Protein AF-0000000084442660 (afdb_homodimer)

pLDDT: mean 91.26, std 10.3, range [29.38, 98.81]

Sequence (722 aa):
MSSRPPSFYRRFIKFLLTEPDTLIHTCKTLKKASREHKQSFGKTVREAHRLLYQYGFSPQEAYPLGLLDLLNRHEDVPFLSKAIIEARQQQINPPGWNILLKDKSLFYRHCQALNLPIPQIYAYFFSNEAGWCNTNDALLTKDDWIDFFNTRLPQRFIVKPSMGSHGEGVKRYQNLGGGFCDHKSEYIDSETLYHRLKSDPGYQSFVIQEVMTNHTRIKELSGTDALQTLRITTLLDDNKHFRILHACFKTIVGTGIVDNHHSEGCRNLLSDVCLDTGALIRTITTFEKNGLRSDIKCHPVTGHSLTNFPLPMWTEACELALQAARSFQPLRTAGWDIALSEDKPVLIEGNQNWDPPNFSRMSSRPPSFYRRFIKFLLTEPDTLIHTCKTLKKASREHKQSFGKTVREAHRLLYQYGFSPQEAYPLGLLDLLNRHEDVPFLSKAIIEARQQQINPPGWNILLKDKSLFYRHCQALNLPIPQIYAYFFSNEAGWCNTNDALLTKDDWIDFFNTRLPQRFIVKPSMGSHGEGVKRYQNLGGGFCDHKSEYIDSETLYHRLKSDPGYQSFVIQEVMTNHTRIKELSGTDALQTLRITTLLDDNKHFRILHACFKTIVGTGIVDNHHSEGCRNLLSDVCLDTGALIRTITTFEKNGLRSDIKCHPVTGHSLTNFPLPMWTEACELALQAARSFQPLRTAGWDIALSEDKPVLIEGNQNWDPPNFSR

Radius of gyration: 29.54 Å; Cα contacts (8 Å, |Δi|>4): 1456; chains: 2; bounding box: 66×90×72 Å

Nearest PDB structures (foldseek):
  3etj-assembly1_A  TM=6.967E-01  e=6.161E-06  Escherichia coli K-12
  3r5x-assembly2_C  TM=6.593E-01  e=4.114E-06  Bacillus anthracis
  3r5x-assembly1_A  TM=5.694E-01  e=2.311E-06  Bacillus anthracis
  5fbs-assembly1_A  TM=3.941E-01  e=8.840E-03  Listeria monocytogenes serotype 4b str. F2365
  1qwh-assembly1_B-2  TM=2.930E-01  e=2.121E+00  Homo sapiens

Structure (mmCIF, N/CA/C/O backbone):
data_AF-0000000084442660-model_v1
#
loop_
_entity.id
_entity.type
_entity.pdbx_description
1 polymer 'Alpha-L-glutamate ligase-related protein ATP-grasp domain-containing protein'
#
loop_
_atom_site.group_PDB
_atom_site.id
_atom_site.type_symbol
_atom_site.label_atom_id
_atom_site.label_alt_id
_atom_site.label_comp_id
_atom_site.label_asym_id
_atom_site.label_entity_id
_atom_site.label_seq_id
_atom_site.pdbx_PDB_ins_code
_atom_site.Cartn_x
_atom_site.Cartn_y
_atom_site.Cartn_z
_atom_site.occupancy
_atom_site.B_iso_or_equiv
_atom_site.auth_seq_id
_atom_site.auth_comp_id
_atom_site.auth_asym_id
_atom_site.auth_atom_id
_atom_site.pdbx_PDB_model_num
ATOM 1 N N . MET A 1 1 ? 23.328 22.969 -4.988 1 29.38 1 MET A N 1
ATOM 2 C CA . MET A 1 1 ? 22.266 22.078 -5.461 1 29.38 1 MET A CA 1
ATOM 3 C C . MET A 1 1 ? 21.266 22.844 -6.32 1 29.38 1 MET A C 1
ATOM 5 O O . MET A 1 1 ? 20.672 23.828 -5.867 1 29.38 1 MET A O 1
ATOM 9 N N . SER A 1 2 ? 21.375 22.922 -7.531 1 35.44 2 SER A N 1
ATOM 10 C CA . SER A 1 2 ? 20.672 23.719 -8.547 1 35.44 2 SER A CA 1
ATOM 11 C C . SER A 1 2 ? 19.172 23.5 -8.461 1 35.44 2 SER A C 1
ATOM 13 O O . SER A 1 2 ? 18.703 22.406 -8.156 1 35.44 2 SER A O 1
ATOM 15 N N . SER A 1 3 ? 18.359 24.547 -8.203 1 40.28 3 SER A N 1
ATOM 16 C CA . SER A 1 3 ? 16.938 24.781 -8.031 1 40.28 3 SER A CA 1
ATOM 17 C C . SER A 1 3 ? 16.125 24.188 -9.18 1 40.28 3 SER A C 1
ATOM 19 O O . SER A 1 3 ? 16.234 24.641 -10.32 1 40.28 3 SER A O 1
ATOM 21 N N . ARG A 1 4 ? 15.883 23.016 -9.344 1 47.06 4 ARG A N 1
ATOM 22 C CA . ARG A 1 4 ? 15 22.281 -10.25 1 47.06 4 ARG A CA 1
ATOM 23 C C . ARG A 1 4 ? 13.594 22.875 -10.234 1 47.06 4 ARG A C 1
ATOM 25 O O . ARG A 1 4 ? 12.633 22.203 -9.867 1 47.06 4 ARG A O 1
ATOM 32 N N . PRO A 1 5 ? 13.32 24.219 -10.07 1 55.97 5 PRO A N 1
ATOM 33 C CA . PRO A 1 5 ? 12.062 24.953 -10.242 1 55.97 5 PRO A CA 1
ATOM 34 C C . PRO A 1 5 ? 11.398 24.672 -11.586 1 55.97 5 PRO A C 1
ATOM 36 O O . PRO A 1 5 ? 10.211 24.953 -11.766 1 55.97 5 PRO A O 1
ATOM 39 N N . PRO A 1 6 ? 12.055 24.156 -12.43 1 61.25 6 PRO A N 1
ATOM 40 C CA . PRO A 1 6 ? 11.5 24.219 -13.781 1 61.25 6 PRO A CA 1
ATOM 41 C C . PRO A 1 6 ? 10.359 23.219 -14 1 61.25 6 PRO A C 1
ATOM 43 O O . PRO A 1 6 ? 9.391 23.531 -14.703 1 61.25 6 PRO A O 1
ATOM 46 N N . SER A 1 7 ? 10.438 22.109 -13.195 1 78.38 7 SER A N 1
ATOM 47 C CA . SER A 1 7 ? 9.375 21.141 -13.453 1 78.38 7 SER A CA 1
ATOM 48 C C . SER A 1 7 ? 8.031 21.641 -12.922 1 78.38 7 SER A C 1
ATOM 50 O O . SER A 1 7 ? 7.02 21.578 -13.617 1 78.38 7 SER A O 1
ATOM 52 N N . PHE A 1 8 ? 8.125 22.281 -11.719 1 85.75 8 PHE A N 1
ATOM 53 C CA . PHE A 1 8 ? 6.871 22.781 -11.164 1 85.75 8 PHE A CA 1
ATOM 54 C C . PHE A 1 8 ? 6.359 23.969 -11.969 1 85.75 8 PHE A C 1
ATOM 56 O O . PHE A 1 8 ? 5.152 24.094 -12.195 1 85.75 8 PHE A O 1
ATOM 63 N N . TYR A 1 9 ? 7.285 24.75 -12.391 1 89.06 9 TYR A N 1
ATOM 64 C CA . TYR A 1 9 ? 6.91 25.906 -13.211 1 89.06 9 TYR A CA 1
ATOM 65 C C . TYR A 1 9 ? 6.125 25.469 -14.438 1 89.06 9 TYR A C 1
ATOM 67 O O . TYR A 1 9 ? 5.027 25.969 -14.695 1 89.06 9 TYR A O 1
ATOM 75 N N . ARG A 1 10 ? 6.695 24.469 -15.133 1 87.69 10 ARG A N 1
ATOM 76 C CA . ARG A 1 10 ? 6.059 23.984 -16.359 1 87.69 10 ARG A CA 1
ATOM 77 C C . ARG A 1 10 ? 4.699 23.359 -16.047 1 87.69 10 ARG A C 1
ATOM 79 O O . ARG A 1 10 ? 3.729 23.594 -16.781 1 87.69 10 ARG A O 1
ATOM 86 N N . ARG A 1 11 ? 4.672 22.688 -15.023 1 86.19 11 ARG A N 1
ATOM 87 C CA . ARG A 1 11 ? 3.42 22.047 -14.641 1 86.19 11 ARG A CA 1
ATOM 88 C C . ARG A 1 11 ? 2.365 23.078 -14.273 1 86.19 11 ARG A C 1
ATOM 90 O O . ARG A 1 11 ? 1.196 22.938 -14.641 1 86.19 11 ARG A O 1
ATOM 97 N N . PHE A 1 12 ? 2.768 24.062 -13.469 1 88.38 12 PHE A N 1
ATOM 98 C CA . PHE A 1 12 ? 1.833 25.094 -13.031 1 88.38 12 PHE A CA 1
ATOM 99 C C . PHE A 1 12 ? 1.287 25.875 -14.227 1 88.38 12 PHE A C 1
ATOM 101 O O . PHE A 1 12 ? 0.084 26.125 -14.305 1 88.38 12 PHE A O 1
ATOM 108 N N . ILE A 1 13 ? 2.105 26.172 -15.148 1 88.19 13 ILE A N 1
ATOM 109 C CA . ILE A 1 13 ? 1.689 26.891 -16.344 1 88.19 13 ILE A CA 1
ATOM 110 C C . ILE A 1 13 ? 0.714 26.047 -17.156 1 88.19 13 ILE A C 1
ATOM 112 O O . ILE A 1 13 ? -0.288 26.547 -17.656 1 88.19 13 ILE A O 1
ATOM 116 N N . LYS A 1 14 ? 1.043 24.766 -17.219 1 87.62 14 LYS A N 1
ATOM 117 C CA . LYS A 1 14 ? 0.137 23.844 -17.906 1 87.62 14 LYS A CA 1
ATOM 118 C C . LYS A 1 14 ? -1.237 23.828 -17.25 1 87.62 14 LYS A C 1
ATOM 120 O O . LYS A 1 14 ? -2.264 23.859 -17.922 1 87.62 14 LYS A O 1
ATOM 125 N N . PHE A 1 15 ? -1.206 23.859 -15.922 1 85.88 15 PHE A N 1
ATOM 126 C CA . PHE A 1 15 ? -2.467 23.859 -15.188 1 85.88 15 PHE A CA 1
ATOM 127 C C . PHE A 1 15 ? -3.234 25.156 -15.43 1 85.88 15 PHE A C 1
ATOM 129 O O . PHE A 1 15 ? -4.461 25.141 -15.539 1 85.88 15 PHE A O 1
ATOM 136 N N . LEU A 1 16 ? -2.58 26.234 -15.445 1 87.75 16 LEU A N 1
ATOM 137 C CA . LEU A 1 16 ? -3.209 27.531 -15.695 1 87.75 16 LEU A CA 1
ATOM 138 C C . LEU A 1 16 ? -3.887 27.562 -17.062 1 87.75 16 LEU A C 1
ATOM 140 O O . LEU A 1 16 ? -4.961 28.141 -17.219 1 87.75 16 LEU A O 1
ATOM 144 N N . LEU A 1 17 ? -3.297 26.781 -17.938 1 86.81 17 LEU A N 1
ATOM 145 C CA . LEU A 1 17 ? -3.77 26.828 -19.312 1 86.81 17 LEU A CA 1
ATOM 146 C C . LEU A 1 17 ? -4.871 25.797 -19.547 1 86.81 17 LEU A C 1
ATOM 148 O O . LEU A 1 17 ? -5.699 25.953 -20.453 1 86.81 17 LEU A O 1
ATOM 152 N N . THR A 1 18 ? -4.859 24.75 -18.719 1 87.81 18 THR A N 1
ATOM 153 C CA . THR A 1 18 ? -5.754 23.641 -19.031 1 87.81 18 THR A CA 1
ATOM 154 C C . THR A 1 18 ? -6.898 23.578 -18.031 1 87.81 18 THR A C 1
ATOM 156 O O . THR A 1 18 ? -7.91 22.922 -18.281 1 87.81 18 THR A O 1
ATOM 159 N N . GLU A 1 19 ? -6.695 24.266 -16.859 1 89.06 19 GLU A N 1
ATOM 160 C CA . GLU A 1 19 ? -7.727 24.219 -15.836 1 89.06 19 GLU A CA 1
ATOM 161 C C . GLU A 1 19 ? -8.297 25.594 -15.562 1 89.06 19 GLU A C 1
ATOM 163 O O . GLU A 1 19 ? -7.688 26.391 -14.836 1 89.06 19 GLU A O 1
ATOM 168 N N . PRO A 1 20 ? -9.453 25.828 -15.961 1 88.19 20 PRO A N 1
ATOM 169 C CA . PRO A 1 20 ? -10.031 27.172 -15.812 1 88.19 20 PRO A CA 1
ATOM 170 C C . PRO A 1 20 ? -10.172 27.594 -14.352 1 88.19 20 PRO A C 1
ATOM 172 O O . PRO A 1 20 ? -9.977 28.766 -14.031 1 88.19 20 PRO A O 1
ATOM 175 N N . ASP A 1 21 ? -10.484 26.703 -13.539 1 88.56 21 ASP A N 1
ATOM 176 C CA . ASP A 1 21 ? -10.648 27.031 -12.125 1 88.56 21 ASP A CA 1
ATOM 177 C C . ASP A 1 21 ? -9.344 27.547 -11.523 1 88.56 21 ASP A C 1
ATOM 179 O O . ASP A 1 21 ? -9.352 28.469 -10.703 1 88.56 21 ASP A O 1
ATOM 183 N N . THR A 1 22 ? -8.344 26.953 -11.922 1 88.12 22 THR A N 1
ATOM 184 C CA . THR A 1 22 ? -7.031 27.375 -11.438 1 88.12 22 THR A CA 1
ATOM 185 C C . THR A 1 22 ? -6.703 28.781 -11.938 1 88.12 22 THR A C 1
ATOM 187 O O . THR A 1 22 ? -6.16 29.609 -11.195 1 88.12 22 THR A O 1
ATOM 190 N N . LEU A 1 23 ? -7.012 29.062 -13.172 1 90.44 23 LEU A N 1
ATOM 191 C CA . LEU A 1 23 ? -6.762 30.375 -13.742 1 90.44 23 LEU A CA 1
ATOM 192 C C . LEU A 1 23 ? -7.566 31.453 -13.016 1 90.44 23 LEU A C 1
ATOM 194 O O . LEU A 1 23 ? -7.031 32.5 -12.664 1 90.44 23 LEU A O 1
ATOM 198 N N . ILE A 1 24 ? -8.758 31.141 -12.812 1 91.88 24 ILE A N 1
ATOM 199 C CA . ILE A 1 24 ? -9.648 32.094 -12.164 1 91.88 24 ILE A CA 1
ATOM 200 C C . ILE A 1 24 ? -9.164 32.375 -10.742 1 91.88 24 ILE A C 1
ATOM 202 O O . ILE A 1 24 ? -9.094 33.531 -10.32 1 91.88 24 ILE A O 1
ATOM 206 N N . HIS A 1 25 ? -8.859 31.328 -10.055 1 91.31 25 HIS A N 1
ATOM 207 C CA . HIS A 1 25 ? -8.375 31.469 -8.688 1 91.31 25 HIS A CA 1
ATOM 208 C C . HIS A 1 25 ? -7.086 32.281 -8.633 1 91.31 25 HIS A C 1
ATOM 210 O O . HIS A 1 25 ? -6.902 33.094 -7.742 1 91.31 25 HIS A O 1
ATOM 216 N N . THR A 1 26 ? -6.258 32 -9.555 1 93.69 26 THR A N 1
ATOM 217 C CA . THR A 1 26 ? -4.988 32.719 -9.617 1 93.69 26 THR A CA 1
ATOM 218 C C . THR A 1 26 ? -5.211 34.188 -9.898 1 93.69 26 THR A C 1
ATOM 220 O O . THR A 1 26 ? -4.637 35.062 -9.227 1 93.69 26 THR A O 1
ATOM 223 N N . CYS A 1 27 ? -6.023 34.531 -10.805 1 93.94 27 CYS A N 1
ATOM 224 C CA . CYS A 1 27 ? -6.328 35.906 -11.141 1 93.94 27 CYS A CA 1
ATOM 225 C C . CYS A 1 27 ? -6.945 36.625 -9.953 1 93.94 27 CYS A C 1
ATOM 227 O O . CYS A 1 27 ? -6.59 37.781 -9.672 1 93.94 27 CYS A O 1
ATOM 229 N N . LYS A 1 28 ? -7.809 35.938 -9.336 1 93.25 28 LYS A N 1
ATOM 230 C CA . LYS A 1 28 ? -8.43 36.531 -8.148 1 93.25 28 LYS A CA 1
ATOM 231 C C . LYS A 1 28 ? -7.395 36.812 -7.078 1 93.25 28 LYS A C 1
ATOM 233 O O . LYS A 1 28 ? -7.449 37.875 -6.434 1 93.25 28 LYS A O 1
ATOM 238 N N . THR A 1 29 ? -6.523 35.906 -6.891 1 93.88 29 THR A N 1
ATOM 239 C CA . THR A 1 29 ? -5.469 36.062 -5.898 1 93.88 29 THR A CA 1
ATOM 240 C C . THR A 1 29 ? -4.582 37.281 -6.25 1 93.88 29 THR A C 1
ATOM 242 O O . THR A 1 29 ? -4.25 38.062 -5.387 1 93.88 29 THR A O 1
ATOM 245 N N . LEU A 1 30 ? -4.254 37.406 -7.473 1 95.38 30 LEU A N 1
ATOM 246 C CA . LEU A 1 30 ? -3.383 38.469 -7.922 1 95.38 30 LEU A CA 1
ATOM 247 C C . LEU A 1 30 ? -4.09 39.844 -7.82 1 95.38 30 LEU A C 1
ATOM 249 O O . LEU A 1 30 ? -3.477 40.844 -7.453 1 95.38 30 LEU A O 1
ATOM 253 N N . LYS A 1 31 ? -5.336 39.844 -8.133 1 95.19 31 LYS A N 1
ATOM 254 C CA . LYS A 1 31 ? -6.117 41.062 -7.984 1 95.19 31 LYS A CA 1
ATOM 255 C C . LYS A 1 31 ? -6.207 41.469 -6.523 1 95.19 31 LYS A C 1
ATOM 257 O O . LYS A 1 31 ? -6.074 42.656 -6.203 1 95.19 31 LYS A O 1
ATOM 262 N N . LYS A 1 32 ? -6.477 40.531 -5.773 1 93.69 32 LYS A N 1
ATOM 263 C CA . LYS A 1 32 ? -6.539 40.781 -4.34 1 93.69 32 LYS A CA 1
ATOM 264 C C . LYS A 1 32 ? -5.219 41.344 -3.824 1 93.69 32 LYS A C 1
ATOM 266 O O . LYS A 1 32 ? -5.207 42.312 -3.051 1 93.69 32 LYS A O 1
ATOM 271 N N . ALA A 1 33 ? -4.168 40.781 -4.207 1 94.44 33 ALA A N 1
ATOM 272 C CA . ALA A 1 33 ? -2.842 41.25 -3.797 1 94.44 33 ALA A CA 1
ATOM 273 C C . ALA A 1 33 ? -2.58 42.656 -4.27 1 94.44 33 ALA A C 1
ATOM 275 O O . ALA A 1 33 ? -2.059 43.5 -3.512 1 94.44 33 ALA A O 1
ATOM 276 N N . SER A 1 34 ? -2.918 42.906 -5.469 1 95.75 34 SER A N 1
ATOM 277 C CA . SER A 1 34 ? -2.732 44.25 -6.027 1 95.75 34 SER A CA 1
ATOM 278 C C . SER A 1 34 ? -3.504 45.281 -5.23 1 95.75 34 SER A C 1
ATOM 280 O O . SER A 1 34 ? -2.973 46.344 -4.914 1 95.75 34 SER A O 1
ATOM 282 N N . ARG A 1 35 ? -4.699 44.969 -4.91 1 94.5 35 ARG A N 1
ATOM 283 C CA . ARG A 1 35 ? -5.555 45.906 -4.16 1 94.5 35 ARG A CA 1
ATOM 284 C C . ARG A 1 35 ? -5.035 46.094 -2.736 1 94.5 35 ARG A C 1
ATOM 286 O O . ARG A 1 35 ? -4.938 47.219 -2.252 1 94.5 35 ARG A O 1
ATOM 293 N N . GLU A 1 36 ? -4.727 45 -2.115 1 91.75 36 GLU A N 1
ATOM 294 C CA . GLU A 1 36 ? -4.297 45.031 -0.72 1 91.75 36 GLU A CA 1
ATOM 295 C C . GLU A 1 36 ? -2.998 45.812 -0.552 1 91.75 36 GLU A C 1
ATOM 297 O O . GLU A 1 36 ? -2.83 46.531 0.429 1 91.75 36 GLU A O 1
ATOM 302 N N . HIS A 1 37 ? -2.102 45.656 -1.493 1 92.31 37 HIS A N 1
ATOM 303 C CA . HIS A 1 37 ? -0.791 46.281 -1.364 1 92.31 37 HIS A CA 1
ATOM 304 C C . HIS A 1 37 ? -0.729 47.594 -2.135 1 92.31 37 HIS A C 1
ATOM 306 O O . HIS A 1 37 ? 0.34 48.219 -2.256 1 92.31 37 HIS A O 1
ATOM 312 N N . LYS A 1 38 ? -1.806 48.031 -2.723 1 93.12 38 LYS A N 1
ATOM 313 C CA . LYS A 1 38 ? -1.915 49.281 -3.447 1 93.12 38 LYS A CA 1
ATOM 314 C C . LYS A 1 38 ? -0.848 49.375 -4.535 1 93.12 38 LYS A C 1
ATOM 316 O O . LYS A 1 38 ? -0.118 50.375 -4.602 1 93.12 38 LYS A O 1
ATOM 321 N N . GLN A 1 39 ? -0.813 48.344 -5.277 1 94.25 39 GLN A N 1
ATOM 322 C CA . GLN A 1 39 ? 0.145 48.281 -6.375 1 94.25 39 GLN A CA 1
ATOM 323 C C . GLN A 1 39 ? -0.532 47.875 -7.68 1 94.25 39 GLN A C 1
ATOM 325 O O . GLN A 1 39 ? -1.646 47.344 -7.664 1 94.25 39 GLN A O 1
ATOM 330 N N . SER A 1 40 ? 0.173 48.125 -8.836 1 94.88 40 SER A N 1
ATOM 331 C CA . SER A 1 40 ? -0.391 47.844 -10.141 1 94.88 40 SER A CA 1
ATOM 332 C C . SER A 1 40 ? -0.515 46.312 -10.352 1 94.88 40 SER A C 1
ATOM 334 O O . SER A 1 40 ? 0.321 45.562 -9.875 1 94.88 40 SER A O 1
ATOM 336 N N . PHE A 1 41 ? -1.539 45.969 -11.031 1 96.19 41 PHE A N 1
ATOM 337 C CA . PHE A 1 41 ? -1.782 44.594 -11.344 1 96.19 41 PHE A CA 1
ATOM 338 C C . PHE A 1 41 ? -0.618 44 -12.141 1 96.19 41 PHE A C 1
ATOM 340 O O . PHE A 1 41 ? -0.176 42.875 -11.867 1 96.19 41 PHE A O 1
ATOM 347 N N . GLY A 1 42 ? -0.122 44.75 -13.094 1 96.12 42 GLY A N 1
ATOM 348 C CA . GLY A 1 42 ? 0.99 44.281 -13.914 1 96.12 42 GLY A CA 1
ATOM 349 C C . GLY A 1 42 ? 2.246 44 -13.109 1 96.12 42 GLY A C 1
ATOM 350 O O . GLY A 1 42 ? 2.932 43 -13.344 1 96.12 42 GLY A O 1
ATOM 351 N N . LYS A 1 43 ? 2.516 44.875 -12.203 1 96 43 LYS A N 1
ATOM 352 C CA . LYS A 1 43 ? 3.684 44.656 -11.352 1 96 43 LYS A CA 1
ATOM 353 C C . LYS A 1 43 ? 3.502 43.438 -10.445 1 96 43 LYS A C 1
ATOM 355 O O . LYS A 1 43 ? 4.457 42.719 -10.18 1 96 43 LYS A O 1
ATOM 360 N N . THR A 1 44 ? 2.301 43.281 -9.977 1 96.62 44 THR A N 1
ATOM 361 C CA . THR A 1 44 ? 1.981 42.125 -9.141 1 96.62 44 THR A CA 1
ATOM 362 C C . THR A 1 44 ? 2.193 40.844 -9.914 1 96.62 44 THR A C 1
ATOM 364 O O . THR A 1 44 ? 2.764 39.875 -9.383 1 96.62 44 THR A O 1
ATOM 367 N N . VAL A 1 45 ? 1.758 40.781 -11.141 1 96.75 45 VAL A N 1
ATOM 368 C CA . VAL A 1 45 ? 1.889 39.594 -11.992 1 96.75 45 VAL A CA 1
ATOM 369 C C . VAL A 1 45 ? 3.365 39.312 -12.234 1 96.75 45 VAL A C 1
ATOM 371 O O . VAL A 1 45 ? 3.783 38.156 -12.211 1 96.75 45 VAL A O 1
ATOM 374 N N . ARG A 1 46 ? 4.098 40.312 -12.477 1 96 46 ARG A N 1
ATOM 375 C CA . ARG A 1 46 ? 5.523 40.156 -12.719 1 96 46 ARG A CA 1
ATOM 376 C C . ARG A 1 46 ? 6.223 39.562 -11.492 1 96 46 ARG A C 1
ATOM 378 O O . ARG A 1 46 ? 7.094 38.688 -11.625 1 96 46 ARG A O 1
ATOM 385 N N . GLU A 1 47 ? 5.832 40.094 -10.367 1 95.69 47 GLU A N 1
ATOM 386 C CA . GLU A 1 47 ? 6.422 39.594 -9.133 1 95.69 47 GLU A CA 1
ATOM 387 C C . GLU A 1 47 ? 6.008 38.125 -8.891 1 95.69 47 GLU A C 1
ATOM 389 O O . GLU A 1 47 ? 6.828 37.312 -8.492 1 95.69 47 GLU A O 1
ATOM 394 N N . ALA A 1 48 ? 4.777 37.844 -9.094 1 96.12 48 ALA A N 1
ATOM 395 C CA . ALA A 1 48 ? 4.289 36.469 -8.953 1 96.12 48 ALA A CA 1
ATOM 396 C C . ALA A 1 48 ? 5.039 35.5 -9.883 1 96.12 48 ALA A C 1
ATOM 398 O O . ALA A 1 48 ? 5.367 34.375 -9.5 1 96.12 48 ALA A O 1
ATOM 399 N N . HIS A 1 49 ? 5.273 35.969 -11.047 1 95.19 49 HIS A N 1
ATOM 400 C CA . HIS A 1 49 ? 6.012 35.156 -12.016 1 95.19 49 HIS A CA 1
ATOM 401 C C . HIS A 1 49 ? 7.438 34.906 -11.531 1 95.19 49 HIS A C 1
ATOM 403 O O . HIS A 1 49 ? 7.938 33.781 -11.656 1 95.19 49 HIS A O 1
ATOM 409 N N . ARG A 1 50 ? 8.047 35.938 -11.039 1 94.25 50 ARG A N 1
ATOM 410 C CA . ARG A 1 50 ? 9.391 35.781 -10.508 1 94.25 50 ARG A CA 1
ATOM 411 C C . ARG A 1 50 ? 9.422 34.719 -9.398 1 94.25 50 ARG A C 1
ATOM 413 O O . ARG A 1 50 ? 10.273 33.844 -9.406 1 94.25 50 ARG A O 1
ATOM 420 N N . LEU A 1 51 ? 8.531 34.844 -8.477 1 94.56 51 LEU A N 1
ATOM 421 C CA . LEU A 1 51 ? 8.477 33.938 -7.336 1 94.56 51 LEU A CA 1
ATOM 422 C C . LEU A 1 51 ? 8.195 32.5 -7.781 1 94.56 51 LEU A C 1
ATOM 424 O O . LEU A 1 51 ? 8.758 31.547 -7.234 1 94.56 51 LEU A O 1
ATOM 428 N N . LEU A 1 52 ? 7.363 32.375 -8.75 1 94.5 52 LEU A N 1
ATOM 429 C CA . LEU A 1 52 ? 7.035 31.062 -9.289 1 94.5 52 LEU A CA 1
ATOM 430 C C . LEU A 1 52 ? 8.234 30.453 -10.016 1 94.5 52 LEU A C 1
ATOM 432 O O . LEU A 1 52 ? 8.578 29.297 -9.789 1 94.5 52 LEU A O 1
ATOM 436 N N . TYR A 1 53 ? 8.82 31.219 -10.812 1 93.12 53 TYR A N 1
ATOM 437 C CA . TYR A 1 53 ? 9.906 30.734 -11.672 1 93.12 53 TYR A CA 1
ATOM 438 C C . TYR A 1 53 ? 11.164 30.453 -10.852 1 93.12 53 TYR A C 1
ATOM 440 O O . TYR A 1 53 ? 11.812 29.422 -11.039 1 93.12 53 TYR A O 1
ATOM 448 N N . GLN A 1 54 ? 11.469 31.391 -9.969 1 91.81 54 GLN A N 1
ATOM 449 C CA . GLN A 1 54 ? 12.758 31.312 -9.281 1 91.81 54 GLN A CA 1
ATOM 450 C C . GLN A 1 54 ? 12.656 30.469 -8.016 1 91.81 54 GLN A C 1
ATOM 452 O O . GLN A 1 54 ? 13.617 29.812 -7.621 1 91.81 54 GLN A O 1
ATOM 457 N N . TYR A 1 55 ? 11.477 30.516 -7.387 1 92.06 55 TYR A N 1
ATOM 458 C CA . TYR A 1 55 ? 11.406 29.938 -6.051 1 92.06 55 TYR A CA 1
ATOM 459 C C . TYR A 1 55 ? 10.305 28.875 -5.969 1 92.06 55 TYR A C 1
ATOM 461 O O . TYR A 1 55 ? 10.188 28.172 -4.961 1 92.06 55 TYR A O 1
ATOM 469 N N . GLY A 1 56 ? 9.445 28.797 -6.922 1 92.75 56 GLY A N 1
ATOM 470 C CA . GLY A 1 56 ? 8.43 27.75 -6.973 1 92.75 56 GLY A CA 1
ATOM 471 C C . GLY A 1 56 ? 7.188 28.094 -6.176 1 92.75 56 GLY A C 1
ATOM 472 O O . GLY A 1 56 ? 6.402 27.203 -5.832 1 92.75 56 GLY A O 1
ATOM 473 N N . PHE A 1 57 ? 6.965 29.375 -5.891 1 93.62 57 PHE A N 1
ATOM 474 C CA . PHE A 1 57 ? 5.762 29.781 -5.176 1 93.62 57 PHE A CA 1
ATOM 475 C C . PHE A 1 57 ? 4.613 30.031 -6.145 1 93.62 57 PHE A C 1
ATOM 477 O O . PHE A 1 57 ? 4.719 30.875 -7.043 1 93.62 57 PHE A O 1
ATOM 484 N N . SER A 1 58 ? 3.543 29.344 -5.922 1 92.75 58 SER A N 1
ATOM 4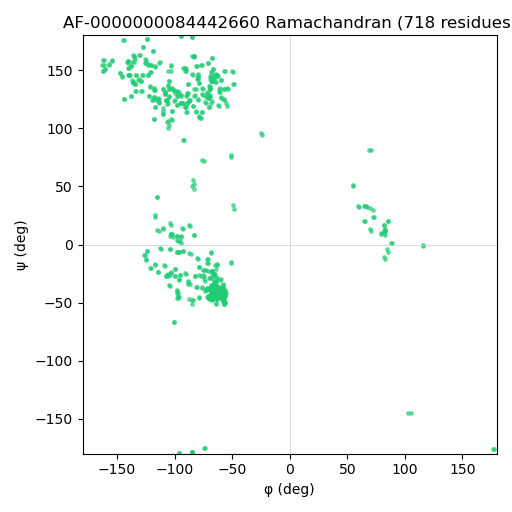85 C CA . SER A 1 58 ? 2.314 29.766 -6.582 1 92.75 58 SER A CA 1
ATOM 486 C C . SER A 1 58 ? 1.79 31.078 -5.988 1 92.75 58 SER A C 1
ATOM 488 O O . SER A 1 58 ? 2.117 31.422 -4.852 1 92.75 58 SER A O 1
ATOM 490 N N . PRO A 1 59 ? 1.007 31.766 -6.812 1 93.88 59 PRO A N 1
ATOM 491 C CA . PRO A 1 59 ? 0.438 33 -6.25 1 93.88 59 PRO A CA 1
ATOM 492 C C . PRO A 1 59 ? -0.391 32.75 -4.992 1 93.88 59 PRO A C 1
ATOM 494 O O . PRO A 1 59 ? -0.358 33.562 -4.055 1 93.88 59 PRO A O 1
ATOM 497 N N . GLN A 1 60 ? -1.067 31.625 -4.926 1 90.56 60 GLN A N 1
ATOM 498 C CA . GLN A 1 60 ? -1.906 31.281 -3.783 1 90.56 60 GLN A CA 1
ATOM 499 C C . GLN A 1 60 ? -1.063 31.031 -2.533 1 90.56 60 GLN A C 1
ATOM 501 O O . GLN A 1 60 ? -1.525 31.266 -1.414 1 90.56 60 GLN A O 1
ATOM 506 N N . GLU A 1 61 ? 0.123 30.625 -2.746 1 90.62 61 GLU A N 1
ATOM 507 C CA . GLU A 1 61 ? 1.042 30.375 -1.642 1 90.62 61 GLU A CA 1
ATOM 508 C C . GLU A 1 61 ? 1.805 31.641 -1.258 1 90.62 61 GLU A C 1
ATOM 510 O O . GLU A 1 61 ? 2.061 31.875 -0.077 1 90.62 61 GLU A O 1
ATOM 515 N N . ALA A 1 62 ? 2.107 32.469 -2.178 1 92.56 62 ALA A N 1
ATOM 516 C CA . ALA A 1 62 ? 2.934 33.656 -1.975 1 92.56 62 ALA A CA 1
ATOM 517 C C . ALA A 1 62 ? 2.148 34.781 -1.274 1 92.56 62 ALA A C 1
ATOM 519 O O . ALA A 1 62 ? 2.689 35.5 -0.431 1 92.56 62 ALA A O 1
ATOM 520 N N . TYR A 1 63 ? 0.96 34.875 -1.605 1 92.12 63 TYR A N 1
ATOM 521 C CA . TYR A 1 63 ? 0.17 36 -1.146 1 92.12 63 TYR A CA 1
ATOM 522 C C . TYR A 1 63 ? 0.013 36 0.369 1 92.12 63 TYR A C 1
ATOM 524 O O . TYR A 1 63 ? 0.375 36.938 1.05 1 92.12 63 TYR A O 1
ATOM 532 N N . PRO A 1 64 ? -0.411 34.844 0.93 1 87.69 64 PRO A N 1
ATOM 533 C CA . PRO A 1 64 ? -0.584 34.844 2.385 1 87.69 64 PRO A CA 1
ATOM 534 C C . PRO A 1 64 ? 0.728 35.031 3.137 1 87.69 64 PRO A C 1
ATOM 536 O O . PRO A 1 64 ? 0.72 35.5 4.289 1 87.69 64 PRO A O 1
ATOM 539 N N . LEU A 1 65 ? 1.816 34.812 2.488 1 88.94 65 LEU A N 1
ATOM 540 C CA . LEU A 1 65 ? 3.123 34.969 3.121 1 88.94 65 LEU A CA 1
ATOM 541 C C . LEU A 1 65 ? 3.627 36.375 3.012 1 88.94 65 LEU A C 1
ATOM 543 O O . LEU A 1 65 ? 4.688 36.719 3.547 1 88.94 65 LEU A O 1
ATOM 547 N N . GLY A 1 66 ? 2.924 37.219 2.252 1 88.5 66 GLY A N 1
ATOM 548 C CA . GLY A 1 66 ? 3.295 38.625 2.08 1 88.5 66 GLY A CA 1
ATOM 549 C C . GLY A 1 66 ? 4.367 38.812 1.029 1 88.5 66 GLY A C 1
ATOM 550 O O . GLY A 1 66 ? 4.941 39.906 0.927 1 88.5 66 GLY A O 1
ATOM 551 N N . LEU A 1 67 ? 4.547 37.812 0.236 1 92.25 67 LEU A N 1
ATOM 552 C CA . LEU A 1 67 ? 5.664 37.875 -0.699 1 92.25 67 LEU A CA 1
ATOM 553 C C . LEU A 1 67 ? 5.324 38.719 -1.916 1 92.25 67 LEU A C 1
ATOM 555 O O . LEU A 1 67 ? 6.211 39.094 -2.684 1 92.25 67 LEU A O 1
ATOM 559 N N . LEU A 1 68 ? 4.07 39.062 -2.086 1 94.12 68 LEU A N 1
ATOM 560 C CA . LEU A 1 68 ? 3.668 39.844 -3.258 1 94.12 68 LEU A CA 1
ATOM 561 C C . LEU A 1 68 ? 3.635 41.344 -2.943 1 94.12 68 LEU A C 1
ATOM 563 O O . LEU A 1 68 ? 3.227 42.125 -3.781 1 94.12 68 LEU A O 1
ATOM 567 N N . ASP A 1 69 ? 3.99 41.656 -1.743 1 93.38 69 ASP A N 1
ATOM 568 C CA . ASP A 1 69 ? 4.105 43.062 -1.359 1 93.38 69 ASP A CA 1
ATOM 569 C C . ASP A 1 69 ? 5.391 43.688 -1.908 1 93.38 69 ASP A C 1
ATOM 571 O O . ASP A 1 69 ? 6.477 43.438 -1.37 1 93.38 69 ASP A O 1
ATOM 575 N N . LEU A 1 70 ? 5.301 44.531 -2.859 1 92.25 70 LEU A N 1
ATOM 576 C CA . LEU A 1 70 ? 6.461 45.094 -3.547 1 92.25 70 LEU A CA 1
ATOM 577 C C . LEU A 1 70 ? 7.164 46.125 -2.672 1 92.25 70 LEU A C 1
ATOM 579 O O . LEU A 1 70 ? 8.352 46.375 -2.852 1 92.25 70 LEU A O 1
ATOM 583 N N . LEU A 1 71 ? 6.43 46.75 -1.795 1 90.25 71 LEU A N 1
ATOM 584 C CA . LEU A 1 71 ? 7.031 47.719 -0.878 1 90.25 71 LEU A CA 1
ATOM 585 C C . LEU A 1 71 ? 8.023 47.031 0.053 1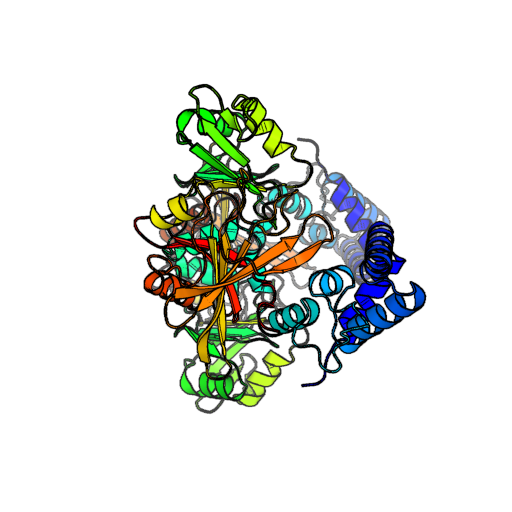 90.25 71 LEU A C 1
ATOM 587 O O . LEU A 1 71 ? 9.016 47.625 0.473 1 90.25 71 LEU A O 1
ATOM 591 N N . ASN A 1 72 ? 7.762 45.844 0.375 1 87.94 72 ASN A N 1
ATOM 592 C CA . ASN A 1 72 ? 8.633 45.031 1.218 1 87.94 72 ASN A CA 1
ATOM 593 C C . ASN A 1 72 ? 9.203 43.812 0.453 1 87.94 72 ASN A C 1
ATOM 595 O O . ASN A 1 72 ? 9.234 42.719 0.974 1 87.94 72 ASN A O 1
ATOM 599 N N . ARG A 1 73 ? 9.547 44.062 -0.688 1 88.69 73 ARG A N 1
ATOM 600 C CA . ARG A 1 73 ? 10.023 43 -1.574 1 88.69 73 ARG A CA 1
ATOM 601 C C . ARG A 1 73 ? 11.273 42.344 -1.01 1 88.69 73 ARG A C 1
ATOM 603 O O . ARG A 1 73 ? 12.188 43.031 -0.548 1 88.69 73 ARG A O 1
ATOM 610 N N . HIS A 1 74 ? 11.305 41.062 -1.022 1 82.19 74 HIS A N 1
ATOM 611 C CA . HIS A 1 74 ? 12.445 40.281 -0.569 1 82.19 74 HIS A CA 1
ATOM 612 C C . HIS A 1 74 ? 13.375 39.938 -1.729 1 82.19 74 HIS A C 1
ATOM 614 O O . HIS A 1 74 ? 12.93 39.375 -2.736 1 82.19 74 HIS A O 1
ATOM 620 N N . GLU A 1 75 ? 14.562 40.344 -1.598 1 81 75 GLU A N 1
ATOM 621 C CA . GLU A 1 75 ? 15.531 39.906 -2.594 1 81 75 GLU A CA 1
ATOM 622 C C . GLU A 1 75 ? 15.82 38.406 -2.441 1 81 75 GLU A C 1
ATOM 624 O O . GLU A 1 75 ? 15.781 37.656 -3.422 1 81 75 GLU A O 1
ATOM 629 N N . ASP A 1 76 ? 16.047 38.062 -1.149 1 84.19 76 ASP A N 1
ATOM 630 C CA . ASP A 1 76 ? 16.172 36.656 -0.798 1 84.19 76 ASP A CA 1
ATOM 631 C C . ASP A 1 76 ? 14.961 36.188 0.01 1 84.19 76 ASP A C 1
ATOM 633 O O . ASP A 1 76 ? 14.75 36.625 1.141 1 84.19 76 ASP A O 1
ATOM 637 N N . VAL A 1 77 ? 14.211 35.344 -0.611 1 87.19 77 VAL A N 1
ATOM 638 C CA . VAL A 1 77 ? 12.969 34.906 0.017 1 87.19 77 VAL A CA 1
ATOM 639 C C . VAL A 1 77 ? 13.297 34 1.204 1 87.19 77 VAL A C 1
ATOM 641 O O . VAL A 1 77 ? 14 33 1.057 1 87.19 77 VAL A O 1
ATOM 644 N N . PRO A 1 78 ? 12.805 34.281 2.354 1 85.56 78 PRO A N 1
ATOM 645 C CA . PRO A 1 78 ? 13.141 33.531 3.57 1 85.56 78 PRO A CA 1
ATOM 646 C C . PRO A 1 78 ? 12.258 32.312 3.783 1 85.56 78 PRO A C 1
ATOM 648 O O . PRO A 1 78 ? 12.156 31.797 4.902 1 85.56 78 PRO A O 1
ATOM 651 N N . PHE A 1 79 ? 11.547 31.859 2.799 1 88.75 79 PHE A N 1
ATOM 652 C CA . PHE A 1 79 ? 10.625 30.734 2.887 1 88.75 79 PHE A CA 1
ATOM 653 C C . PHE A 1 79 ? 10.953 29.672 1.837 1 88.75 79 PHE A C 1
ATOM 655 O O . PHE A 1 79 ? 11.648 29.953 0.858 1 88.75 79 PHE A O 1
ATOM 662 N N . LEU A 1 80 ? 10.531 28.516 2.17 1 89.38 80 LEU A N 1
ATOM 663 C CA . LEU A 1 80 ? 10.57 27.438 1.183 1 89.38 80 LEU A CA 1
ATOM 664 C C . LEU A 1 80 ? 9.188 27.188 0.589 1 89.38 80 LEU A C 1
ATOM 666 O O . LEU A 1 80 ? 8.18 27.203 1.31 1 89.38 80 LEU A O 1
ATOM 670 N N . SER A 1 81 ? 9.133 27.062 -0.697 1 91.88 81 SER A N 1
ATOM 671 C CA . SER A 1 81 ? 7.852 26.781 -1.335 1 91.88 81 SER A CA 1
ATOM 672 C C . SER A 1 81 ? 7.453 25.312 -1.156 1 91.88 81 SER A C 1
ATOM 674 O O . SER A 1 81 ? 8.305 24.453 -0.921 1 91.88 81 SER A O 1
ATOM 676 N N . LYS A 1 82 ? 6.18 25.078 -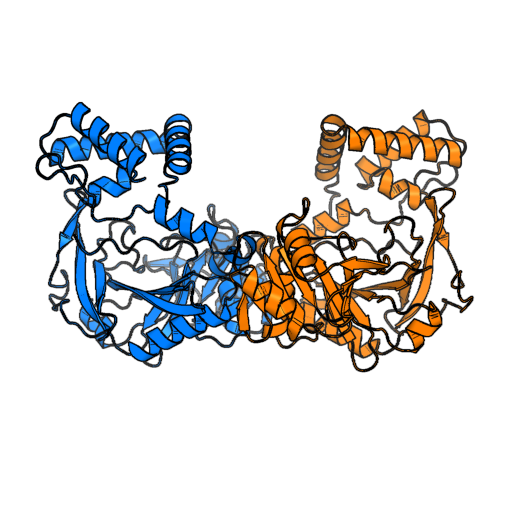1.211 1 91.38 82 LYS A N 1
ATOM 677 C CA . LYS A 1 82 ? 5.652 23.719 -1.181 1 91.38 82 LYS A CA 1
ATOM 678 C C . LYS A 1 82 ? 6.242 22.875 -2.309 1 91.38 82 LYS A C 1
ATOM 680 O O . LYS A 1 82 ? 6.555 21.703 -2.115 1 91.38 82 LYS A O 1
ATOM 685 N N . ALA A 1 83 ? 6.395 23.438 -3.418 1 90.75 83 ALA A N 1
ATOM 686 C CA . ALA A 1 83 ? 6.91 22.734 -4.594 1 90.75 83 ALA A CA 1
ATOM 687 C C . ALA A 1 83 ? 8.312 22.203 -4.34 1 90.75 83 ALA A C 1
ATOM 689 O O . ALA A 1 83 ? 8.609 21.047 -4.672 1 90.75 83 ALA A O 1
ATOM 690 N N . ILE A 1 84 ? 9.094 23.016 -3.734 1 90.06 84 ILE A N 1
ATOM 691 C CA . ILE A 1 84 ? 10.484 22.625 -3.496 1 90.06 84 ILE A CA 1
ATOM 692 C C . ILE A 1 84 ? 10.531 21.5 -2.463 1 90.06 84 ILE A C 1
ATOM 694 O O . ILE A 1 84 ? 11.258 20.516 -2.641 1 90.06 84 ILE A O 1
ATOM 698 N N . ILE A 1 85 ? 9.766 21.656 -1.479 1 91.38 85 ILE A N 1
ATOM 699 C CA . ILE A 1 85 ? 9.773 20.672 -0.402 1 91.38 85 ILE A CA 1
ATOM 700 C C . ILE A 1 85 ? 9.188 19.359 -0.902 1 91.38 85 ILE A C 1
ATOM 702 O O . ILE A 1 85 ? 9.727 18.281 -0.611 1 91.38 85 ILE A O 1
ATOM 706 N N . GLU A 1 86 ? 8.141 19.422 -1.578 1 91.31 86 GLU A N 1
ATOM 707 C CA . GLU A 1 86 ? 7.531 18.219 -2.127 1 91.31 86 GLU A CA 1
ATOM 708 C C . GLU A 1 86 ? 8.484 17.484 -3.068 1 91.31 86 GLU A C 1
ATOM 710 O O . GLU A 1 86 ? 8.562 16.25 -3.055 1 91.31 86 GLU A O 1
ATOM 715 N N . ALA A 1 87 ? 9.141 18.219 -3.885 1 90.44 87 ALA A N 1
ATOM 716 C CA . ALA A 1 87 ? 10.109 17.625 -4.801 1 90.44 87 ALA A CA 1
ATOM 717 C C . ALA A 1 87 ? 11.195 16.875 -4.039 1 90.44 87 ALA A C 1
ATOM 719 O O . ALA A 1 87 ? 11.578 15.766 -4.422 1 90.44 87 ALA A O 1
ATOM 720 N N . ARG A 1 88 ? 11.633 17.5 -3.033 1 91.25 88 ARG A N 1
ATOM 721 C CA . ARG A 1 88 ? 12.664 16.859 -2.225 1 91.25 88 ARG A CA 1
ATOM 722 C C . ARG A 1 88 ? 12.133 15.594 -1.56 1 91.25 88 ARG A C 1
ATOM 724 O O . ARG A 1 88 ? 12.812 14.57 -1.525 1 91.25 88 ARG A O 1
ATOM 731 N N . GLN A 1 89 ? 10.961 15.68 -0.993 1 93.44 89 GLN A N 1
ATOM 732 C CA . GLN A 1 89 ? 10.328 14.523 -0.356 1 93.44 89 GLN A CA 1
ATOM 733 C C . GLN A 1 89 ? 10.156 13.375 -1.347 1 93.44 89 GLN A C 1
ATOM 735 O O . GLN A 1 89 ? 10.414 12.219 -1.014 1 93.44 89 GLN A O 1
ATOM 740 N N . GLN A 1 90 ? 9.812 13.656 -2.561 1 90.69 90 GLN A N 1
ATOM 741 C CA . GLN A 1 90 ? 9.625 12.656 -3.604 1 90.69 90 GLN A CA 1
ATOM 742 C C . GLN A 1 90 ? 10.953 12.031 -4.016 1 90.69 90 GLN A C 1
ATOM 744 O O . GLN A 1 90 ? 10.992 10.867 -4.434 1 90.69 90 GLN A O 1
ATOM 749 N N . GLN A 1 91 ? 11.922 12.812 -3.855 1 90.56 91 GLN A N 1
ATOM 750 C CA . GLN A 1 91 ? 13.25 12.32 -4.215 1 90.56 91 GLN A CA 1
ATOM 751 C C . GLN A 1 91 ? 13.766 11.328 -3.186 1 90.56 91 GLN A C 1
ATOM 753 O O . GLN A 1 91 ? 14.5 10.391 -3.529 1 90.56 91 GLN A O 1
ATOM 758 N N . ILE A 1 92 ? 13.367 11.492 -2 1 93.19 92 ILE A N 1
ATOM 759 C CA . ILE A 1 92 ? 14.07 10.703 -0.993 1 93.19 92 ILE A CA 1
ATOM 760 C C . ILE A 1 92 ? 13.18 9.555 -0.524 1 93.19 92 ILE A C 1
ATOM 762 O O . ILE A 1 92 ? 13.672 8.555 -0.011 1 93.19 92 ILE A O 1
ATOM 766 N N . ASN A 1 93 ? 11.883 9.695 -0.596 1 95.31 93 ASN A N 1
ATOM 767 C CA . ASN A 1 93 ? 10.969 8.617 -0.232 1 95.31 93 ASN A CA 1
ATOM 768 C C . ASN A 1 93 ? 10.648 7.727 -1.427 1 95.31 93 ASN A C 1
ATOM 770 O O . ASN A 1 93 ? 10.258 8.219 -2.486 1 95.31 93 ASN A O 1
ATOM 774 N N . PRO A 1 94 ? 10.812 6.375 -1.27 1 93.88 94 PRO A N 1
ATOM 775 C CA . PRO A 1 94 ? 10.359 5.512 -2.365 1 93.88 94 PRO A CA 1
ATOM 776 C C . PRO A 1 94 ? 8.875 5.664 -2.662 1 93.88 94 PRO A C 1
ATOM 778 O O . PRO A 1 94 ? 8.039 5.465 -1.774 1 93.88 94 PRO A O 1
ATOM 781 N N . PRO A 1 95 ? 8.531 5.93 -3.879 1 91 95 PRO A N 1
ATOM 782 C CA . PRO A 1 95 ? 7.145 6.254 -4.207 1 91 95 PRO A CA 1
ATOM 783 C C . PRO A 1 95 ? 6.18 5.113 -3.893 1 91 95 PRO A C 1
ATOM 785 O O . PRO A 1 95 ? 5.047 5.355 -3.473 1 91 95 PRO A O 1
ATOM 788 N N . GLY A 1 96 ? 6.609 3.928 -4.105 1 91.25 96 GLY A N 1
ATOM 789 C CA . GLY A 1 96 ? 5.734 2.787 -3.873 1 91.25 96 GLY A CA 1
ATOM 790 C C . GLY A 1 96 ? 5.316 2.643 -2.424 1 91.25 96 GLY A C 1
ATOM 791 O O . GLY A 1 96 ? 4.336 1.958 -2.119 1 91.25 96 GLY A O 1
ATOM 792 N N . TRP A 1 97 ? 5.961 3.246 -1.513 1 94.69 97 TRP A N 1
ATOM 793 C CA . TRP A 1 97 ? 5.703 3.084 -0.085 1 94.69 97 TRP A CA 1
ATOM 794 C C . TRP A 1 97 ? 4.828 4.219 0.441 1 94.69 97 TRP A C 1
ATOM 796 O O . TRP A 1 97 ? 4.305 4.141 1.555 1 94.69 97 TRP A O 1
ATOM 806 N N . ASN A 1 98 ? 4.555 5.211 -0.396 1 94 98 ASN A N 1
ATOM 807 C CA . ASN A 1 98 ? 3.787 6.375 0.029 1 94 98 ASN A CA 1
ATOM 808 C C . ASN A 1 98 ? 2.342 6.008 0.346 1 94 98 ASN A C 1
ATOM 810 O O . ASN A 1 98 ? 1.684 6.684 1.138 1 94 98 ASN A O 1
ATOM 814 N N . ILE A 1 99 ? 1.929 4.941 -0.215 1 94.62 99 ILE A N 1
ATOM 815 C CA . ILE A 1 99 ? 0.533 4.543 -0.069 1 94.62 99 ILE A CA 1
ATOM 816 C C . ILE A 1 99 ? 0.243 4.203 1.391 1 94.62 99 ILE A C 1
ATOM 818 O O . ILE A 1 99 ? -0.891 4.344 1.854 1 94.62 99 ILE A O 1
ATOM 822 N N . LEU A 1 100 ? 1.257 3.791 2.18 1 95.5 100 LEU A N 1
ATOM 823 C CA . LEU A 1 100 ? 1.088 3.449 3.588 1 95.5 100 LEU A CA 1
ATOM 824 C C . LEU A 1 100 ? 0.697 4.676 4.402 1 95.5 100 LEU A C 1
ATOM 826 O O . LEU A 1 100 ? 0.051 4.555 5.445 1 95.5 100 LEU A O 1
ATOM 830 N N . LEU A 1 101 ? 1.091 5.832 3.859 1 96.38 101 LEU A N 1
ATOM 831 C CA . LEU A 1 101 ? 0.759 7.07 4.555 1 96.38 101 LEU A CA 1
ATOM 832 C C . LEU A 1 101 ? -0.462 7.734 3.928 1 96.38 101 LEU A C 1
ATOM 834 O O . LEU A 1 101 ? -1.225 8.422 4.613 1 96.38 101 LEU A O 1
ATOM 838 N N . LYS A 1 102 ? -0.7 7.512 2.701 1 95.12 102 LYS A N 1
ATOM 839 C CA . LYS A 1 102 ? -1.763 8.188 1.96 1 95.12 102 LYS A CA 1
ATOM 840 C C . LYS A 1 102 ? -3.125 7.574 2.271 1 95.12 102 LYS A C 1
ATOM 842 O O . LYS A 1 102 ? -4.113 8.289 2.432 1 95.12 102 LYS A O 1
ATOM 847 N N . ASP A 1 103 ? -3.207 6.297 2.279 1 96.62 103 ASP A N 1
ATOM 848 C CA . ASP A 1 103 ? -4.445 5.59 2.598 1 96.62 103 ASP A CA 1
ATOM 849 C C . ASP A 1 103 ? -4.551 5.309 4.094 1 96.62 103 ASP A C 1
ATOM 851 O O . ASP A 1 103 ? -3.842 4.445 4.621 1 96.62 103 ASP A O 1
ATOM 855 N N . LYS A 1 104 ? -5.516 5.922 4.742 1 97.5 104 LYS A N 1
ATOM 856 C CA . LYS A 1 104 ? -5.633 5.84 6.195 1 97.5 104 LYS A CA 1
ATOM 857 C C . LYS A 1 104 ? -5.941 4.414 6.645 1 97.5 104 LYS A C 1
ATOM 859 O O . LYS A 1 104 ? -5.508 3.986 7.715 1 97.5 104 LYS A O 1
ATOM 864 N N . SER A 1 105 ? -6.664 3.705 5.84 1 96.94 105 SER A N 1
ATOM 865 C CA . SER A 1 105 ? -6.945 2.33 6.238 1 96.94 105 SER A CA 1
ATOM 866 C C . SER A 1 105 ? -5.68 1.481 6.242 1 96.94 105 SER A C 1
ATOM 868 O O . SER A 1 105 ? -5.457 0.691 7.16 1 96.94 105 SER A O 1
ATOM 870 N N . LEU A 1 106 ? -4.801 1.636 5.234 1 96.5 106 LEU A N 1
ATOM 871 C CA . LEU A 1 106 ? -3.527 0.927 5.199 1 96.5 106 LEU A CA 1
ATOM 872 C C . LEU A 1 106 ? -2.605 1.407 6.312 1 96.5 106 LEU A C 1
ATOM 874 O O . LEU A 1 106 ? -1.917 0.603 6.945 1 96.5 106 LEU A O 1
ATOM 878 N N . PHE A 1 107 ? -2.631 2.684 6.523 1 98.19 107 PHE A N 1
ATOM 879 C CA . PHE A 1 107 ? -1.839 3.275 7.594 1 98.19 107 PHE A CA 1
ATOM 880 C C . PHE A 1 107 ? -2.188 2.643 8.938 1 98.19 107 PHE A C 1
ATOM 882 O O . PHE A 1 107 ? -1.304 2.17 9.656 1 98.19 107 PHE A O 1
ATOM 889 N N . TYR A 1 108 ? -3.445 2.59 9.281 1 97.75 108 TYR A N 1
ATOM 890 C CA . TYR A 1 108 ? -3.889 2.082 10.57 1 97.75 108 TYR A CA 1
ATOM 891 C C . TYR A 1 108 ? -3.625 0.586 10.695 1 97.75 108 TYR A C 1
ATOM 893 O O . TYR A 1 108 ? -3.227 0.102 11.75 1 97.75 108 TYR A O 1
ATOM 901 N N . ARG A 1 109 ? -3.873 -0.089 9.625 1 95.06 109 ARG A N 1
ATOM 902 C CA . ARG A 1 109 ? -3.611 -1.523 9.664 1 95.06 109 ARG A CA 1
ATOM 903 C C . ARG A 1 109 ? -2.137 -1.803 9.93 1 95.06 109 ARG A C 1
ATOM 905 O O . ARG A 1 109 ? -1.801 -2.684 10.727 1 95.06 109 ARG A O 1
ATOM 912 N N . HIS A 1 110 ? -1.295 -1.085 9.258 1 95.12 110 HIS A N 1
ATOM 913 C CA . HIS A 1 110 ? 0.143 -1.229 9.453 1 95.12 110 HIS A CA 1
ATOM 914 C C . HIS A 1 110 ? 0.545 -0.859 10.875 1 95.12 110 HIS A C 1
ATOM 916 O O . HIS A 1 110 ? 1.324 -1.573 11.516 1 95.12 110 HIS A O 1
ATOM 922 N N . CYS A 1 111 ? 0.001 0.214 11.359 1 97.44 111 CYS A N 1
ATOM 923 C CA . CYS A 1 111 ? 0.28 0.643 12.727 1 97.44 111 CYS A CA 1
ATOM 924 C C . CYS A 1 111 ? -0.18 -0.406 13.727 1 97.44 111 CYS A C 1
ATOM 926 O O . CYS A 1 111 ? 0.515 -0.678 14.711 1 97.44 111 CYS A O 1
ATOM 928 N N . GLN A 1 112 ? -1.316 -0.953 13.492 1 94.44 112 GLN A N 1
ATOM 929 C CA . GLN A 1 112 ? -1.824 -2.002 14.367 1 94.44 112 GLN A CA 1
ATOM 930 C C . GLN A 1 112 ? -0.864 -3.188 14.422 1 94.44 112 GLN A C 1
ATOM 932 O O . GLN A 1 112 ? -0.551 -3.689 15.508 1 94.44 112 GLN A O 1
ATOM 937 N N . ALA A 1 113 ? -0.416 -3.566 13.273 1 91.12 113 ALA A N 1
ATOM 938 C CA . ALA A 1 113 ? 0.498 -4.703 13.195 1 91.12 113 ALA A CA 1
ATOM 939 C C . ALA A 1 113 ? 1.8 -4.414 13.938 1 91.12 113 ALA A C 1
ATOM 941 O O . ALA A 1 113 ? 2.426 -5.328 14.477 1 91.12 113 ALA A O 1
ATOM 942 N N . LEU A 1 114 ? 2.191 -3.166 14.008 1 93.88 114 LEU A N 1
ATOM 943 C CA . LEU A 1 114 ? 3.438 -2.752 14.641 1 93.88 114 LEU A CA 1
ATOM 944 C C . LEU A 1 114 ? 3.207 -2.385 16.109 1 93.88 114 LEU A C 1
ATOM 946 O O . LEU A 1 114 ? 4.145 -2.012 16.812 1 93.88 114 LEU A O 1
ATOM 950 N N . ASN A 1 115 ? 1.993 -2.381 16.547 1 94.56 115 ASN A N 1
ATOM 951 C CA . ASN A 1 115 ? 1.597 -2.027 17.906 1 94.56 115 ASN A CA 1
ATOM 952 C C . ASN A 1 115 ? 1.907 -0.567 18.219 1 94.56 115 ASN A C 1
ATOM 954 O O . ASN A 1 115 ? 2.379 -0.247 19.297 1 94.56 115 ASN A O 1
ATOM 958 N N . LEU A 1 116 ? 1.816 0.284 17.25 1 97.31 116 LEU A N 1
ATOM 959 C CA . LEU A 1 116 ? 1.902 1.724 17.469 1 97.31 116 LEU A CA 1
ATOM 960 C C . LEU A 1 116 ? 0.575 2.277 17.969 1 97.31 116 LEU A C 1
ATOM 962 O O . LEU A 1 116 ? -0.492 1.795 17.594 1 97.31 116 LEU A O 1
ATOM 966 N N . PRO A 1 117 ? 0.624 3.277 18.812 1 98.19 117 PRO A N 1
ATOM 967 C CA . PRO A 1 117 ? -0.626 3.828 19.344 1 98.19 117 PRO A CA 1
ATOM 968 C C . PRO A 1 117 ? -1.43 4.586 18.297 1 98.19 117 PRO A C 1
ATOM 970 O O . PRO A 1 117 ? -0.949 5.578 17.734 1 98.19 117 PRO A O 1
ATOM 973 N N . ILE A 1 118 ? -2.592 4.168 18 1 98.19 118 ILE A N 1
ATOM 974 C CA . ILE A 1 118 ? -3.543 4.797 17.094 1 98.19 118 ILE A CA 1
ATOM 975 C C . ILE A 1 118 ? -4.938 4.793 17.719 1 98.19 118 ILE A C 1
ATOM 977 O O . ILE A 1 118 ? -5.172 4.113 18.719 1 98.19 118 ILE A O 1
ATOM 981 N N . PRO A 1 119 ? -5.855 5.652 17.188 1 98.12 119 PRO A N 1
ATOM 982 C CA . PRO A 1 119 ? -7.227 5.516 17.672 1 98.12 119 PRO A CA 1
ATOM 983 C C . PRO A 1 119 ? -7.789 4.109 17.484 1 98.12 119 PRO A C 1
ATOM 985 O O . PRO A 1 119 ? -7.367 3.4 16.562 1 98.12 119 PRO A O 1
ATOM 988 N N . GLN A 1 120 ? -8.648 3.746 18.375 1 97.56 120 GLN A N 1
ATOM 989 C CA . GLN A 1 120 ? -9.336 2.486 18.109 1 97.56 120 GLN A CA 1
ATOM 990 C C . GLN A 1 120 ? -10.062 2.527 16.766 1 97.56 120 GLN A C 1
ATOM 992 O O . GLN A 1 120 ? -10.836 3.453 16.5 1 97.56 120 GLN A O 1
ATOM 997 N N . ILE A 1 121 ? -9.773 1.596 15.945 1 98.06 121 ILE A N 1
ATOM 998 C CA . ILE A 1 121 ? -10.453 1.479 14.664 1 98.06 121 ILE A CA 1
ATOM 999 C C . ILE A 1 121 ? -11.625 0.506 14.789 1 98.06 121 ILE A C 1
ATOM 1001 O O . ILE A 1 121 ? -11.453 -0.62 15.258 1 98.06 121 ILE A O 1
ATOM 1005 N N . TYR A 1 122 ? -12.742 0.959 14.367 1 98.38 122 TYR A N 1
ATOM 1006 C CA . TYR A 1 122 ? -13.922 0.11 14.508 1 98.38 122 TYR A CA 1
ATOM 1007 C C . TYR A 1 122 ? -14.219 -0.628 13.203 1 98.38 122 TYR A C 1
ATOM 1009 O O . TYR A 1 122 ? -14.648 -1.785 13.227 1 98.38 122 TYR A O 1
ATOM 1017 N N . ALA A 1 123 ? -14.039 0.124 12.086 1 98.44 123 ALA A N 1
ATOM 1018 C CA . ALA A 1 123 ? -14.383 -0.528 10.82 1 98.44 123 ALA A CA 1
ATOM 1019 C C . ALA A 1 123 ? -13.742 0.198 9.641 1 98.44 123 ALA A C 1
ATOM 1021 O O . ALA A 1 123 ? -13.391 1.376 9.75 1 98.44 123 ALA A O 1
ATOM 1022 N N . TYR A 1 124 ? -13.531 -0.531 8.57 1 98.25 124 TYR A N 1
ATOM 1023 C CA . TYR A 1 124 ? -13.266 -0.017 7.23 1 98.25 124 TYR A CA 1
ATOM 1024 C C . TYR A 1 124 ? -14.469 -0.234 6.316 1 98.25 124 TYR A C 1
ATOM 1026 O O . TYR A 1 124 ? -14.953 -1.357 6.184 1 98.25 124 TYR A O 1
ATOM 1034 N N . PHE A 1 125 ? -14.922 0.839 5.754 1 98.31 125 PHE A N 1
ATOM 1035 C CA . PHE A 1 125 ? -16.062 0.785 4.852 1 98.31 125 PHE A CA 1
ATOM 1036 C C . PHE A 1 125 ? -15.633 1.011 3.408 1 98.31 125 PHE A C 1
ATOM 1038 O O . PHE A 1 125 ? -14.914 1.968 3.115 1 98.31 125 PHE A O 1
ATOM 1045 N N . PHE A 1 126 ? -16.047 0.157 2.531 1 96.81 126 PHE A N 1
ATOM 1046 C CA . PHE A 1 126 ? -15.828 0.296 1.096 1 96.81 126 PHE A CA 1
ATOM 1047 C C . PHE A 1 126 ? -17.156 0.312 0.348 1 96.81 126 PHE A C 1
ATOM 1049 O O . PHE A 1 126 ? -18.016 -0.525 0.599 1 96.81 126 PHE A O 1
ATOM 1056 N N . SER A 1 127 ? -17.281 1.175 -0.548 1 94.88 127 SER A N 1
ATOM 1057 C CA . SER A 1 127 ? -18.562 1.439 -1.199 1 94.88 127 SER A CA 1
ATOM 1058 C C . SER A 1 127 ? -19.047 0.223 -1.98 1 94.88 127 SER A C 1
ATOM 1060 O O . SER A 1 127 ? -20.25 -0.047 -2.037 1 94.88 127 SER A O 1
ATOM 1062 N N . ASN A 1 128 ? -18.141 -0.486 -2.557 1 91 128 ASN A N 1
ATOM 1063 C CA . ASN A 1 128 ? -18.562 -1.544 -3.469 1 91 128 ASN A CA 1
ATOM 1064 C C . ASN A 1 128 ? -18 -2.898 -3.059 1 91 128 ASN A C 1
ATOM 1066 O O . ASN A 1 128 ? -18.328 -3.924 -3.658 1 91 128 ASN A O 1
ATOM 1070 N N . GLU A 1 129 ? -17.188 -2.877 -2.076 1 91.75 129 GLU A N 1
ATOM 1071 C CA . GLU A 1 129 ? -16.516 -4.109 -1.669 1 91.75 129 GLU A CA 1
ATOM 1072 C C . GLU A 1 129 ? -16.781 -4.418 -0.197 1 91.75 129 GLU A C 1
ATOM 1074 O O . GLU A 1 129 ? -17.438 -3.645 0.495 1 91.75 129 GLU A O 1
ATOM 1079 N N . ALA A 1 130 ? -16.25 -5.578 0.217 1 91.19 130 ALA A N 1
ATOM 1080 C CA . ALA A 1 130 ? -16.406 -6.023 1.601 1 91.19 130 ALA A CA 1
ATOM 1081 C C . ALA A 1 130 ? -15.703 -5.066 2.564 1 91.19 130 ALA A C 1
ATOM 1083 O O . ALA A 1 130 ? -14.609 -4.578 2.279 1 91.19 130 ALA A O 1
ATOM 1084 N N . GLY A 1 131 ? -16.391 -4.84 3.668 1 95.12 131 GLY A N 1
ATOM 1085 C CA . GLY A 1 131 ? -15.766 -4.102 4.75 1 95.12 131 GLY A CA 1
ATOM 1086 C C . GLY A 1 131 ? -15.164 -5.004 5.812 1 95.12 131 GLY A C 1
ATOM 1087 O O . GLY A 1 131 ? -15.039 -6.211 5.613 1 95.12 131 GLY A O 1
ATOM 1088 N N . TRP A 1 132 ? -14.633 -4.359 6.754 1 96.25 132 TRP A N 1
ATOM 1089 C CA . TRP A 1 132 ? -13.961 -5.023 7.867 1 96.25 132 TRP A CA 1
ATOM 1090 C C . TRP A 1 132 ? -14.266 -4.32 9.188 1 96.25 132 TRP A C 1
ATOM 1092 O O . TRP A 1 132 ? -14.43 -3.098 9.219 1 96.25 132 TRP A O 1
ATOM 1102 N N . CYS A 1 133 ? -14.359 -5.117 10.281 1 95.88 133 CYS A N 1
ATOM 1103 C CA . CYS A 1 133 ? -14.469 -4.492 11.594 1 95.88 133 CYS A CA 1
ATOM 1104 C C . CYS A 1 133 ? -13.414 -5.031 12.555 1 95.88 133 CYS A C 1
ATOM 1106 O O . CYS A 1 133 ? -12.727 -6.004 12.242 1 95.88 133 CYS A O 1
ATOM 1108 N N . ASN A 1 134 ? -13.258 -4.441 13.664 1 92.38 134 ASN A N 1
ATOM 1109 C CA . ASN A 1 134 ? -12.133 -4.633 14.57 1 92.38 134 ASN A CA 1
ATOM 1110 C C . ASN A 1 134 ? -12.18 -6 15.25 1 92.38 134 ASN A C 1
ATOM 1112 O O . ASN A 1 134 ? -11.195 -6.434 15.852 1 92.38 134 ASN A O 1
ATOM 1116 N N . THR A 1 135 ? -13.219 -6.715 15.188 1 91.44 135 THR A N 1
ATOM 1117 C CA . THR A 1 135 ? -13.234 -8.102 15.656 1 91.44 135 THR A CA 1
ATOM 1118 C C . THR A 1 135 ? -12.703 -9.039 14.578 1 91.44 135 THR A C 1
ATOM 1120 O O . THR A 1 135 ? -12.844 -10.258 14.688 1 91.44 135 THR A O 1
ATOM 1123 N N . ASN A 1 136 ? -12.188 -8.414 13.547 1 89.62 136 ASN A N 1
ATOM 1124 C CA . ASN A 1 136 ? -11.609 -9.117 12.414 1 89.62 136 ASN A CA 1
ATOM 1125 C C . ASN A 1 136 ? -12.664 -9.898 11.633 1 89.62 136 ASN A C 1
ATOM 1127 O O . ASN A 1 136 ? -12.406 -11.008 11.164 1 89.62 136 ASN A O 1
ATOM 1131 N N . ASP A 1 137 ? -13.891 -9.305 11.625 1 92.81 137 ASP A N 1
ATOM 1132 C CA . ASP A 1 137 ? -14.984 -9.859 10.836 1 92.81 137 ASP A CA 1
ATOM 1133 C C . ASP A 1 137 ? -15.203 -9.055 9.555 1 92.81 137 ASP A C 1
ATOM 1135 O O . ASP A 1 137 ? -14.938 -7.852 9.523 1 92.81 137 ASP A O 1
ATOM 1139 N N . ALA A 1 138 ? -15.742 -9.773 8.617 1 96.12 138 ALA A N 1
ATOM 1140 C CA . ALA A 1 138 ? -16.109 -9.109 7.371 1 96.12 138 ALA A CA 1
ATOM 1141 C C . ALA A 1 138 ? -17.516 -8.555 7.445 1 96.12 138 ALA A C 1
ATOM 1143 O O . ALA A 1 138 ? -18.406 -9.172 8.031 1 96.12 138 ALA A O 1
ATOM 1144 N N . LEU A 1 139 ? -17.688 -7.41 6.961 1 97.19 139 LEU A N 1
ATOM 1145 C CA . LEU A 1 139 ? -19 -6.82 6.734 1 97.19 139 LEU A CA 1
ATOM 1146 C C . LEU A 1 139 ? -19.344 -6.812 5.25 1 97.19 139 LEU A C 1
ATOM 1148 O O . LEU A 1 139 ? -18.859 -5.965 4.5 1 97.19 139 LEU A O 1
ATOM 1152 N N . LEU A 1 140 ? -20.25 -7.699 4.855 1 95.81 140 LEU A N 1
ATOM 1153 C CA . LEU A 1 140 ? -20.406 -7.988 3.436 1 95.81 140 LEU A CA 1
ATOM 1154 C C . LEU A 1 140 ? -21.672 -7.34 2.887 1 95.81 140 LEU A C 1
ATOM 1156 O O . LEU A 1 140 ? -21.719 -6.926 1.725 1 95.81 140 LEU A O 1
ATOM 1160 N N . THR A 1 141 ? -22.719 -7.285 3.721 1 95.62 141 THR A N 1
ATOM 1161 C CA . THR A 1 141 ? -24.031 -6.867 3.225 1 95.62 141 THR A CA 1
ATOM 1162 C C . THR A 1 141 ? -24.5 -5.609 3.943 1 95.62 141 THR A C 1
ATOM 1164 O O . THR A 1 141 ? -23.922 -5.215 4.961 1 95.62 141 THR A O 1
ATOM 1167 N N . LYS A 1 142 ? -25.5 -5.043 3.367 1 96.81 142 LYS A N 1
ATOM 1168 C CA . LYS A 1 142 ? -26.156 -3.916 4.035 1 96.81 142 LYS A CA 1
ATOM 1169 C C . LYS A 1 142 ? -26.609 -4.297 5.441 1 96.81 142 LYS A C 1
ATOM 1171 O O . LYS A 1 142 ? -26.406 -3.535 6.391 1 96.81 142 LYS A O 1
ATOM 1176 N N . ASP A 1 143 ? -27.125 -5.453 5.52 1 97.06 143 ASP A N 1
ATOM 1177 C CA . ASP A 1 143 ? -27.609 -5.914 6.812 1 97.06 143 ASP A CA 1
ATOM 1178 C C . ASP A 1 143 ? -26.469 -6.043 7.816 1 97.06 143 ASP A C 1
ATOM 1180 O O . ASP A 1 143 ? -26.641 -5.738 9 1 97.06 143 ASP A O 1
ATOM 1184 N N . ASP A 1 144 ? -25.328 -6.523 7.363 1 97.12 144 ASP A N 1
ATOM 1185 C CA . ASP A 1 144 ? -24.156 -6.574 8.227 1 97.12 144 ASP A CA 1
ATOM 1186 C C . ASP A 1 144 ? -23.828 -5.195 8.789 1 97.12 144 ASP A C 1
ATOM 1188 O O . ASP A 1 144 ? -23.578 -5.051 9.992 1 97.12 144 ASP A O 1
ATOM 1192 N N . TRP A 1 145 ? -23.875 -4.219 7.953 1 97.31 145 TRP A N 1
ATOM 1193 C CA . TRP A 1 145 ? -23.5 -2.861 8.328 1 97.31 145 TRP A CA 1
ATOM 1194 C C . TRP A 1 145 ? -24.531 -2.248 9.266 1 97.31 145 TRP A C 1
ATOM 1196 O O . TRP A 1 145 ? -24.172 -1.594 10.25 1 97.31 145 TRP A O 1
ATOM 1206 N N . ILE A 1 146 ? -25.766 -2.443 8.922 1 96.88 146 ILE A N 1
ATOM 1207 C CA . ILE A 1 146 ? -26.828 -1.919 9.773 1 96.88 146 ILE A CA 1
ATOM 1208 C C . ILE A 1 146 ? -26.688 -2.508 11.18 1 96.88 146 ILE A C 1
ATOM 1210 O O . ILE A 1 146 ? -26.781 -1.782 12.172 1 96.88 146 ILE A O 1
ATOM 1214 N N . ASP A 1 147 ? -26.5 -3.789 11.211 1 96.31 147 ASP A N 1
ATOM 1215 C CA . ASP A 1 147 ? -26.312 -4.438 12.508 1 96.31 147 ASP A CA 1
ATOM 1216 C C . ASP A 1 147 ? -25.078 -3.875 13.219 1 96.31 147 ASP A C 1
ATOM 1218 O O . ASP A 1 147 ? -25.141 -3.58 14.414 1 96.31 147 ASP A O 1
ATOM 1222 N N . PHE A 1 148 ? -24.031 -3.74 12.531 1 97.19 148 PHE A N 1
ATOM 1223 C CA . PHE A 1 148 ? -22.797 -3.189 13.094 1 97.19 148 PHE A CA 1
ATOM 1224 C C . PHE A 1 148 ? -23.031 -1.791 13.648 1 97.19 148 PHE A C 1
ATOM 1226 O O . PHE A 1 148 ? -22.656 -1.493 14.781 1 97.19 148 PHE A O 1
ATOM 1233 N N . PHE A 1 149 ? -23.672 -0.942 12.859 1 97.06 149 PHE A N 1
ATOM 1234 C CA . PHE A 1 149 ? -23.953 0.426 13.281 1 97.06 149 PHE A CA 1
ATOM 1235 C C . PHE A 1 149 ? -24.781 0.442 14.555 1 97.06 149 PHE A C 1
ATOM 1237 O O . PHE A 1 149 ? -24.547 1.258 15.445 1 97.06 149 PHE A O 1
ATOM 1244 N N . ASN A 1 150 ? -25.656 -0.434 14.68 1 95.62 150 ASN A N 1
ATOM 1245 C CA . ASN A 1 150 ? -26.609 -0.422 15.773 1 95.62 150 ASN A CA 1
ATOM 1246 C C . ASN A 1 150 ? -26.031 -1.027 17.047 1 95.62 150 ASN A C 1
ATOM 1248 O O . ASN A 1 150 ? -26.422 -0.646 18.156 1 95.62 150 ASN A O 1
ATOM 1252 N N . THR A 1 151 ? -25.078 -1.93 16.875 1 95.19 151 THR A N 1
ATOM 1253 C CA . THR A 1 151 ? -24.781 -2.75 18.047 1 95.19 151 THR A CA 1
ATOM 1254 C C . THR A 1 151 ? -23.312 -2.588 18.453 1 95.19 151 THR A C 1
ATOM 1256 O O . THR A 1 151 ? -22.938 -2.895 19.594 1 95.19 151 THR A O 1
ATOM 1259 N N . ARG A 1 152 ? -22.484 -2.154 17.609 1 95.25 152 ARG A N 1
ATOM 1260 C CA . ARG A 1 152 ? -21.062 -2.289 17.906 1 95.25 152 ARG A CA 1
ATOM 1261 C C . ARG A 1 152 ? -20.391 -0.924 18.031 1 95.25 152 ARG A C 1
ATOM 1263 O O . ARG A 1 152 ? -19.266 -0.82 18.531 1 95.25 152 ARG A O 1
ATOM 1270 N N . LEU A 1 153 ? -21 0.119 17.547 1 96.25 153 LEU A N 1
ATOM 1271 C CA . LEU A 1 153 ? -20.406 1.447 17.625 1 96.25 153 LEU A CA 1
ATOM 1272 C C . LEU A 1 153 ? -20.609 2.066 19 1 96.25 153 LEU A C 1
ATOM 1274 O O . LEU A 1 153 ? -21.656 1.886 19.609 1 96.25 153 LEU A O 1
ATOM 1278 N N . PRO A 1 154 ? -19.656 2.771 19.484 1 95.69 154 PRO A N 1
ATOM 1279 C CA . PRO A 1 154 ? -19.797 3.473 20.766 1 95.69 154 PRO A CA 1
ATOM 1280 C C . PRO A 1 154 ? -20.672 4.711 20.656 1 95.69 154 PRO A C 1
ATOM 1282 O O . PRO A 1 154 ? -21.25 4.988 19.594 1 95.69 154 PRO A O 1
ATOM 1285 N N . GLN A 1 155 ? -20.766 5.441 21.75 1 95.25 155 GLN A N 1
ATOM 1286 C CA . GLN A 1 155 ? -21.625 6.617 21.844 1 95.25 155 GLN A CA 1
ATOM 1287 C C . GLN A 1 155 ? -21.188 7.703 20.875 1 95.25 155 GLN A C 1
ATOM 1289 O O . GLN A 1 155 ? -22.016 8.414 20.312 1 95.25 155 GLN A O 1
ATOM 1294 N N . ARG A 1 156 ? -19.906 7.836 20.734 1 95.69 156 ARG A N 1
ATOM 1295 C CA . ARG A 1 156 ? -19.359 8.789 19.781 1 95.69 156 ARG A CA 1
ATOM 1296 C C . ARG A 1 156 ? -18.328 8.117 18.875 1 95.69 156 ARG A C 1
ATOM 1298 O O . ARG A 1 156 ? -17.562 7.273 19.328 1 95.69 156 ARG A O 1
ATOM 1305 N N . PHE A 1 157 ? -18.359 8.492 17.625 1 96.75 157 PHE A N 1
ATOM 1306 C CA . PHE A 1 157 ? -17.359 7.957 16.703 1 96.75 157 PHE A CA 1
ATOM 1307 C C . PHE A 1 157 ? -17.141 8.914 15.531 1 96.75 157 PHE A C 1
ATOM 1309 O O . PHE A 1 157 ? -17.969 9.797 15.281 1 96.75 157 PHE A O 1
ATOM 1316 N N . ILE A 1 158 ? -15.977 8.773 14.891 1 96.62 158 ILE A N 1
ATOM 1317 C CA . ILE A 1 158 ? -15.57 9.562 13.742 1 96.62 158 ILE A CA 1
ATOM 1318 C C . ILE A 1 158 ? -15.672 8.719 12.469 1 96.62 158 ILE A C 1
ATOM 1320 O O . ILE A 1 158 ? -15.32 7.535 12.477 1 96.62 158 ILE A O 1
ATOM 1324 N N . VAL A 1 159 ? -16.188 9.289 11.406 1 97.31 159 VAL A N 1
ATOM 1325 C CA . VAL A 1 159 ? -16.094 8.719 10.062 1 97.31 159 VAL A CA 1
ATOM 1326 C C . VAL A 1 159 ? -15.273 9.633 9.164 1 97.31 159 VAL A C 1
ATOM 1328 O O . VAL A 1 159 ? -15.57 10.828 9.039 1 97.31 159 VAL A O 1
ATOM 1331 N N . LYS A 1 160 ? -14.258 9.117 8.57 1 96.88 160 LYS A N 1
ATOM 1332 C CA . LYS A 1 160 ? -13.461 9.93 7.664 1 96.88 160 LYS A CA 1
ATOM 1333 C C . LYS A 1 160 ? -13.047 9.141 6.426 1 96.88 160 LYS A C 1
ATOM 1335 O O . LYS A 1 160 ? -12.82 7.93 6.504 1 96.88 160 LYS A O 1
ATOM 1340 N N . PRO A 1 161 ? -12.969 9.836 5.297 1 97.31 161 PRO A N 1
ATOM 1341 C CA . PRO A 1 161 ? -12.492 9.148 4.098 1 97.31 161 PRO A CA 1
ATOM 1342 C C . PRO A 1 161 ? -11.078 8.586 4.258 1 97.31 161 PRO A C 1
ATOM 1344 O O . PRO A 1 161 ? -10.227 9.227 4.871 1 97.31 161 PRO A O 1
ATOM 1347 N N . SER A 1 162 ? -10.82 7.387 3.701 1 96.94 162 SER A N 1
ATOM 1348 C CA . SER A 1 162 ? -9.516 6.75 3.797 1 96.94 162 SER A CA 1
ATOM 1349 C C . SER A 1 162 ? -8.453 7.551 3.041 1 96.94 162 SER A C 1
ATOM 1351 O O . SER A 1 162 ? -7.305 7.637 3.48 1 96.94 162 SER A O 1
ATOM 1353 N N . MET A 1 163 ? -8.891 8.18 1.971 1 94.38 163 MET A N 1
ATOM 1354 C CA . MET A 1 163 ? -7.945 8.891 1.118 1 94.38 163 MET A CA 1
ATOM 1355 C C . MET A 1 163 ? -8.25 10.383 1.089 1 94.38 163 MET A C 1
ATOM 1357 O O . MET A 1 163 ? -7.949 11.062 0.107 1 94.38 163 MET A O 1
ATOM 1361 N N . GLY A 1 164 ? -8.867 10.836 2.059 1 90.69 164 GLY A N 1
ATOM 1362 C CA . GLY A 1 164 ? -9.141 12.258 2.143 1 90.69 164 GLY A CA 1
ATOM 1363 C C . GLY A 1 164 ? -7.98 13.055 2.711 1 90.69 164 GLY A C 1
ATOM 1364 O O . GLY A 1 164 ? -7.059 12.484 3.295 1 90.69 164 GLY A O 1
ATOM 1365 N N . SER A 1 165 ? -8.047 14.375 2.432 1 86.56 165 SER A N 1
ATOM 1366 C CA . SER A 1 165 ? -7.039 15.305 2.941 1 86.56 165 SER A CA 1
ATOM 1367 C C . SER A 1 165 ? -7.684 16.562 3.504 1 86.56 165 SER A C 1
ATOM 1369 O O . SER A 1 165 ? -8.867 16.828 3.26 1 86.56 165 SER A O 1
ATOM 1371 N N . HIS A 1 166 ? -6.938 17.234 4.391 1 83.25 166 HIS A N 1
ATOM 1372 C CA . HIS A 1 166 ? -7.324 18.547 4.895 1 83.25 166 HIS A CA 1
ATOM 1373 C C . HIS A 1 166 ? -8.602 18.469 5.715 1 83.25 166 HIS A C 1
ATOM 1375 O O . HIS A 1 166 ? -9.398 19.422 5.734 1 83.25 166 HIS A O 1
ATOM 1381 N N . GLY A 1 167 ? -8.906 17.312 6.172 1 83.94 167 GLY A N 1
ATOM 1382 C CA . GLY A 1 167 ? -10.086 17.156 7.004 1 83.94 167 GLY A CA 1
ATOM 1383 C C . GLY A 1 167 ? -11.375 17.094 6.203 1 83.94 167 GLY A C 1
ATOM 1384 O O . GLY A 1 167 ? -12.469 17.062 6.777 1 83.94 167 GLY A O 1
ATOM 1385 N N . GLU A 1 168 ? -11.203 17 4.973 1 85.94 168 GLU A N 1
ATOM 1386 C CA . GLU A 1 168 ? -12.391 16.938 4.113 1 85.94 168 GLU A CA 1
ATOM 1387 C C . GLU A 1 168 ? -13.133 15.617 4.289 1 85.94 168 GLU A C 1
ATOM 1389 O O . GLU A 1 168 ? -12.508 14.555 4.34 1 85.94 168 GLU A O 1
ATOM 1394 N N . GLY A 1 169 ? -14.367 15.773 4.52 1 90 169 GLY A N 1
ATOM 1395 C CA . GLY A 1 169 ? -15.211 14.594 4.578 1 90 169 GLY A CA 1
ATOM 1396 C C . GLY A 1 169 ? -15.281 13.977 5.965 1 90 169 GLY A C 1
ATOM 1397 O O . GLY A 1 169 ? -15.984 12.984 6.172 1 90 169 GLY A O 1
ATOM 1398 N N . VAL A 1 170 ? -14.617 14.586 6.895 1 92.56 170 VAL A N 1
ATOM 1399 C CA . VAL A 1 170 ? -14.633 14.062 8.258 1 92.56 170 VAL A CA 1
ATOM 1400 C C . VAL A 1 170 ? -15.969 14.391 8.922 1 92.56 170 VAL A C 1
ATOM 1402 O O . VAL A 1 170 ? -16.453 15.523 8.836 1 92.56 170 VAL A O 1
ATOM 1405 N N . LYS A 1 171 ? -16.562 13.453 9.57 1 94.06 171 LYS A N 1
ATOM 1406 C CA . LYS A 1 171 ? -17.812 13.633 10.297 1 94.06 171 LYS A CA 1
ATOM 1407 C C . LYS A 1 171 ? -17.75 12.984 11.68 1 94.06 171 LYS A C 1
ATOM 1409 O O . LYS A 1 171 ? -17.188 11.898 11.836 1 94.06 171 LYS A O 1
ATOM 1414 N N . ARG A 1 172 ? -18.25 13.672 12.578 1 94.5 172 ARG A N 1
ATOM 1415 C CA . ARG A 1 172 ? -18.406 13.148 13.93 1 94.5 172 ARG A CA 1
ATOM 1416 C C . ARG A 1 172 ? -19.875 12.797 14.219 1 94.5 172 ARG A C 1
ATOM 1418 O O . ARG A 1 172 ? -20.766 13.586 13.93 1 94.5 172 ARG A O 1
ATOM 1425 N N . TYR A 1 173 ? -20.047 11.656 14.781 1 95.44 173 TYR A N 1
ATOM 1426 C CA . TYR A 1 173 ? -21.406 11.211 15.062 1 95.44 173 TYR A CA 1
ATOM 1427 C C . TYR A 1 173 ? -21.594 10.906 16.547 1 95.44 173 TYR A C 1
ATOM 1429 O O . TYR A 1 173 ? -20.641 10.492 17.219 1 95.44 173 TYR A O 1
ATOM 1437 N N . GLN A 1 174 ? -22.75 11.172 16.984 1 94.94 174 GLN A N 1
ATOM 1438 C CA . GLN A 1 174 ? -23.234 10.703 18.281 1 94.94 174 GLN A CA 1
ATOM 1439 C C . GLN A 1 174 ? -24.281 9.594 18.109 1 94.94 174 GLN A C 1
ATOM 1441 O O . GLN A 1 174 ? -25.25 9.758 17.359 1 94.94 174 GLN A O 1
ATOM 1446 N N . ASN A 1 175 ? -23.984 8.516 18.734 1 93.75 175 ASN A N 1
ATOM 1447 C CA . ASN A 1 175 ? -24.922 7.395 18.75 1 93.75 175 ASN A CA 1
ATOM 1448 C C . ASN A 1 175 ? -26 7.59 19.797 1 93.75 175 ASN A C 1
ATOM 1450 O O . ASN A 1 175 ? -25.719 7.57 21 1 93.75 175 ASN A O 1
ATOM 1454 N N . LEU A 1 176 ? -27.266 7.754 19.484 1 90.62 176 LEU A N 1
ATOM 1455 C CA . LEU A 1 176 ? -28.375 8.062 20.375 1 90.62 176 LEU A CA 1
ATOM 1456 C C . LEU A 1 176 ? -29.219 6.82 20.641 1 90.62 176 LEU A C 1
ATOM 1458 O O . LEU A 1 176 ? -30.297 6.918 21.234 1 90.62 176 LEU A O 1
ATOM 1462 N N . GLY A 1 177 ? -28.766 5.801 20.391 1 84.25 177 GLY A N 1
ATOM 1463 C CA . GLY A 1 177 ? -29.594 4.613 20.547 1 84.25 177 GLY A CA 1
ATOM 1464 C C . GLY A 1 177 ? -30.703 4.516 19.516 1 84.25 177 GLY A C 1
ATOM 1465 O O . GLY A 1 177 ? -31.812 5.008 19.75 1 84.25 177 GLY A O 1
ATOM 1466 N N . GLY A 1 178 ? -30.547 4.117 18.422 1 83.12 178 GLY A N 1
ATOM 1467 C CA . GLY A 1 178 ? -31.516 3.982 17.344 1 83.12 178 GLY A CA 1
ATOM 1468 C C . GLY A 1 178 ? -31.219 4.871 16.156 1 83.12 178 GLY A C 1
ATOM 1469 O O . GLY A 1 178 ? -32.031 4.988 15.234 1 83.12 178 GLY A O 1
ATOM 1470 N N . GLY A 1 179 ? -30.172 5.562 16.359 1 91.31 179 GLY A N 1
ATOM 1471 C CA . GLY A 1 179 ? -29.75 6.457 15.297 1 91.31 179 GLY A CA 1
ATOM 1472 C C . GLY A 1 179 ? -28.531 7.289 15.672 1 91.31 179 GLY A C 1
ATOM 1473 O O . GLY A 1 179 ? -27.922 7.059 16.703 1 91.31 179 GLY A O 1
ATOM 1474 N N . PHE A 1 180 ? -28.188 8.203 14.672 1 94.25 180 PHE A N 1
ATOM 1475 C CA . PHE A 1 180 ? -26.969 8.992 14.852 1 94.25 180 PHE A CA 1
ATOM 1476 C C . PHE A 1 180 ? -27.234 10.469 14.594 1 94.25 180 PHE A C 1
ATOM 1478 O O . PHE A 1 180 ? -28.078 10.82 13.766 1 94.25 180 PHE A O 1
ATOM 1485 N N . CYS A 1 181 ? -26.625 11.25 15.359 1 93.12 181 CYS A N 1
ATOM 1486 C CA . CYS A 1 181 ? -26.609 12.695 15.133 1 93.12 181 CYS A CA 1
ATOM 1487 C C . CYS A 1 181 ? -25.219 13.188 14.789 1 93.12 181 CYS A C 1
ATOM 1489 O O . CYS A 1 181 ? -24.25 12.875 15.492 1 93.12 181 CYS A O 1
ATOM 1491 N N . ASP A 1 182 ? -25.141 13.875 13.641 1 87.19 182 ASP A N 1
ATOM 1492 C CA . ASP A 1 182 ? -23.812 14.352 13.266 1 87.19 182 ASP A CA 1
ATOM 1493 C C . ASP A 1 182 ? -23.5 15.68 13.938 1 87.19 182 ASP A C 1
ATOM 1495 O O . ASP A 1 182 ? -24.312 16.219 14.695 1 87.19 182 ASP A O 1
ATOM 1499 N N . HIS A 1 183 ? -22.281 16.188 13.672 1 81.12 183 HIS A N 1
ATOM 1500 C CA . HIS A 1 183 ? -21.812 17.406 14.328 1 81.12 183 HIS A CA 1
ATOM 1501 C C . HIS A 1 183 ? -22.609 18.625 13.844 1 81.12 183 HIS A C 1
ATOM 1503 O O . HIS A 1 183 ? -22.516 19.703 14.453 1 81.12 183 HIS A O 1
ATOM 1509 N N . LYS A 1 184 ? -23.453 18.422 12.828 1 81.12 184 LYS A N 1
ATOM 1510 C CA . LYS A 1 184 ? -24.344 19.484 12.367 1 81.12 184 LYS A CA 1
ATOM 1511 C C . LYS A 1 184 ? -25.766 19.297 12.883 1 81.12 184 LYS A C 1
ATOM 1513 O O . LYS A 1 184 ? -26.703 19.922 12.375 1 81.12 184 LYS A O 1
ATOM 1518 N N . SER A 1 185 ? -25.938 18.359 13.719 1 83.38 185 SER A N 1
ATOM 1519 C CA . SER A 1 185 ? -27.203 18.094 14.398 1 83.38 185 SER A CA 1
ATOM 1520 C C . SER A 1 185 ? -28.219 17.484 13.445 1 83.38 185 SER A C 1
ATOM 1522 O O . SER A 1 185 ? -29.422 17.734 13.578 1 83.38 185 SER A O 1
ATOM 1524 N N . GLU A 1 186 ? -27.75 16.891 12.453 1 88.75 186 GLU A N 1
ATOM 1525 C CA . GLU A 1 186 ? -28.641 16.125 11.586 1 88.75 186 GLU A CA 1
ATOM 1526 C C . GLU A 1 186 ? -28.812 14.688 12.094 1 88.75 186 GLU A C 1
ATOM 1528 O O . GLU A 1 186 ? -27.812 13.992 12.344 1 88.75 186 GLU A O 1
ATOM 1533 N N . TYR A 1 187 ? -30.047 14.312 12.297 1 92.06 187 TYR A N 1
ATOM 1534 C CA . TYR A 1 187 ? -30.344 12.953 12.75 1 92.06 187 TYR A CA 1
ATOM 1535 C C . TYR A 1 187 ? -30.516 12.008 11.57 1 92.06 187 TYR A C 1
ATOM 1537 O O . TYR A 1 187 ? -31.219 12.32 10.609 1 92.06 187 TYR A O 1
ATOM 1545 N N . ILE A 1 188 ? -29.828 10.914 11.656 1 93.75 188 ILE A N 1
ATOM 1546 C CA . ILE A 1 188 ? -29.984 9.898 10.625 1 93.75 188 ILE A CA 1
ATOM 1547 C C . ILE A 1 188 ? -30.031 8.516 11.266 1 93.75 188 ILE A C 1
ATOM 1549 O O . ILE A 1 188 ? -29.531 8.32 12.383 1 93.75 188 ILE A O 1
ATOM 1553 N N . ASP A 1 189 ? -30.641 7.617 10.633 1 95.25 189 ASP A N 1
ATOM 1554 C CA . ASP A 1 189 ? -30.641 6.242 11.117 1 95.25 189 ASP A CA 1
ATOM 1555 C C . ASP A 1 189 ? -29.516 5.434 10.453 1 95.25 189 ASP A C 1
ATOM 1557 O O . ASP A 1 189 ? -28.75 5.969 9.648 1 95.25 189 ASP A O 1
ATOM 1561 N N . SER A 1 190 ? -29.422 4.152 10.844 1 96.12 190 SER A N 1
ATOM 1562 C CA . SER A 1 190 ? -28.344 3.293 10.383 1 96.12 190 SER A CA 1
ATOM 1563 C C . SER A 1 190 ? -28.422 3.086 8.867 1 96.12 190 SER A C 1
ATOM 1565 O O . SER A 1 190 ? -27.391 3.045 8.195 1 96.12 190 SER A O 1
ATOM 1567 N N . GLU A 1 191 ? -29.578 2.951 8.352 1 96.44 191 GLU A N 1
ATOM 1568 C CA . GLU A 1 191 ? -29.734 2.756 6.91 1 96.44 191 GLU A CA 1
ATOM 1569 C C . GLU A 1 191 ? -29.281 3.988 6.133 1 96.44 191 GLU A C 1
ATOM 1571 O O . GLU A 1 191 ? -28.625 3.867 5.094 1 96.44 191 GLU A O 1
ATOM 1576 N N . THR A 1 192 ? -29.734 5.082 6.637 1 96.06 192 THR A N 1
ATOM 1577 C CA . THR A 1 192 ? -29.344 6.328 5.996 1 96.06 192 THR A CA 1
ATOM 1578 C C . THR A 1 192 ? -27.828 6.496 6.039 1 96.06 192 THR A C 1
ATOM 1580 O O . THR A 1 192 ? -27.203 6.906 5.051 1 96.06 192 THR A O 1
ATOM 1583 N N . LEU A 1 193 ? -27.188 6.199 7.188 1 96.44 193 LEU A N 1
ATOM 1584 C CA . LEU A 1 193 ? -25.734 6.27 7.293 1 96.44 193 LEU A CA 1
ATOM 1585 C C . LEU A 1 193 ? -25.078 5.355 6.27 1 96.44 193 LEU A C 1
ATOM 1587 O O . LEU A 1 193 ? -24.125 5.766 5.586 1 96.44 193 LEU A O 1
ATOM 1591 N N . TYR A 1 194 ? -25.578 4.156 6.137 1 97.31 194 TYR A N 1
ATOM 1592 C CA . TYR A 1 194 ? -25.047 3.203 5.164 1 97.31 194 TYR A CA 1
ATOM 1593 C C . TYR A 1 194 ? -25.109 3.775 3.754 1 97.31 194 TYR A C 1
ATOM 1595 O O . TYR A 1 194 ? -24.125 3.752 3.025 1 97.31 194 TYR A O 1
ATOM 1603 N N . HIS A 1 195 ? -26.234 4.32 3.381 1 97.25 195 HIS A N 1
ATOM 1604 C CA . HIS A 1 195 ? -26.422 4.824 2.025 1 97.25 195 HIS A CA 1
ATOM 1605 C C . HIS A 1 195 ? -25.562 6.051 1.769 1 97.25 195 HIS A C 1
ATOM 1607 O O . HIS A 1 195 ? -25.062 6.242 0.655 1 97.25 195 HIS A O 1
ATOM 1613 N N . ARG A 1 196 ? -25.406 6.855 2.754 1 95.69 196 ARG A N 1
ATOM 1614 C CA . ARG A 1 196 ? -24.547 8.031 2.619 1 95.69 196 ARG A CA 1
ATOM 1615 C C . ARG A 1 196 ? -23.109 7.629 2.328 1 95.69 196 ARG A C 1
ATOM 1617 O O . ARG A 1 196 ? -22.453 8.234 1.477 1 95.69 196 ARG A O 1
ATOM 1624 N N . LEU A 1 197 ? -22.625 6.668 3.031 1 97.19 197 LEU A N 1
ATOM 1625 C CA . LEU A 1 197 ? -21.266 6.199 2.811 1 97.19 197 LEU A CA 1
ATOM 1626 C C . LEU A 1 197 ? -21.141 5.488 1.468 1 97.19 197 LEU A C 1
ATOM 1628 O O . LEU A 1 197 ? -20.203 5.738 0.711 1 97.19 197 LEU A O 1
ATOM 1632 N N . LYS A 1 198 ? -22.062 4.641 1.176 1 97.38 198 LYS A N 1
ATOM 1633 C CA . LYS A 1 198 ? -22.047 3.828 -0.035 1 97.38 198 LYS A CA 1
ATOM 1634 C C . LYS A 1 198 ? -22.094 4.699 -1.286 1 97.38 198 LYS A C 1
ATOM 1636 O O . LYS A 1 198 ? -21.438 4.406 -2.285 1 97.38 198 LYS A O 1
ATOM 1641 N N . SER A 1 199 ? -22.844 5.793 -1.23 1 96.62 199 SER A N 1
ATOM 1642 C CA . SER A 1 199 ? -23.109 6.594 -2.42 1 96.62 199 SER A CA 1
ATOM 1643 C C . SER A 1 199 ? -22.391 7.934 -2.359 1 96.62 199 SER A C 1
ATOM 1645 O O . SER A 1 199 ? -22.781 8.883 -3.045 1 96.62 199 SER A O 1
ATOM 1647 N N . ASP A 1 200 ? -21.453 8.016 -1.436 1 96.12 200 ASP A N 1
ATOM 1648 C CA . ASP A 1 200 ? -20.719 9.273 -1.361 1 96.12 200 ASP A CA 1
ATOM 1649 C C . ASP A 1 200 ? -20.109 9.633 -2.717 1 96.12 200 ASP A C 1
ATOM 1651 O O . ASP A 1 200 ? -19.516 8.789 -3.385 1 96.12 200 ASP A O 1
ATOM 1655 N N . PRO A 1 201 ? -20.219 10.82 -3.141 1 93.62 201 PRO A N 1
ATOM 1656 C CA . PRO A 1 201 ? -19.781 11.203 -4.484 1 93.62 201 PRO A CA 1
ATOM 1657 C C . PRO A 1 201 ? -18.266 11.398 -4.574 1 93.62 201 PRO A C 1
ATOM 1659 O O . PRO A 1 201 ? -17.703 11.391 -5.672 1 93.62 201 PRO A O 1
ATOM 1662 N N . GLY A 1 202 ? -17.656 11.594 -3.48 1 93.5 202 GLY A N 1
ATOM 1663 C CA . GLY A 1 202 ? -16.25 11.953 -3.518 1 93.5 202 GLY A CA 1
ATOM 1664 C C . GLY A 1 202 ? -15.328 10.836 -3.066 1 93.5 202 GLY A C 1
ATOM 1665 O O . GLY A 1 202 ? -14.18 10.758 -3.492 1 93.5 202 GLY A O 1
ATOM 1666 N N . TYR A 1 203 ? -15.797 9.961 -2.242 1 95.19 203 TYR A N 1
ATOM 1667 C CA . TYR A 1 203 ? -14.93 8.961 -1.625 1 95.19 203 TYR A CA 1
ATOM 1668 C C . TYR A 1 203 ? -15.555 7.574 -1.699 1 95.19 203 TYR A C 1
ATOM 1670 O O . TYR A 1 203 ? -16.766 7.426 -1.541 1 95.19 203 TYR A O 1
ATOM 1678 N N . GLN A 1 204 ? -14.672 6.59 -1.85 1 95.38 204 GLN A N 1
ATOM 1679 C CA . GLN A 1 204 ? -15.164 5.227 -2.01 1 95.38 204 GLN A CA 1
ATOM 1680 C C . GLN A 1 204 ? -14.812 4.367 -0.797 1 95.38 204 GLN A C 1
ATOM 1682 O O . GLN A 1 204 ? -15.195 3.197 -0.726 1 95.38 204 GLN A O 1
ATOM 1687 N N . SER A 1 205 ? -14.125 4.914 0.08 1 97.5 205 SER A N 1
ATOM 1688 C CA . SER A 1 205 ? -13.742 4.176 1.279 1 97.5 205 SER A CA 1
ATOM 1689 C C . SER A 1 205 ? -13.641 5.102 2.488 1 97.5 205 SER A C 1
ATOM 1691 O O . SER A 1 205 ? -13.305 6.277 2.352 1 97.5 205 SER A O 1
ATOM 1693 N N . PHE A 1 206 ? -13.977 4.523 3.678 1 98.19 206 PHE A N 1
ATOM 1694 C CA . PHE A 1 206 ? -14.008 5.285 4.918 1 98.19 206 PHE A CA 1
ATOM 1695 C C . PHE A 1 206 ? -13.43 4.473 6.07 1 98.19 206 PHE A C 1
ATOM 1697 O O . PHE A 1 206 ? -13.477 3.24 6.051 1 98.19 206 PHE A O 1
ATOM 1704 N N . VAL A 1 207 ? -12.906 5.152 7.004 1 98.25 207 VAL A N 1
ATOM 1705 C CA . VAL A 1 207 ? -12.508 4.594 8.289 1 98.25 207 VAL A CA 1
ATOM 1706 C C . VAL A 1 207 ? -13.453 5.074 9.383 1 98.25 207 VAL A C 1
ATOM 1708 O O . VAL A 1 207 ? -13.805 6.254 9.43 1 98.25 207 VAL A O 1
ATOM 1711 N N . ILE A 1 208 ? -13.922 4.215 10.164 1 98.44 208 ILE A N 1
ATOM 1712 C CA . ILE A 1 208 ? -14.703 4.52 11.359 1 98.44 208 ILE A CA 1
ATOM 1713 C C . ILE A 1 208 ? -13.859 4.277 12.609 1 98.44 208 ILE A C 1
ATOM 1715 O O . ILE A 1 208 ? -13.383 3.162 12.836 1 98.44 208 ILE A O 1
ATOM 1719 N N . GLN A 1 209 ? -13.695 5.305 13.383 1 98.25 209 GLN A N 1
ATOM 1720 C CA . GLN A 1 209 ? -12.727 5.195 14.469 1 98.25 209 GLN A CA 1
ATOM 1721 C C . GLN A 1 209 ? -13.195 5.945 15.711 1 98.25 209 GLN A C 1
ATOM 1723 O O . GLN A 1 209 ? -14.234 6.613 15.68 1 98.25 209 GLN A O 1
ATOM 1728 N N . GLU A 1 210 ? -12.453 5.844 16.719 1 97.38 210 GLU A N 1
ATOM 1729 C CA . GLU A 1 210 ? -12.656 6.469 18.016 1 97.38 210 GLU A CA 1
ATOM 1730 C C . GLU A 1 210 ? -12.523 7.984 17.922 1 97.38 210 GLU A C 1
ATOM 1732 O O . GLU A 1 210 ? -11.688 8.492 17.172 1 97.38 210 GLU A O 1
ATOM 1737 N N . VAL A 1 211 ? -13.375 8.672 18.641 1 96.19 211 VAL A N 1
ATOM 1738 C CA . VAL A 1 211 ? -13.18 10.102 18.844 1 96.19 211 VAL A CA 1
ATOM 1739 C C . VAL A 1 211 ? -12.078 10.344 19.875 1 96.19 211 VAL A C 1
ATOM 1741 O O . VAL A 1 211 ? -12.25 10.031 21.047 1 96.19 211 VAL A O 1
ATOM 1744 N N . MET A 1 212 ? -11.039 10.898 19.422 1 95.81 212 MET A N 1
ATOM 1745 C CA . MET A 1 212 ? -9.938 11.203 20.328 1 95.81 212 MET A CA 1
ATOM 1746 C C . MET A 1 212 ? -10.164 12.547 21.031 1 95.81 212 MET A C 1
ATOM 1748 O O . MET A 1 212 ? -10.742 13.461 20.438 1 95.81 212 MET A O 1
ATOM 1752 N N . THR A 1 213 ? -9.719 12.609 22.219 1 95.06 213 THR A N 1
ATOM 1753 C CA . THR A 1 213 ? -9.773 13.852 22.984 1 95.06 213 THR A CA 1
ATOM 1754 C C . THR A 1 213 ? -8.367 14.281 23.422 1 95.06 213 THR A C 1
ATOM 1756 O O . THR A 1 213 ? -7.508 13.438 23.672 1 95.06 213 THR A O 1
ATOM 1759 N N . ASN A 1 214 ? -8.195 15.547 23.516 1 97.62 214 ASN A N 1
ATOM 1760 C CA . ASN A 1 214 ? -6.891 16.062 23.922 1 97.62 214 ASN A CA 1
ATOM 1761 C C . ASN A 1 214 ? -6.742 16.062 25.438 1 97.62 214 ASN A C 1
ATOM 1763 O O . ASN A 1 214 ? -7.727 15.906 26.172 1 97.62 214 ASN A O 1
ATOM 1767 N N . HIS A 1 215 ? -5.555 16.156 25.891 1 97.81 215 HIS A N 1
ATOM 1768 C CA . HIS A 1 215 ? -5.23 16.469 27.281 1 97.81 215 HIS A CA 1
ATOM 1769 C C . HIS A 1 215 ? -6 17.703 27.75 1 97.81 215 HIS A C 1
ATOM 1771 O O . HIS A 1 215 ? -6.211 18.641 26.984 1 97.81 215 HIS A O 1
ATOM 1777 N N . THR A 1 216 ? -6.316 17.75 29.047 1 97.5 216 THR A N 1
ATOM 1778 C CA . THR A 1 216 ? -7.125 18.797 29.656 1 97.5 216 THR A CA 1
ATOM 1779 C C . THR A 1 216 ? -6.484 20.172 29.422 1 97.5 216 THR A C 1
ATOM 1781 O O . THR A 1 216 ? -7.188 21.141 29.156 1 97.5 216 THR A O 1
ATOM 1784 N N . ARG A 1 217 ? -5.238 20.266 29.453 1 96.62 217 ARG A N 1
ATOM 1785 C CA . ARG A 1 217 ? -4.531 21.547 29.297 1 96.62 217 ARG A CA 1
ATOM 1786 C C . ARG A 1 217 ? -4.758 22.109 27.891 1 96.62 217 ARG A C 1
ATOM 1788 O O . ARG A 1 217 ? -4.848 23.328 27.734 1 96.62 217 ARG A O 1
ATOM 1795 N N . ILE A 1 218 ? -4.809 21.266 26.922 1 97.12 218 ILE A N 1
ATOM 1796 C CA . ILE A 1 218 ? -5.043 21.703 25.547 1 97.12 218 ILE A CA 1
ATOM 1797 C C . ILE A 1 218 ? -6.5 22.125 25.375 1 97.12 218 ILE A C 1
ATOM 1799 O O . ILE A 1 218 ? -6.785 23.141 24.734 1 97.12 218 ILE A O 1
ATOM 1803 N N . LYS A 1 219 ? -7.383 21.406 26.016 1 95.62 219 LYS A N 1
ATOM 1804 C CA . LYS A 1 219 ? -8.797 21.766 25.969 1 95.62 219 LYS A CA 1
ATOM 1805 C C . LYS A 1 219 ? -9.039 23.141 26.594 1 95.62 219 LYS A C 1
ATOM 1807 O O . LYS A 1 219 ? -9.836 23.922 26.078 1 95.62 219 LYS A O 1
ATOM 1812 N N . GLU A 1 220 ? -8.367 23.344 27.609 1 95.44 220 GLU A N 1
ATOM 1813 C CA . GLU A 1 220 ? -8.516 24.625 28.297 1 95.44 220 GLU A CA 1
ATOM 1814 C C . GLU A 1 220 ? -7.961 25.766 27.438 1 95.44 220 GLU A C 1
ATOM 1816 O O . GLU A 1 220 ? -8.516 26.859 27.438 1 95.44 220 GLU A O 1
ATOM 1821 N N . LEU A 1 221 ? -6.91 25.484 26.781 1 95.06 221 LEU A N 1
ATOM 1822 C CA . LEU A 1 221 ? -6.266 26.484 25.938 1 95.06 221 LEU A CA 1
ATOM 1823 C C . LEU A 1 221 ? -7.219 26.969 24.859 1 95.06 221 LEU A C 1
ATOM 1825 O O . LEU A 1 221 ? -7.324 28.172 24.625 1 95.06 221 LEU A O 1
ATOM 1829 N N . SER A 1 222 ? -7.926 26.078 24.203 1 93.25 222 SER A N 1
ATOM 1830 C CA . SER A 1 222 ? -8.734 26.438 23.047 1 93.25 222 SER A CA 1
ATOM 1831 C C . SER A 1 222 ? -10.219 26.516 23.406 1 93.25 222 SER A C 1
ATOM 1833 O O . SER A 1 222 ? -11.008 27.109 22.672 1 93.25 222 SER A O 1
ATOM 1835 N N . GLY A 1 223 ? -10.641 25.797 24.469 1 93 223 GLY A N 1
ATOM 1836 C CA . GLY A 1 223 ? -12.031 25.812 24.906 1 93 223 GLY A CA 1
ATOM 1837 C C . GLY A 1 223 ? -12.906 24.859 24.109 1 93 223 GLY A C 1
ATOM 1838 O O . GLY A 1 223 ? -14.133 25 24.109 1 93 223 GLY A O 1
ATOM 1839 N N . THR A 1 224 ? -12.328 23.984 23.359 1 92.5 224 THR A N 1
ATOM 1840 C CA . THR A 1 224 ? -13.117 23.078 22.531 1 92.5 224 THR A CA 1
ATOM 1841 C C . THR A 1 224 ? -12.734 21.625 22.828 1 92.5 224 THR A C 1
ATOM 1843 O O . THR A 1 224 ? -11.648 21.359 23.344 1 92.5 224 THR A O 1
ATOM 1846 N N . ASP A 1 225 ? -13.664 20.719 22.469 1 90.81 225 ASP A N 1
ATOM 1847 C CA . ASP A 1 225 ? -13.43 19.281 22.609 1 90.81 225 ASP A CA 1
ATOM 1848 C C . ASP A 1 225 ? -12.945 18.688 21.297 1 90.81 225 ASP A C 1
ATOM 1850 O O . ASP A 1 225 ? -12.57 17.516 21.25 1 90.81 225 ASP A O 1
ATOM 1854 N N . ALA A 1 226 ? -12.945 19.484 20.25 1 92.06 226 ALA A N 1
ATOM 1855 C CA . ALA A 1 226 ? -12.461 18.984 18.969 1 92.06 226 ALA A CA 1
ATOM 1856 C C . ALA A 1 226 ? -10.969 18.688 19.031 1 92.06 226 ALA A C 1
ATOM 1858 O O . ALA A 1 226 ? -10.211 19.391 19.688 1 92.06 226 ALA A O 1
ATOM 1859 N N . LEU A 1 227 ? -10.609 17.703 18.359 1 95.38 227 LEU A N 1
ATOM 1860 C CA . LEU A 1 227 ? -9.242 17.203 18.453 1 95.38 227 LEU A CA 1
ATOM 1861 C C . LEU A 1 227 ? -8.266 18.141 17.766 1 95.38 227 LEU A C 1
ATOM 1863 O O . LEU A 1 227 ? -8.477 18.531 16.609 1 95.38 227 LEU A O 1
ATOM 1867 N N . GLN A 1 228 ? -7.293 18.516 18.453 1 96.06 228 GLN A N 1
ATOM 1868 C CA . GLN A 1 228 ? -6.168 19.297 17.953 1 96.06 228 GLN A CA 1
ATOM 1869 C C . GLN A 1 228 ? -4.891 18.453 17.906 1 96.06 228 GLN A C 1
ATOM 1871 O O . GLN A 1 228 ? -4.574 17.75 18.875 1 96.06 228 GLN A O 1
ATOM 1876 N N . THR A 1 229 ? -4.148 18.531 16.781 1 96.94 229 THR A N 1
ATOM 1877 C CA . THR A 1 229 ? -3.021 17.625 16.641 1 96.94 229 THR A CA 1
ATOM 1878 C C . THR A 1 229 ? -1.708 18.391 16.562 1 96.94 229 THR A C 1
ATOM 1880 O O . THR A 1 229 ? -1.698 19.578 16.25 1 96.94 229 THR A O 1
ATOM 1883 N N . LEU A 1 230 ? -0.694 17.734 16.969 1 97.88 230 LEU A N 1
ATOM 1884 C CA . LEU A 1 230 ? 0.7 18.141 16.844 1 97.88 230 LEU A CA 1
ATOM 1885 C C . LEU A 1 230 ? 1.362 17.484 15.641 1 97.88 230 LEU A C 1
ATOM 1887 O O . LEU A 1 230 ? 1.42 16.25 15.562 1 97.88 230 LEU A O 1
ATOM 1891 N N . ARG A 1 231 ? 1.833 18.297 14.727 1 97.25 231 ARG A N 1
ATOM 1892 C CA . ARG A 1 231 ? 2.594 17.766 13.602 1 97.25 231 ARG A CA 1
ATOM 1893 C C . ARG A 1 231 ? 4.086 17.734 13.914 1 97.25 231 ARG A C 1
ATOM 1895 O O . ARG A 1 231 ? 4.699 18.797 14.133 1 97.25 231 ARG A O 1
ATOM 1902 N N . ILE A 1 232 ? 4.629 16.562 13.906 1 98.25 232 ILE A N 1
ATOM 1903 C CA . ILE A 1 232 ? 6.078 16.406 14.023 1 98.25 232 ILE A CA 1
ATOM 1904 C C . ILE A 1 232 ? 6.641 15.844 12.719 1 98.25 232 ILE A C 1
ATOM 1906 O O . ILE A 1 232 ? 6.234 14.773 12.273 1 98.25 232 ILE A O 1
ATOM 1910 N N . THR A 1 233 ? 7.551 16.547 12.117 1 97.94 233 THR A N 1
ATOM 1911 C CA . THR A 1 233 ? 8.195 16.109 10.883 1 97.94 233 THR A CA 1
ATOM 1912 C C . THR A 1 233 ? 9.539 15.445 11.18 1 97.94 233 THR A C 1
ATOM 1914 O O . THR A 1 233 ? 10.367 16.016 11.898 1 97.94 233 THR A O 1
ATOM 1917 N N . THR A 1 234 ? 9.703 14.312 10.68 1 98.25 234 THR A N 1
ATOM 1918 C CA . THR A 1 234 ? 10.945 13.586 10.914 1 98.25 234 THR A CA 1
ATOM 1919 C C . THR A 1 234 ? 11.734 13.438 9.609 1 98.25 234 THR A C 1
ATOM 1921 O O . THR A 1 234 ? 11.172 13.547 8.523 1 98.25 234 THR A O 1
ATOM 1924 N N . LEU A 1 235 ? 13.047 13.25 9.789 1 97.38 235 LEU A N 1
ATOM 1925 C CA . LEU A 1 235 ? 13.953 13.023 8.672 1 97.38 235 LEU A CA 1
ATOM 1926 C C . LEU A 1 235 ? 15.055 12.031 9.055 1 97.38 235 LEU A C 1
ATOM 1928 O O . LEU A 1 235 ? 15.656 12.156 10.125 1 97.38 235 LEU A O 1
ATOM 1932 N N . LEU A 1 236 ? 15.156 11.039 8.305 1 97.62 236 LEU A N 1
ATOM 1933 C CA . LEU A 1 236 ? 16.406 10.289 8.305 1 97.62 236 LEU A CA 1
ATOM 1934 C C . LEU A 1 236 ? 17.469 10.992 7.473 1 97.62 236 LEU A C 1
ATOM 1936 O O . LEU A 1 236 ? 17.391 11.016 6.242 1 97.62 236 LEU A O 1
ATOM 1940 N N . ASP A 1 237 ? 18.438 11.508 8.109 1 95.62 237 ASP A N 1
ATOM 1941 C CA . ASP A 1 237 ? 19.391 12.359 7.398 1 95.62 237 ASP A CA 1
ATOM 1942 C C . ASP A 1 237 ? 20.484 11.523 6.73 1 95.62 237 ASP A C 1
ATOM 1944 O O . ASP A 1 237 ? 20.469 10.297 6.793 1 95.62 237 ASP A O 1
ATOM 1948 N N . ASP A 1 238 ? 21.422 12.172 6.082 1 92.94 238 ASP A N 1
ATOM 1949 C CA . ASP A 1 238 ? 22.422 11.5 5.273 1 92.94 238 ASP A CA 1
ATOM 1950 C C . ASP A 1 238 ? 23.422 10.758 6.156 1 92.94 238 ASP A C 1
ATOM 1952 O O . ASP A 1 238 ? 24.172 9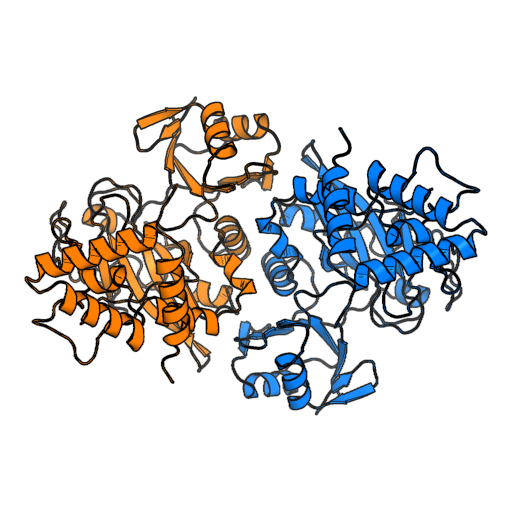.898 5.676 1 92.94 238 ASP A O 1
ATOM 1956 N N . ASN A 1 239 ? 23.453 11.078 7.445 1 94.31 239 ASN A N 1
ATOM 1957 C CA . ASN A 1 239 ? 24.312 10.383 8.398 1 94.31 239 ASN A CA 1
ATOM 1958 C C . ASN A 1 239 ? 23.562 9.242 9.094 1 94.31 239 ASN A C 1
ATOM 1960 O O . ASN A 1 239 ? 24.047 8.695 10.086 1 94.31 239 ASN A O 1
ATOM 1964 N N . LYS A 1 240 ? 22.375 8.977 8.641 1 95.12 240 LYS A N 1
ATOM 1965 C CA . LYS A 1 240 ? 21.531 7.871 9.102 1 95.12 240 LYS A CA 1
ATOM 1966 C C . LYS A 1 240 ? 21.031 8.117 10.523 1 95.12 240 LYS A C 1
ATOM 1968 O O . LYS A 1 240 ? 20.922 7.18 11.32 1 95.12 240 LYS A O 1
ATOM 1973 N N . HIS A 1 241 ? 20.844 9.328 10.852 1 96.56 241 HIS A N 1
ATOM 1974 C CA . HIS A 1 241 ? 20.219 9.688 12.117 1 96.56 241 HIS A CA 1
ATOM 1975 C C . HIS A 1 241 ? 18.781 10.156 11.914 1 96.56 241 HIS A C 1
ATOM 1977 O O . HIS A 1 241 ? 18.531 11.016 11.062 1 96.56 241 HIS A O 1
ATOM 1983 N N . PHE A 1 242 ? 17.953 9.508 12.672 1 97.44 242 PHE A N 1
ATOM 1984 C CA . PHE A 1 242 ? 16.594 10.023 12.703 1 97.44 242 PHE A CA 1
ATOM 1985 C C . PHE A 1 242 ? 16.5 11.281 13.555 1 97.44 242 PHE A C 1
ATOM 1987 O O . PHE A 1 242 ? 16.984 11.305 14.695 1 97.44 242 PHE A O 1
ATOM 1994 N N . ARG A 1 243 ? 15.93 12.297 13.023 1 97.38 243 ARG A N 1
ATOM 1995 C CA . ARG A 1 243 ? 15.797 13.539 13.766 1 97.38 243 ARG A CA 1
ATOM 1996 C C . ARG A 1 243 ? 14.445 14.195 13.516 1 97.38 243 ARG A C 1
ATOM 1998 O O . ARG A 1 243 ? 13.781 13.891 12.516 1 97.38 243 ARG A O 1
ATOM 2005 N N . ILE A 1 244 ? 14.078 14.992 14.391 1 98.06 244 ILE A N 1
ATOM 2006 C CA . ILE A 1 244 ? 12.898 15.836 14.242 1 98.06 244 ILE A CA 1
ATOM 2007 C C . ILE A 1 244 ? 13.289 17.156 13.578 1 98.06 244 ILE A C 1
ATOM 2009 O O . ILE A 1 244 ? 14.18 17.859 14.062 1 98.06 244 ILE A O 1
ATOM 2013 N N . LEU A 1 245 ? 12.688 17.469 12.461 1 95.88 245 LEU A N 1
ATOM 2014 C CA . LEU A 1 245 ? 12.992 18.672 11.719 1 95.88 245 LEU A CA 1
ATOM 2015 C C . LEU A 1 245 ? 12.203 19.859 12.266 1 95.88 245 LEU A C 1
ATOM 2017 O O . LEU A 1 245 ? 12.742 20.969 12.391 1 95.88 245 LEU A O 1
ATOM 2021 N N . HIS A 1 246 ? 10.992 19.656 12.445 1 95.12 246 HIS A N 1
ATOM 2022 C CA . HIS A 1 246 ? 10.07 20.719 12.859 1 95.12 246 HIS A CA 1
ATOM 2023 C C . HIS A 1 246 ? 8.836 20.141 13.539 1 95.12 246 HIS A C 1
ATOM 2025 O O . HIS A 1 246 ? 8.523 18.953 13.375 1 95.12 246 HIS A O 1
ATOM 2031 N N . ALA A 1 247 ? 8.242 20.938 14.359 1 97.44 247 ALA A N 1
ATOM 2032 C CA . ALA A 1 247 ? 6.969 20.609 14.984 1 97.44 247 ALA A CA 1
ATOM 2033 C C . ALA A 1 247 ? 6.016 21.797 14.953 1 97.44 247 ALA A C 1
ATOM 2035 O O . ALA A 1 247 ? 6.441 22.938 15.109 1 97.44 247 ALA A O 1
ATOM 2036 N N . CYS A 1 248 ? 4.816 21.5 14.688 1 96.19 248 CYS A N 1
ATOM 2037 C CA . CYS A 1 248 ? 3.781 22.516 14.594 1 96.19 248 CYS A CA 1
ATOM 2038 C C . CYS A 1 248 ? 2.498 22.062 15.273 1 96.19 248 CYS A C 1
ATOM 2040 O O . CYS A 1 248 ? 2.002 20.969 14.992 1 96.19 248 CYS A O 1
ATOM 2042 N N . PHE A 1 249 ? 1.995 22.891 16.156 1 96.75 249 PHE A N 1
ATOM 2043 C CA . PHE A 1 249 ? 0.736 22.578 16.812 1 96.75 249 PHE A CA 1
ATOM 2044 C C . PHE A 1 249 ? -0.419 23.344 16.172 1 96.75 249 PHE A C 1
ATOM 2046 O O . PHE A 1 249 ? -0.307 24.531 15.922 1 96.75 249 PHE A O 1
ATOM 2053 N N . LYS A 1 250 ? -1.492 22.656 15.891 1 93.81 250 LYS A N 1
ATOM 2054 C CA . LYS A 1 250 ? -2.668 23.25 15.258 1 93.81 250 LYS A CA 1
ATOM 2055 C C . LYS A 1 250 ? -3.775 23.484 16.281 1 93.81 250 LYS A C 1
ATOM 2057 O O . LYS A 1 250 ? -4.434 22.547 16.719 1 93.81 250 LYS A O 1
ATOM 2062 N N . THR A 1 251 ? -3.961 24.703 16.562 1 93.31 251 THR A N 1
ATOM 2063 C CA . THR A 1 251 ? -4.961 25.062 17.562 1 93.31 251 THR A CA 1
ATOM 2064 C C . THR A 1 251 ? -6.258 25.5 16.891 1 93.31 251 THR A C 1
ATOM 2066 O O . THR A 1 251 ? -6.246 26.359 16 1 93.31 251 THR A O 1
ATOM 2069 N N . ILE A 1 252 ? -7.316 24.953 17.328 1 91.31 252 ILE A N 1
ATOM 2070 C CA . ILE A 1 252 ? -8.617 25.25 16.75 1 91.31 252 ILE A CA 1
ATOM 2071 C C . ILE A 1 252 ? -9.156 26.562 17.328 1 91.31 252 ILE A C 1
ATOM 2073 O O . ILE A 1 252 ? -9.023 26.812 18.531 1 91.31 252 ILE A O 1
ATOM 2077 N N . VAL A 1 253 ? -9.625 27.328 16.359 1 87.44 253 VAL A N 1
ATOM 2078 C CA . VAL A 1 253 ? -10.359 28.531 16.75 1 87.44 253 VAL A CA 1
ATOM 2079 C C . VAL A 1 253 ? -11.844 28.359 16.422 1 87.44 253 VAL A C 1
ATOM 2081 O O . VAL A 1 253 ? -12.195 28.016 15.289 1 87.44 253 VAL A O 1
ATOM 2084 N N . GLY A 1 254 ? -12.711 28.328 17.359 1 80.25 254 GLY A N 1
ATOM 2085 C CA . GLY A 1 254 ? -14.133 28.25 17.078 1 80.25 254 GLY A CA 1
ATOM 2086 C C . GLY A 1 254 ? -14.719 26.875 17.344 1 80.25 254 GLY A C 1
ATOM 2087 O O . GLY A 1 254 ? -14.305 26.188 18.281 1 80.25 254 GLY A O 1
ATOM 2088 N N . THR A 1 255 ? -15.703 26.531 16.469 1 74.75 255 THR A N 1
ATOM 2089 C CA . THR A 1 255 ? -16.484 25.344 16.781 1 74.75 255 THR A CA 1
ATOM 2090 C C . THR A 1 255 ? -16.25 24.234 15.758 1 74.75 255 THR A C 1
ATOM 2092 O O . THR A 1 255 ? -16.953 23.219 15.75 1 74.75 255 THR A O 1
ATOM 2095 N N . GLY A 1 256 ? -15.273 24.453 14.992 1 77.5 256 GLY A N 1
ATOM 2096 C CA . GLY A 1 256 ? -15.008 23.422 14 1 77.5 256 GLY A CA 1
ATOM 2097 C C . GLY A 1 256 ? -14.531 22.109 14.602 1 77.5 256 GLY A C 1
ATOM 2098 O O . GLY A 1 256 ? -14.062 22.094 15.742 1 77.5 256 GLY A O 1
ATOM 2099 N N . ILE A 1 257 ? -14.656 20.969 13.812 1 76.81 257 ILE A N 1
ATOM 2100 C CA . ILE A 1 257 ? -14.32 19.656 14.367 1 76.81 257 ILE A CA 1
ATOM 2101 C C . ILE A 1 257 ? -12.969 19.203 13.828 1 76.81 257 ILE A C 1
ATOM 2103 O O . ILE A 1 257 ? -12.484 18.125 14.188 1 76.81 257 ILE A O 1
ATOM 2107 N N . VAL A 1 258 ? -12.367 20.031 12.898 1 79.69 258 VAL A N 1
ATOM 2108 C CA . VAL A 1 258 ? -11.055 19.703 12.352 1 79.69 258 VAL A CA 1
ATOM 2109 C C . VAL A 1 258 ? -10.062 20.812 12.648 1 79.69 258 VAL A C 1
ATOM 2111 O O . VAL A 1 258 ? -10.453 21.984 12.734 1 79.69 258 VAL A O 1
ATOM 2114 N N . ASP A 1 259 ? -8.805 20.406 12.688 1 77.44 259 ASP A N 1
ATOM 2115 C CA . ASP A 1 259 ? -7.816 21.375 13.133 1 77.44 259 ASP A CA 1
ATOM 2116 C C . ASP A 1 259 ? -7.031 21.938 11.953 1 77.44 259 ASP A C 1
ATOM 2118 O O . ASP A 1 259 ? -6.031 22.641 12.148 1 77.44 259 ASP A O 1
ATOM 2122 N N . ASN A 1 260 ? -7.523 21.594 10.711 1 74.31 260 ASN A N 1
ATOM 2123 C CA . ASN A 1 260 ? -6.785 22.078 9.547 1 74.31 260 ASN A CA 1
ATOM 2124 C C . ASN A 1 260 ? -6.891 23.594 9.414 1 74.31 260 ASN A C 1
ATOM 2126 O O . ASN A 1 260 ? -7.949 24.172 9.656 1 74.31 260 ASN A O 1
ATOM 2130 N N . HIS A 1 261 ? -5.781 24.156 9.031 1 68.69 261 HIS A N 1
ATOM 2131 C CA . HIS A 1 261 ? -5.664 25.609 8.969 1 68.69 261 HIS A CA 1
ATOM 2132 C C . HIS A 1 261 ? -6.656 26.203 7.969 1 68.69 261 HIS A C 1
ATOM 2134 O O . HIS A 1 261 ? -7.234 27.266 8.211 1 68.69 261 HIS A O 1
ATOM 2140 N N . HIS A 1 262 ? -6.789 25.531 6.746 1 58.19 262 HIS A N 1
ATOM 2141 C CA . HIS A 1 262 ? -7.602 26.109 5.688 1 58.19 262 HIS A CA 1
ATOM 2142 C C . HIS A 1 262 ? -9.031 25.578 5.73 1 58.19 262 HIS A C 1
ATOM 2144 O O . HIS A 1 262 ? -9.781 25.719 4.762 1 58.19 262 HIS A O 1
ATOM 2150 N N . SER A 1 263 ? -9.352 25 6.738 1 49.19 263 SER A N 1
ATOM 2151 C CA . SER A 1 263 ? -10.688 24.422 6.746 1 49.19 263 SER A CA 1
ATOM 2152 C C . SER A 1 263 ? -11.766 25.5 6.672 1 49.19 263 SER A C 1
ATOM 2154 O O . SER A 1 263 ? -11.516 26.656 7.023 1 49.19 263 SER A O 1
ATOM 2156 N N . GLU A 1 264 ? -12.805 25.203 6.008 1 46.31 264 GLU A N 1
ATOM 2157 C CA . GLU A 1 264 ? -13.977 26.016 5.715 1 46.31 264 GLU A CA 1
ATOM 2158 C C . GLU A 1 264 ? -14.156 27.125 6.75 1 46.31 264 GLU A C 1
ATOM 2160 O O . GLU A 1 264 ? -14.719 26.891 7.82 1 46.31 264 GLU A O 1
ATOM 2165 N N . GLY A 1 265 ? -13.664 28.25 6.465 1 46.62 265 GLY A N 1
ATOM 2166 C CA . GLY A 1 265 ? -14.055 29.406 7.246 1 46.62 265 GLY A CA 1
ATOM 2167 C C . GLY A 1 265 ? -13.281 29.547 8.547 1 46.62 265 GLY A C 1
ATOM 2168 O O . GLY A 1 265 ? -13.477 30.5 9.297 1 46.62 265 GLY A O 1
ATOM 2169 N N . CYS A 1 266 ? -12.539 28.328 8.82 1 53.09 266 CYS A N 1
ATOM 2170 C CA . CYS A 1 266 ? -11.969 28.422 10.164 1 53.09 266 CYS A CA 1
ATOM 2171 C C . CYS A 1 266 ? -10.531 28.906 10.117 1 53.09 266 CYS A C 1
ATOM 2173 O O . CYS A 1 266 ? -9.805 28.641 9.156 1 53.09 266 CYS A O 1
ATOM 2175 N N . ARG A 1 267 ? -10.219 29.828 10.875 1 72.62 267 ARG A N 1
ATOM 2176 C CA . ARG A 1 267 ? -8.992 30.531 11.195 1 72.62 267 ARG A CA 1
ATOM 2177 C C . ARG A 1 267 ? -8.188 29.797 12.25 1 72.62 267 ARG A C 1
ATOM 2179 O O . ARG A 1 267 ? -7.848 30.359 13.297 1 72.62 267 ARG A O 1
ATOM 2186 N N . ASN A 1 268 ? -7.969 28.406 11.969 1 85.81 268 ASN A N 1
ATOM 2187 C CA . ASN A 1 268 ? -7.18 27.703 12.984 1 85.81 268 ASN A CA 1
ATOM 2188 C C . ASN A 1 268 ? -5.742 28.219 13.016 1 85.81 268 ASN A C 1
ATOM 2190 O O . ASN A 1 268 ? -5.266 28.812 12.047 1 85.81 268 ASN A O 1
ATOM 2194 N N . LEU A 1 269 ? -5.238 28.125 14.109 1 90.75 269 LEU A N 1
ATOM 2195 C CA . LEU A 1 269 ? -3.91 28.672 14.352 1 90.75 269 LEU A CA 1
ATOM 2196 C C . LEU A 1 269 ? -2.832 27.625 14.07 1 90.75 269 LEU A C 1
ATOM 2198 O O . LEU A 1 269 ? -3.088 26.422 14.164 1 90.75 269 LEU A O 1
ATOM 2202 N N . LEU A 1 270 ? -1.699 28.078 13.688 1 92.56 270 LEU A N 1
ATOM 2203 C CA . LEU A 1 270 ? -0.486 27.281 13.578 1 92.56 270 LEU A CA 1
ATOM 2204 C C . LEU A 1 270 ? 0.602 27.812 14.508 1 92.56 270 LEU A C 1
ATOM 2206 O O . LEU A 1 270 ? 0.965 28.984 14.438 1 92.56 270 LEU A O 1
ATOM 2210 N N . SER A 1 271 ? 1.062 26.953 15.312 1 95 271 SER A N 1
ATOM 2211 C CA . SER A 1 271 ? 2.09 27.375 16.266 1 95 271 SER A CA 1
ATOM 2212 C C . SER A 1 271 ? 3.391 26.609 16.047 1 95 271 SER A C 1
ATOM 2214 O O . SER A 1 271 ? 3.398 25.375 16.031 1 95 271 SER A O 1
ATOM 2216 N N . ASP A 1 272 ? 4.418 27.359 15.898 1 95.62 272 ASP A N 1
ATOM 2217 C CA . ASP A 1 272 ? 5.75 26.766 15.93 1 95.62 272 ASP A CA 1
ATOM 2218 C C . ASP A 1 272 ? 6.098 26.266 17.328 1 95.62 272 ASP A C 1
ATOM 2220 O O . ASP A 1 272 ? 5.742 26.891 18.328 1 95.62 272 ASP A O 1
ATOM 2224 N N . VAL A 1 273 ? 6.789 25.125 17.375 1 97.25 273 VAL A N 1
ATOM 2225 C CA . VAL A 1 273 ? 7.102 24.516 18.656 1 97.25 273 VAL A CA 1
ATOM 2226 C C . VAL A 1 273 ? 8.617 24.469 18.859 1 97.25 273 VAL A C 1
ATOM 2228 O O . VAL A 1 273 ? 9.352 24.094 17.953 1 97.25 273 VAL A O 1
ATOM 2231 N N . CYS A 1 274 ? 9.047 24.875 20.016 1 97.06 274 CYS A N 1
ATOM 2232 C CA . CYS A 1 274 ? 10.453 24.734 20.375 1 97.06 274 CYS A CA 1
ATOM 2233 C C . CYS A 1 274 ? 10.82 23.266 20.562 1 97.06 274 CYS A C 1
ATOM 2235 O O . CYS A 1 274 ? 10.305 22.594 21.453 1 97.06 274 CYS A O 1
ATOM 2237 N N . LEU A 1 275 ? 11.758 22.797 19.828 1 97.06 275 LEU A N 1
ATOM 2238 C CA . LEU A 1 275 ? 12.078 21.375 19.828 1 97.06 275 LEU A CA 1
ATOM 2239 C C . LEU A 1 275 ? 12.742 20.953 21.125 1 97.06 275 LEU A C 1
ATOM 2241 O O . LEU A 1 275 ? 12.641 19.797 21.547 1 97.06 275 LEU A O 1
ATOM 2245 N N . ASP A 1 276 ? 13.336 21.891 21.797 1 96.56 276 ASP A N 1
ATOM 2246 C CA . ASP A 1 276 ? 14.039 21.562 23.031 1 96.56 276 ASP A CA 1
ATOM 2247 C C . ASP A 1 276 ? 13.062 21.438 24.203 1 96.56 276 ASP A C 1
ATOM 2249 O O . ASP A 1 276 ? 13.211 20.547 25.047 1 96.56 276 ASP A O 1
ATOM 2253 N N . THR A 1 277 ? 12.023 22.312 24.188 1 96.75 277 THR A N 1
ATOM 2254 C CA . THR A 1 277 ? 11.211 22.406 25.391 1 96.75 277 THR A CA 1
ATOM 2255 C C . THR A 1 277 ? 9.789 21.906 25.125 1 96.75 277 THR A C 1
ATOM 2257 O O . THR A 1 277 ? 9.047 21.594 26.062 1 96.75 277 THR A O 1
ATOM 2260 N N . GLY A 1 278 ? 9.391 21.953 23.891 1 97.94 278 GLY A N 1
ATOM 2261 C CA . GLY A 1 278 ? 8.023 21.594 23.547 1 97.94 278 GLY A CA 1
ATOM 2262 C C . GLY A 1 278 ? 7.039 22.734 23.75 1 97.94 278 GLY A C 1
ATOM 2263 O O . GLY A 1 278 ? 5.824 22.531 23.703 1 97.94 278 GLY A O 1
ATOM 2264 N N . ALA A 1 279 ? 7.543 23.922 23.969 1 97.81 279 ALA A N 1
ATOM 2265 C CA . ALA A 1 279 ? 6.691 25.094 24.156 1 97.81 279 ALA A CA 1
ATOM 2266 C C . ALA A 1 279 ? 6.402 25.797 22.828 1 97.81 279 ALA A C 1
ATOM 2268 O O . ALA A 1 279 ? 7.234 25.766 21.922 1 97.81 279 ALA A O 1
ATOM 2269 N N . LEU A 1 280 ? 5.242 26.391 22.797 1 97.12 280 LEU A N 1
ATOM 2270 C CA . LEU A 1 280 ? 4.91 27.172 21.609 1 97.12 280 LEU A CA 1
ATOM 2271 C C . LEU A 1 280 ? 5.77 28.422 21.531 1 97.12 280 LEU A C 1
ATOM 2273 O O . LEU A 1 280 ? 5.969 29.109 22.531 1 97.12 280 LEU A O 1
ATOM 2277 N N . ILE A 1 281 ? 6.301 28.688 20.344 1 94.62 281 ILE A N 1
ATOM 2278 C CA . ILE A 1 281 ? 7.176 29.828 20.141 1 94.62 281 ILE A CA 1
ATOM 2279 C C . ILE A 1 281 ? 6.395 30.969 19.484 1 94.62 281 ILE A C 1
ATOM 2281 O O . ILE A 1 281 ? 6.195 32.031 20.094 1 94.62 281 ILE A O 1
ATOM 2285 N N . ARG A 1 282 ? 6.004 30.734 18.297 1 92.94 282 ARG A N 1
ATOM 2286 C CA . ARG A 1 282 ? 5.277 31.703 17.469 1 92.94 282 ARG A CA 1
ATOM 2287 C C . ARG A 1 282 ? 4.004 31.078 16.906 1 92.94 282 ARG A C 1
ATOM 2289 O O . ARG A 1 282 ? 4.027 29.969 16.391 1 92.94 282 ARG A O 1
ATOM 2296 N N . THR A 1 283 ? 2.945 31.859 17.062 1 93 283 THR A N 1
ATOM 2297 C CA . THR A 1 283 ? 1.663 31.406 16.547 1 93 283 THR A CA 1
ATOM 2298 C C . THR A 1 283 ? 1.15 32.344 15.469 1 93 283 THR A C 1
ATOM 2300 O O . THR A 1 283 ? 1.229 33.562 15.617 1 93 283 THR A O 1
ATOM 2303 N N . ILE A 1 284 ? 0.698 31.703 14.398 1 88.88 284 ILE A N 1
ATOM 2304 C CA . ILE A 1 284 ? 0.205 32.531 13.305 1 88.88 284 ILE A CA 1
ATOM 2305 C C . ILE A 1 284 ? -1.242 32.156 12.984 1 88.88 284 ILE A C 1
ATOM 2307 O O . ILE A 1 284 ? -1.688 31.047 13.297 1 88.88 284 ILE A O 1
ATOM 2311 N N . THR A 1 285 ? -1.942 33.094 12.43 1 85.75 285 THR A N 1
ATOM 2312 C CA . THR A 1 285 ? -3.279 32.906 11.875 1 85.75 285 THR A CA 1
ATOM 2313 C C . THR A 1 285 ? -3.389 33.594 10.508 1 85.75 285 THR A C 1
ATOM 2315 O O . THR A 1 285 ? -2.457 34.281 10.07 1 85.75 285 THR A O 1
ATOM 2318 N N . THR A 1 286 ? -4.355 33.188 9.773 1 78.94 286 THR A N 1
ATOM 2319 C CA . THR A 1 286 ? -4.66 33.906 8.547 1 78.94 286 THR A CA 1
ATOM 2320 C C . THR A 1 286 ? -5.852 34.844 8.75 1 78.94 286 THR A C 1
ATOM 2322 O O . THR A 1 286 ? -6.926 34.406 9.164 1 78.94 286 THR A O 1
ATOM 2325 N N . PHE A 1 287 ? -5.551 36.094 8.453 1 71.69 287 PHE A N 1
ATOM 2326 C CA . PHE A 1 287 ? -6.605 37.062 8.648 1 71.69 287 PHE A CA 1
ATOM 2327 C C . PHE A 1 287 ? -7.73 36.875 7.641 1 71.69 287 PHE A C 1
ATOM 2329 O O . PHE A 1 287 ? -7.477 36.688 6.445 1 71.69 287 PHE A O 1
ATOM 2336 N N . GLU A 1 288 ? -8.875 36.906 8.172 1 65 288 GLU A N 1
ATOM 2337 C CA . GLU A 1 288 ? -10.055 36.719 7.332 1 65 288 GLU A CA 1
ATOM 2338 C C . GLU A 1 288 ? -10.195 37.844 6.316 1 65 288 GLU A C 1
ATOM 2340 O O . GLU A 1 288 ? -10.609 37.625 5.176 1 65 288 GLU A O 1
ATOM 2345 N N . LYS A 1 289 ? -9.867 39.094 6.699 1 69.19 289 LYS A N 1
ATOM 2346 C CA . LYS A 1 289 ? -10.164 40.281 5.898 1 69.19 289 LYS A CA 1
ATOM 2347 C C . LYS A 1 289 ? -9.328 40.312 4.625 1 69.19 289 LYS A C 1
ATOM 2349 O O . LYS A 1 289 ? -9.844 40.562 3.537 1 69.19 289 LYS A O 1
ATOM 2354 N N . ASN A 1 290 ? -8.055 39.938 4.816 1 74.19 290 ASN A N 1
ATOM 2355 C CA . ASN A 1 290 ? -7.219 40.125 3.633 1 74.19 290 ASN A CA 1
ATOM 2356 C C . ASN A 1 290 ? -6.508 38.812 3.252 1 74.19 290 ASN A C 1
ATOM 2358 O O . ASN A 1 290 ? -5.926 38.719 2.17 1 74.19 290 ASN A O 1
ATOM 2362 N N . GLY A 1 291 ? -6.621 37.812 4.164 1 78.94 291 GLY A N 1
ATOM 2363 C CA . GLY A 1 291 ? -6.039 36.531 3.807 1 78.94 291 GLY A CA 1
ATOM 2364 C C . GLY A 1 291 ? -4.547 36.469 4.066 1 78.94 291 GLY A C 1
ATOM 2365 O O . GLY A 1 291 ? -3.881 35.531 3.654 1 78.94 291 GLY A O 1
ATOM 2366 N N . LEU A 1 292 ? -4.016 37.438 4.734 1 80.62 292 LEU A N 1
ATOM 2367 C CA . LEU A 1 292 ? -2.59 37.469 5.047 1 80.62 292 LEU A CA 1
ATOM 2368 C C . LEU A 1 292 ? -2.316 36.844 6.406 1 80.62 292 LEU A C 1
ATOM 2370 O O . LEU A 1 292 ? -3.152 36.906 7.309 1 80.62 292 LEU A O 1
ATOM 2374 N N . ARG A 1 293 ? -1.127 36.312 6.516 1 84.88 293 ARG A N 1
ATOM 2375 C CA . ARG A 1 293 ? -0.712 35.719 7.781 1 84.88 293 ARG A CA 1
ATOM 2376 C C . ARG A 1 293 ? -0.293 36.781 8.781 1 84.88 293 ARG A C 1
ATOM 2378 O O . ARG A 1 293 ? 0.333 37.781 8.406 1 84.88 293 ARG A O 1
ATOM 2385 N N . SER A 1 294 ? -0.696 36.562 9.961 1 84.94 294 SER A N 1
ATOM 2386 C CA . SER A 1 294 ? -0.322 37.469 11.023 1 84.94 294 SER A CA 1
ATOM 2387 C C . SER A 1 294 ? -0.009 36.719 12.32 1 84.94 294 SER A C 1
ATOM 2389 O O . SER A 1 294 ? -0.544 35.625 12.555 1 84.94 294 SER A O 1
ATOM 2391 N N . ASP A 1 295 ? 0.769 37.375 13.125 1 89.06 295 ASP A N 1
ATOM 2392 C CA . ASP A 1 295 ? 1.112 36.812 14.43 1 89.06 295 ASP A CA 1
ATOM 2393 C C . ASP A 1 295 ? -0.009 37.031 15.438 1 89.06 295 ASP A C 1
ATOM 2395 O O . ASP A 1 295 ? -0.691 38.062 15.398 1 89.06 295 ASP A O 1
ATOM 2399 N N . ILE A 1 296 ? -0.153 36.062 16.266 1 89.75 296 ILE A N 1
ATOM 2400 C CA . ILE A 1 296 ? -1.129 36.188 17.344 1 89.75 296 ILE A CA 1
ATOM 2401 C C . ILE A 1 296 ? -0.532 35.656 18.641 1 89.75 296 ILE A C 1
ATOM 2403 O O . ILE A 1 296 ? 0.153 34.625 18.641 1 89.75 296 ILE A O 1
ATOM 2407 N N . LYS A 1 297 ? -0.818 36.312 19.75 1 93.56 297 LYS A N 1
ATOM 2408 C CA . LYS A 1 297 ? -0.19 35.969 21.016 1 93.56 297 LYS A CA 1
ATOM 2409 C C . LYS A 1 297 ? -1.176 35.25 21.938 1 93.56 297 LYS A C 1
ATOM 2411 O O . LYS A 1 297 ? -0.77 34.562 22.859 1 93.56 297 LYS A O 1
ATOM 2416 N N . CYS A 1 298 ? -2.447 35.531 21.734 1 94.88 298 CYS A N 1
ATOM 2417 C CA . CYS A 1 298 ? -3.482 34.938 22.562 1 94.88 298 CYS A CA 1
ATOM 2418 C C . CYS A 1 298 ? -4.559 34.281 21.719 1 94.88 298 CYS A C 1
ATOM 2420 O O . CYS A 1 298 ? -4.859 34.75 20.609 1 94.88 298 CYS A O 1
ATOM 2422 N N . HIS A 1 299 ? -5.051 33.25 22.266 1 94.12 299 HIS A N 1
ATOM 2423 C CA . HIS A 1 299 ? -6.156 32.594 21.578 1 94.12 299 HIS A CA 1
ATOM 2424 C C . HIS A 1 299 ? -7.352 33.531 21.453 1 94.12 299 HIS A C 1
ATOM 2426 O O . HIS A 1 299 ? -7.809 34.094 22.438 1 94.12 299 HIS A O 1
ATOM 2432 N N . PRO A 1 300 ? -7.918 33.656 20.328 1 89.69 300 PRO A N 1
ATOM 2433 C CA . PRO A 1 300 ? -8.938 34.688 20.109 1 89.69 300 PRO A CA 1
ATOM 2434 C C . PRO A 1 300 ? -10.227 34.438 20.875 1 89.69 300 PRO A C 1
ATOM 2436 O O . PRO A 1 300 ? -10.969 35.344 21.188 1 89.69 300 PRO A O 1
ATOM 2439 N N . VAL A 1 301 ? -10.508 33.25 21.219 1 90.38 301 VAL A N 1
ATOM 2440 C CA . VAL A 1 301 ? -11.766 32.906 21.875 1 90.38 301 VAL A CA 1
ATOM 2441 C C . VAL A 1 301 ? -11.562 32.844 23.375 1 90.38 301 VAL A C 1
ATOM 2443 O O . VAL A 1 301 ? -12.289 33.469 24.141 1 90.38 301 VAL A O 1
ATOM 2446 N N . THR A 1 302 ? -10.539 32.219 23.875 1 94.31 302 THR A N 1
ATOM 2447 C CA . THR A 1 302 ? -10.375 31.953 25.297 1 94.31 302 THR A CA 1
ATOM 2448 C C . THR A 1 302 ? -9.523 33.031 25.953 1 94.31 302 THR A C 1
ATOM 2450 O O . THR A 1 302 ? -9.531 33.156 27.188 1 94.31 302 THR A O 1
ATOM 2453 N N . GLY A 1 303 ? -8.695 33.625 25.141 1 94.88 303 GLY A N 1
ATOM 2454 C CA . GLY A 1 303 ? -7.824 34.656 25.672 1 94.88 303 GLY A CA 1
ATOM 2455 C C . GLY A 1 303 ? -6.555 34.094 26.297 1 94.88 303 GLY A C 1
ATOM 2456 O O . GLY A 1 303 ? -5.676 34.875 26.703 1 94.88 303 GLY A O 1
ATOM 2457 N N . HIS A 1 304 ? -6.441 32.875 26.359 1 95.69 304 HIS A N 1
ATOM 2458 C CA . HIS A 1 304 ? -5.246 32.281 26.938 1 95.69 304 HIS A CA 1
ATOM 2459 C C . HIS A 1 304 ? -4.008 32.62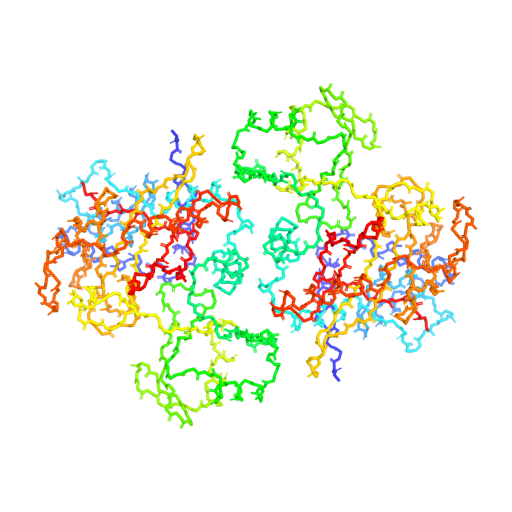5 26.109 1 95.69 304 HIS A C 1
ATOM 2461 O O . HIS A 1 304 ? -4.066 32.688 24.891 1 95.69 304 HIS A O 1
ATOM 2467 N N . SER A 1 305 ? -2.916 32.781 26.812 1 95.81 305 SER A N 1
ATOM 2468 C CA . SER A 1 305 ? -1.649 33.031 26.125 1 95.81 305 SER A CA 1
ATOM 2469 C C . SER A 1 305 ? -1.16 31.797 25.375 1 95.81 305 SER A C 1
ATOM 2471 O O . SER A 1 305 ? -1.21 30.688 25.906 1 95.81 305 SER A O 1
ATOM 2473 N N . LEU A 1 306 ? -0.71 32.031 24.203 1 95.56 306 LEU A N 1
ATOM 2474 C CA . LEU A 1 306 ? -0.179 30.953 23.375 1 95.56 306 LEU A CA 1
ATOM 2475 C C . LEU A 1 306 ? 1.339 30.875 23.5 1 95.56 306 LEU A C 1
ATOM 2477 O O . LEU A 1 306 ? 1.915 29.797 23.406 1 95.56 306 LEU A O 1
ATOM 2481 N N . THR A 1 307 ? 1.942 31.969 23.75 1 92.62 307 THR A N 1
ATOM 2482 C CA . THR A 1 307 ? 3.398 32.031 23.812 1 92.62 307 THR A CA 1
ATOM 2483 C C . THR A 1 307 ? 3.938 31.297 25.016 1 92.62 307 THR A C 1
ATOM 2485 O O . THR A 1 307 ? 3.465 31.484 26.141 1 92.62 307 THR A O 1
ATOM 2488 N N . ASN A 1 308 ? 4.844 30.406 24.797 1 94.44 308 ASN A N 1
ATOM 2489 C CA . ASN A 1 308 ? 5.555 29.625 25.812 1 94.44 308 ASN A CA 1
ATOM 2490 C C . ASN A 1 308 ? 4.633 28.594 26.469 1 94.44 308 ASN A C 1
ATOM 2492 O O . ASN A 1 308 ? 4.926 28.125 27.562 1 94.44 308 ASN A O 1
ATOM 2496 N N . PHE A 1 309 ? 3.504 28.391 25.922 1 96.69 309 PHE A N 1
ATOM 2497 C CA . PHE A 1 309 ? 2.652 27.312 26.406 1 96.69 309 PHE A CA 1
ATOM 2498 C C . PHE A 1 309 ? 3.336 25.969 26.234 1 96.69 309 PHE A C 1
ATOM 2500 O O . PHE A 1 309 ? 3.617 25.547 25.109 1 96.69 309 PHE A O 1
ATOM 2507 N N . PRO A 1 310 ? 3.586 25.25 27.281 1 96.88 310 PRO A N 1
ATOM 2508 C CA . PRO A 1 310 ? 4.223 23.938 27.156 1 96.88 310 PRO A CA 1
ATOM 2509 C C . PRO A 1 310 ? 3.244 22.828 26.75 1 96.88 310 PRO A C 1
ATOM 2511 O O . PRO A 1 310 ? 2.254 22.594 27.438 1 96.88 310 PRO A O 1
ATOM 2514 N N . LEU A 1 311 ? 3.512 22.141 25.703 1 98.12 311 LEU A N 1
ATOM 2515 C CA . LEU A 1 311 ? 2.668 21.031 25.281 1 98.12 311 LEU A CA 1
ATOM 2516 C C . LEU A 1 311 ? 2.826 19.844 26.219 1 98.12 311 LEU A C 1
ATOM 2518 O O . LEU A 1 311 ? 3.949 19.438 26.547 1 98.12 311 LEU A O 1
ATOM 2522 N N . PRO A 1 312 ? 1.723 19.312 26.672 1 98 312 PRO A N 1
ATOM 2523 C CA . PRO A 1 312 ? 1.83 18.094 27.484 1 98 312 PRO A CA 1
ATOM 2524 C C . PRO A 1 312 ? 2.404 16.922 26.703 1 98 312 PRO A C 1
ATOM 2526 O O . PRO A 1 312 ? 2.217 16.812 25.5 1 98 312 PRO A O 1
ATOM 2529 N N . MET A 1 313 ? 3.201 16.016 27.422 1 97.31 313 MET A N 1
ATOM 2530 C CA . MET A 1 313 ? 3.732 14.766 26.891 1 97.31 313 MET A CA 1
ATOM 2531 C C . MET A 1 313 ? 4.617 15.016 25.672 1 97.31 313 MET A C 1
ATOM 2533 O O . MET A 1 313 ? 4.59 14.242 24.719 1 97.31 313 MET A O 1
ATOM 2537 N N . TRP A 1 314 ? 5.328 16.141 25.625 1 98.19 314 TRP A N 1
ATOM 2538 C CA . TRP A 1 314 ? 6.18 16.516 24.5 1 98.19 314 TRP A CA 1
ATOM 2539 C C . TRP A 1 314 ? 7.234 15.445 24.234 1 98.19 314 TRP A C 1
ATOM 2541 O O . TRP A 1 314 ? 7.391 14.992 23.094 1 98.19 314 TRP A O 1
ATOM 2551 N N . THR A 1 315 ? 7.871 15.008 25.297 1 98.25 315 THR A N 1
ATOM 2552 C CA . THR A 1 315 ? 8.93 14.016 25.141 1 98.25 315 THR A CA 1
ATOM 2553 C C . THR A 1 315 ? 8.375 12.711 24.578 1 98.25 315 THR A C 1
ATOM 2555 O O . THR A 1 315 ? 8.961 12.141 23.641 1 98.25 315 THR A O 1
ATOM 2558 N N . GLU A 1 316 ? 7.297 12.305 25.125 1 98.56 316 GLU A N 1
ATOM 2559 C CA . GLU A 1 316 ? 6.66 11.078 24.656 1 98.56 316 GLU A CA 1
ATOM 2560 C C . GLU A 1 316 ? 6.219 11.203 23.203 1 98.56 316 GLU A C 1
ATOM 2562 O O . GLU A 1 316 ? 6.312 10.234 22.438 1 98.56 316 GLU A O 1
ATOM 2567 N N . ALA A 1 317 ? 5.75 12.367 22.828 1 98.81 317 ALA A N 1
ATOM 2568 C CA . ALA A 1 317 ? 5.332 12.602 21.453 1 98.81 317 ALA A CA 1
ATOM 2569 C C . ALA A 1 317 ? 6.52 12.523 20.5 1 98.81 317 ALA A C 1
ATOM 2571 O O . ALA A 1 317 ? 6.414 11.938 19.422 1 98.81 317 ALA A O 1
ATOM 2572 N N . CYS A 1 318 ? 7.625 13.125 20.906 1 98.81 318 CYS A N 1
ATOM 2573 C CA . CYS A 1 318 ? 8.836 13.062 20.094 1 98.81 318 CYS A CA 1
ATOM 2574 C C . CYS A 1 318 ? 9.297 11.617 19.922 1 98.81 318 CYS A C 1
ATOM 2576 O O . CYS A 1 318 ? 9.656 11.203 18.812 1 98.81 318 CYS A O 1
ATOM 2578 N N . GLU A 1 319 ? 9.234 10.898 20.984 1 98.62 319 GLU A N 1
ATOM 2579 C CA . GLU A 1 319 ? 9.633 9.5 20.922 1 98.62 319 GLU A CA 1
ATOM 2580 C C . GLU A 1 319 ? 8.734 8.703 20 1 98.62 319 GLU A C 1
ATOM 2582 O O . GLU A 1 319 ? 9.211 7.863 19.219 1 98.62 319 GLU A O 1
ATOM 2587 N N . LEU A 1 320 ? 7.473 8.953 20.094 1 98.75 320 LEU A N 1
ATOM 2588 C CA . LEU A 1 320 ? 6.523 8.266 19.219 1 98.75 320 LEU A CA 1
ATOM 2589 C C . LEU A 1 320 ? 6.789 8.594 17.75 1 98.75 320 LEU A C 1
ATOM 2591 O O . LEU A 1 320 ? 6.77 7.695 16.906 1 98.75 320 LEU A O 1
ATOM 2595 N N . ALA A 1 321 ? 7.055 9.852 17.422 1 98.81 321 ALA A N 1
ATOM 2596 C CA . ALA A 1 321 ? 7.344 10.258 16.047 1 98.81 321 ALA A CA 1
ATOM 2597 C C . ALA A 1 321 ? 8.586 9.555 15.523 1 98.81 321 ALA A C 1
ATOM 2599 O O . ALA A 1 321 ? 8.602 9.078 14.383 1 98.81 321 ALA A O 1
ATOM 2600 N N . LEU A 1 322 ? 9.562 9.508 16.359 1 98.69 322 LEU A N 1
ATOM 2601 C CA . LEU A 1 322 ? 10.805 8.867 15.945 1 98.69 322 LEU A CA 1
ATOM 2602 C C . LEU A 1 322 ? 10.617 7.359 15.797 1 98.69 322 LEU A C 1
ATOM 2604 O O . LEU A 1 322 ? 11.18 6.742 14.891 1 98.69 322 LEU A O 1
ATOM 2608 N N . GLN A 1 323 ? 9.859 6.789 16.703 1 98.19 323 GLN A N 1
ATOM 2609 C CA . GLN A 1 323 ? 9.539 5.371 16.578 1 98.19 323 GLN A CA 1
ATOM 2610 C C . GLN A 1 323 ? 8.797 5.094 15.266 1 98.19 323 GLN A C 1
ATOM 2612 O O . GLN A 1 323 ? 9.102 4.121 14.57 1 98.19 323 GLN A O 1
ATOM 2617 N N . ALA A 1 324 ? 7.832 5.922 14.984 1 98.31 324 ALA A N 1
ATOM 2618 C CA . ALA A 1 324 ? 7.098 5.781 13.727 1 98.31 324 ALA A CA 1
ATOM 2619 C C . ALA A 1 324 ? 8.031 5.902 12.531 1 98.31 324 ALA A C 1
ATOM 2621 O O . ALA A 1 324 ? 7.973 5.09 11.602 1 98.31 324 ALA A O 1
ATOM 2622 N N . ALA A 1 325 ? 8.922 6.891 12.562 1 97.88 325 ALA A N 1
ATOM 2623 C CA . ALA A 1 325 ? 9.875 7.098 11.477 1 97.88 325 ALA A CA 1
ATOM 2624 C C . ALA A 1 325 ? 10.719 5.844 11.25 1 97.88 325 ALA A C 1
ATOM 2626 O O . ALA A 1 325 ? 10.922 5.426 10.102 1 97.88 325 ALA A O 1
ATOM 2627 N N . ARG A 1 326 ? 11.148 5.219 12.305 1 96.56 326 ARG A N 1
ATOM 2628 C CA . ARG A 1 326 ? 11.961 4.008 12.211 1 96.56 326 ARG A CA 1
ATOM 2629 C C . ARG A 1 326 ? 11.141 2.844 11.656 1 96.56 326 ARG A C 1
ATOM 2631 O O . ARG A 1 326 ? 11.633 2.072 10.828 1 96.56 326 ARG A O 1
ATOM 2638 N N . SER A 1 327 ? 9.945 2.805 12.078 1 95.62 327 SER A N 1
ATOM 2639 C CA . SER A 1 327 ? 9.094 1.666 11.75 1 95.62 327 SER A CA 1
ATOM 2640 C C . SER A 1 327 ? 8.625 1.729 10.305 1 95.62 327 SER A C 1
ATOM 2642 O O . SER A 1 327 ? 8.281 0.705 9.711 1 95.62 327 SER A O 1
ATOM 2644 N N . PHE A 1 328 ? 8.625 2.885 9.688 1 96.38 328 PHE A N 1
ATOM 2645 C CA . PHE A 1 328 ? 8.078 3.049 8.344 1 96.38 328 PHE A CA 1
ATOM 2646 C C . PHE A 1 328 ? 9.188 3.127 7.309 1 96.38 328 PHE A C 1
ATOM 2648 O O . PHE A 1 328 ? 8.953 3.484 6.156 1 96.38 328 PHE A O 1
ATOM 2655 N N . GLN A 1 329 ? 10.453 2.846 7.785 1 95.06 329 GLN A N 1
ATOM 2656 C CA . GLN A 1 329 ? 11.5 2.68 6.777 1 95.06 329 GLN A CA 1
ATOM 2657 C C . GLN A 1 329 ? 11.047 1.729 5.672 1 95.06 329 GLN A C 1
ATOM 2659 O O . GLN A 1 329 ? 10.305 0.781 5.926 1 95.06 329 GLN A O 1
ATOM 2664 N N . PRO A 1 330 ? 11.375 2.113 4.41 1 95.44 330 PRO A N 1
ATOM 2665 C CA . PRO A 1 330 ? 12.5 2.939 3.971 1 95.44 330 PRO A CA 1
ATOM 2666 C C . PRO A 1 330 ? 12.109 4.398 3.754 1 95.44 330 PRO A C 1
ATOM 2668 O O . PRO A 1 330 ? 12.898 5.18 3.213 1 95.44 330 PRO A O 1
ATOM 2671 N N . LEU A 1 331 ? 10.914 4.789 4.105 1 96.75 331 LEU A N 1
ATOM 2672 C CA . LEU A 1 331 ? 10.609 6.215 4.047 1 96.75 331 LEU A CA 1
ATOM 2673 C C . LEU A 1 331 ? 11.578 7.016 4.91 1 96.75 331 LEU A C 1
ATOM 2675 O O . LEU A 1 331 ? 11.805 6.676 6.074 1 96.75 331 LEU A O 1
ATOM 2679 N N . ARG A 1 332 ? 12.07 8.086 4.355 1 97.25 332 ARG A N 1
ATOM 2680 C CA . ARG A 1 332 ? 13.078 8.844 5.082 1 97.25 332 ARG A CA 1
ATOM 2681 C C . ARG A 1 332 ? 12.469 10.055 5.777 1 97.25 332 ARG A C 1
ATOM 2683 O O . ARG A 1 332 ? 13.078 10.648 6.668 1 97.25 332 ARG A O 1
ATOM 2690 N N . THR A 1 333 ? 11.312 10.477 5.285 1 97.5 333 THR A N 1
ATOM 2691 C CA . THR A 1 333 ? 10.68 11.633 5.906 1 97.5 333 THR A CA 1
ATOM 2692 C C . THR A 1 333 ? 9.156 11.5 5.879 1 97.5 333 THR A C 1
ATOM 2694 O O . THR A 1 333 ? 8.602 10.898 4.957 1 97.5 333 THR A O 1
ATOM 2697 N N . ALA A 1 334 ? 8.547 11.969 6.895 1 97.81 334 ALA A N 1
ATOM 2698 C CA . ALA A 1 334 ? 7.09 12.039 7.004 1 97.81 334 ALA A CA 1
ATOM 2699 C C . ALA A 1 334 ? 6.668 13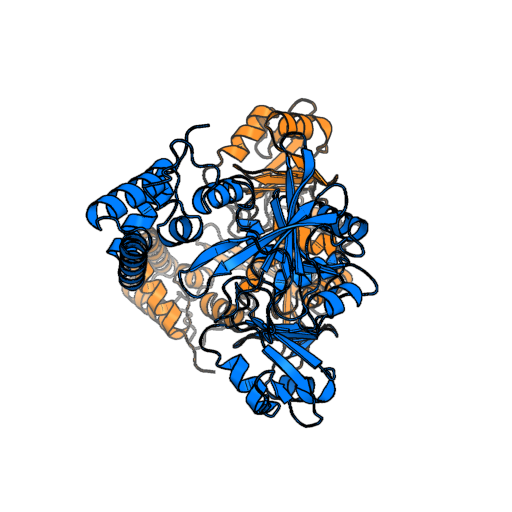.055 8.062 1 97.81 334 ALA A C 1
ATOM 2701 O O . ALA A 1 334 ? 7.453 13.391 8.953 1 97.81 334 ALA A O 1
ATOM 2702 N N . GLY A 1 335 ? 5.547 13.617 7.871 1 97.62 335 GLY A N 1
ATOM 2703 C CA . GLY A 1 335 ? 4.891 14.391 8.914 1 97.62 335 GLY A CA 1
ATOM 2704 C C . GLY A 1 335 ? 3.881 13.578 9.711 1 97.62 335 GLY A C 1
ATOM 2705 O O . GLY A 1 335 ? 2.908 13.07 9.148 1 97.62 335 GLY A O 1
ATOM 2706 N N . TRP A 1 336 ? 4.098 13.508 10.984 1 98.38 336 TRP A N 1
ATOM 2707 C CA . TRP A 1 336 ? 3.238 12.719 11.859 1 98.38 336 TRP A CA 1
ATOM 2708 C C . TRP A 1 336 ? 2.273 13.609 12.633 1 98.38 336 TRP A C 1
ATOM 2710 O O . TRP A 1 336 ? 2.697 14.453 13.43 1 98.38 336 TRP A O 1
ATOM 2720 N N . ASP A 1 337 ? 1.023 13.469 12.375 1 97.88 337 ASP A N 1
ATOM 2721 C CA . ASP A 1 337 ? 0.014 14.133 13.195 1 97.88 337 ASP A CA 1
ATOM 2722 C C . ASP A 1 337 ? -0.3 13.305 14.445 1 97.88 337 ASP A C 1
ATOM 2724 O O . ASP A 1 337 ? -0.789 12.18 14.344 1 97.88 337 ASP A O 1
ATOM 2728 N N . ILE A 1 338 ? -0.043 13.914 15.562 1 98.69 338 ILE A N 1
ATOM 2729 C CA . ILE A 1 338 ? -0.119 13.203 16.828 1 98.69 338 ILE A CA 1
ATOM 2730 C C . ILE A 1 338 ? -1.121 13.891 17.75 1 98.69 338 ILE A C 1
ATOM 2732 O O . ILE A 1 338 ? -1.075 15.117 17.922 1 98.69 338 ILE A O 1
ATOM 2736 N N . ALA A 1 339 ? -2.039 13.18 18.266 1 98.31 339 ALA A N 1
ATOM 2737 C CA . ALA A 1 339 ? -2.924 13.664 19.328 1 98.31 339 ALA A CA 1
ATOM 2738 C C . ALA A 1 339 ? -2.268 13.539 20.688 1 98.31 339 ALA A C 1
ATOM 2740 O O . ALA A 1 339 ? -1.764 12.469 21.047 1 98.31 339 ALA A O 1
ATOM 2741 N N . LEU A 1 340 ? -2.266 14.602 21.406 1 98.44 340 LEU A N 1
ATOM 2742 C CA . LEU A 1 340 ? -1.81 14.57 22.797 1 98.44 340 LEU A CA 1
ATOM 2743 C C . LEU A 1 340 ? -2.979 14.328 23.734 1 98.44 340 LEU A C 1
ATOM 2745 O O . LEU A 1 340 ? -3.617 15.281 24.203 1 98.44 340 LEU A O 1
ATOM 2749 N N . SER A 1 341 ? -3.199 13.062 23.969 1 97.12 341 SER A N 1
ATOM 2750 C CA . SER A 1 341 ? -4.297 12.68 24.859 1 97.12 341 SER A CA 1
ATOM 2751 C C . SER A 1 341 ? -3.861 12.719 26.328 1 97.12 341 SER A C 1
ATOM 2753 O O . SER A 1 341 ? -2.729 13.094 26.625 1 97.12 341 SER A O 1
ATOM 2755 N N . GLU A 1 342 ? -4.816 12.344 27.281 1 96.31 342 GLU A N 1
ATOM 2756 C CA . GLU A 1 342 ? -4.531 12.383 28.719 1 96.31 342 GLU A CA 1
ATOM 2757 C C . GLU A 1 342 ? -3.5 11.32 29.094 1 96.31 342 GLU A C 1
ATOM 2759 O O . GLU A 1 342 ? -2.633 11.562 29.938 1 96.31 342 GLU A O 1
ATOM 2764 N N . ASP A 1 343 ? -3.529 10.195 28.453 1 96 343 ASP A N 1
ATOM 2765 C CA . ASP A 1 343 ? -2.723 9.047 28.859 1 96 343 ASP A CA 1
ATOM 2766 C C . ASP A 1 343 ? -1.425 8.969 28.062 1 96 343 ASP A C 1
ATOM 2768 O O . ASP A 1 343 ? -0.361 8.695 28.625 1 96 343 ASP A O 1
ATOM 2772 N N . LYS A 1 344 ? -1.488 9.148 26.781 1 97.69 344 LYS A N 1
ATOM 2773 C CA . LYS A 1 344 ? -0.336 9 25.906 1 97.69 344 LYS A CA 1
ATOM 2774 C C . LYS A 1 344 ? -0.577 9.688 24.562 1 97.69 344 LYS A C 1
ATOM 2776 O O . LYS A 1 344 ? -1.721 9.969 24.203 1 97.69 344 LYS A O 1
ATOM 2781 N N . PRO A 1 345 ? 0.529 10.008 23.844 1 98.62 345 PRO A N 1
ATOM 2782 C CA . PRO A 1 345 ? 0.353 10.461 22.453 1 98.62 345 PRO A CA 1
ATOM 2783 C C . PRO A 1 345 ? -0.146 9.344 21.531 1 98.62 345 PRO A C 1
ATOM 2785 O O . PRO A 1 345 ? 0.167 8.172 21.75 1 98.62 345 PRO A O 1
ATOM 2788 N N . VAL A 1 346 ? -0.913 9.758 20.547 1 98.62 346 VAL A N 1
ATOM 2789 C CA . VAL A 1 346 ? -1.533 8.805 19.625 1 98.62 346 VAL A CA 1
ATOM 2790 C C . VAL A 1 346 ? -1.35 9.281 18.188 1 98.62 346 VAL A C 1
ATOM 2792 O O . VAL A 1 346 ? -1.568 10.461 17.875 1 98.62 346 VAL A O 1
ATOM 2795 N N . LEU A 1 347 ? -0.911 8.383 17.281 1 98.56 347 LEU A N 1
ATOM 2796 C CA . LEU A 1 347 ? -0.764 8.711 15.867 1 98.56 347 LEU A CA 1
ATOM 2797 C C . LEU A 1 347 ? -2.125 8.82 15.195 1 98.56 347 LEU A C 1
ATOM 2799 O O . LEU A 1 347 ? -2.893 7.852 15.18 1 98.56 347 LEU A O 1
ATOM 2803 N N . ILE A 1 348 ? -2.408 9.945 14.633 1 97.75 348 ILE A N 1
ATOM 2804 C CA . ILE A 1 348 ? -3.686 10.164 13.961 1 97.75 348 ILE A CA 1
ATOM 2805 C C . ILE A 1 348 ? -3.527 9.938 12.461 1 97.75 348 ILE A C 1
ATOM 2807 O O . ILE A 1 348 ? -4.41 9.375 11.812 1 97.75 348 ILE A O 1
ATOM 2811 N N . GLU A 1 349 ? -2.43 10.438 11.93 1 96.38 349 GLU A N 1
ATOM 2812 C CA . GLU A 1 349 ? -2.152 10.281 10.508 1 96.38 349 GLU A CA 1
ATOM 2813 C C . GLU A 1 349 ? -0.68 10.531 10.195 1 96.38 349 GLU A C 1
ATOM 2815 O O . GLU A 1 349 ? 0.01 11.211 10.961 1 96.38 349 GLU A O 1
ATOM 2820 N N . GLY A 1 350 ? -0.215 9.859 9.188 1 96.62 350 GLY A N 1
ATOM 2821 C CA . GLY A 1 350 ? 1.063 10.203 8.586 1 96.62 350 GLY A CA 1
ATOM 2822 C C . GLY A 1 350 ? 0.923 10.914 7.25 1 96.62 350 GLY A C 1
ATOM 2823 O O . GLY A 1 350 ? 0.057 10.562 6.445 1 96.62 350 GLY A O 1
ATOM 2824 N N . ASN A 1 351 ? 1.781 11.883 7.055 1 94.25 351 ASN A N 1
ATOM 2825 C CA . ASN A 1 351 ? 1.757 12.641 5.809 1 94.25 351 ASN A CA 1
ATOM 2826 C C . ASN A 1 351 ? 3.053 12.469 5.02 1 94.25 351 ASN A C 1
ATOM 2828 O O . ASN A 1 351 ? 4.121 12.883 5.469 1 94.25 351 ASN A O 1
ATOM 2832 N N . GLN A 1 352 ? 2.811 11.914 3.852 1 90.94 352 GLN A N 1
ATOM 2833 C CA . GLN A 1 352 ? 3.975 11.773 2.984 1 90.94 352 GLN A CA 1
ATOM 2834 C C . GLN A 1 352 ? 4.418 13.125 2.428 1 90.94 352 GLN A C 1
ATOM 2836 O O . GLN A 1 352 ? 5.605 13.344 2.195 1 90.94 352 GLN A O 1
ATOM 2841 N N . ASN A 1 353 ? 3.471 13.93 2.137 1 89.88 353 ASN A N 1
ATOM 2842 C CA . ASN A 1 353 ? 3.738 15.305 1.736 1 89.88 353 ASN A CA 1
ATOM 2843 C C . ASN A 1 353 ? 3.402 16.297 2.854 1 89.88 353 ASN A C 1
ATOM 2845 O O . ASN A 1 353 ? 2.23 16.562 3.115 1 89.88 353 ASN A O 1
ATOM 2849 N N . TRP A 1 354 ? 4.449 16.656 3.479 1 90.06 354 TRP A N 1
ATOM 2850 C CA . TRP A 1 354 ? 4.234 17.656 4.523 1 90.06 354 TRP A CA 1
ATOM 2851 C C . TRP A 1 354 ? 4.668 19.031 4.051 1 90.06 354 TRP A C 1
ATOM 2853 O O . TRP A 1 354 ? 5.566 19.156 3.215 1 90.06 354 TRP A O 1
ATOM 2863 N N . ASP A 1 355 ? 4.023 20.016 4.555 1 84.94 355 ASP A N 1
ATOM 2864 C CA . ASP A 1 355 ? 4.258 21.391 4.145 1 84.94 355 ASP A CA 1
ATOM 2865 C C . ASP A 1 355 ? 5.473 21.984 4.855 1 84.94 355 ASP A C 1
ATOM 2867 O O . ASP A 1 355 ? 5.836 21.531 5.949 1 84.94 355 ASP A O 1
ATOM 2871 N N . PRO A 1 356 ? 6.062 22.953 4.195 1 83.94 356 PRO A N 1
ATOM 2872 C CA . PRO A 1 356 ? 7.199 23.625 4.836 1 83.94 356 PRO A CA 1
ATOM 2873 C C . PRO A 1 356 ? 6.797 24.422 6.074 1 83.94 356 PRO A C 1
ATOM 2875 O O . PRO A 1 356 ? 5.695 24.969 6.125 1 83.94 356 PRO A O 1
ATOM 2878 N N . PRO A 1 357 ? 7.758 24.391 7.117 1 77.94 357 PRO A N 1
ATOM 2879 C CA . PRO A 1 357 ? 7.512 25.188 8.32 1 77.94 357 PRO A CA 1
ATOM 2880 C C . PRO A 1 357 ? 7.766 26.672 8.102 1 77.94 357 PRO A C 1
ATOM 2882 O O . PRO A 1 357 ? 8.844 27.172 8.414 1 77.94 357 PRO A O 1
ATOM 2885 N N . ASN A 1 358 ? 6.945 27.375 7.402 1 77.06 358 ASN A N 1
ATOM 2886 C CA . ASN A 1 358 ? 7.184 28.781 7.047 1 77.06 358 ASN A CA 1
ATOM 2887 C C . ASN A 1 358 ? 6.746 29.719 8.164 1 77.06 358 ASN A C 1
ATOM 2889 O O . ASN A 1 358 ? 5.918 30.609 7.945 1 77.06 358 ASN A O 1
ATOM 2893 N N . PHE A 1 359 ? 7.293 29.516 9.469 1 70.06 359 PHE A N 1
ATOM 2894 C CA . PHE A 1 359 ? 6.996 30.375 10.602 1 70.06 359 PHE A CA 1
ATOM 2895 C C . PHE A 1 359 ? 7.957 31.562 10.641 1 70.06 359 PHE A C 1
ATOM 2897 O O . PHE A 1 359 ? 7.621 32.625 11.172 1 70.06 359 PHE A O 1
ATOM 2904 N N . SER A 1 360 ? 9.312 31.312 10.484 1 58.59 360 SER A N 1
ATOM 2905 C CA . SER A 1 360 ? 10.25 32.406 10.711 1 58.59 360 SER A CA 1
ATOM 2906 C C . SER A 1 360 ? 10.516 33.188 9.43 1 58.59 360 SER A C 1
ATOM 2908 O O . SER A 1 360 ? 10.609 32.594 8.344 1 58.59 360 SER A O 1
ATOM 2910 N N . ARG A 1 361 ? 10.133 34.625 9.453 1 43.53 361 ARG A N 1
ATOM 2911 C CA . ARG A 1 361 ? 10.781 35.531 8.523 1 43.53 361 ARG A CA 1
ATOM 2912 C C . ARG A 1 361 ? 12.266 35.688 8.844 1 43.53 361 ARG A C 1
ATOM 2914 O O . ARG A 1 361 ? 12.688 35.469 9.984 1 43.53 361 ARG A O 1
ATOM 2921 N N . MET B 1 1 ? -26.266 -14.461 -12.891 1 29.38 1 MET B N 1
ATOM 2922 C CA . MET B 1 1 ? -25.25 -13.398 -12.852 1 29.38 1 MET B CA 1
ATOM 2923 C C . MET B 1 1 ? -24.719 -13.102 -14.242 1 29.38 1 MET B C 1
ATOM 2925 O O . MET B 1 1 ? -24.172 -14 -14.906 1 29.38 1 MET B O 1
ATOM 2929 N N . SER B 1 2 ? -25.203 -12.242 -14.992 1 36.03 2 SER B N 1
ATOM 2930 C CA . SER B 1 2 ? -25 -11.906 -16.406 1 36.03 2 SER B CA 1
ATOM 2931 C C . SER B 1 2 ? -23.531 -11.633 -16.703 1 36.03 2 SER B C 1
ATOM 2933 O O . SER B 1 2 ? -22.812 -11.102 -15.867 1 36.03 2 SER B O 1
ATOM 2935 N N . SER B 1 3 ? -22.906 -12.367 -17.625 1 40.38 3 SER B N 1
ATOM 2936 C CA . SER B 1 3 ? -21.562 -12.469 -18.203 1 40.38 3 SER B CA 1
ATOM 2937 C C . SER B 1 3 ? -21.062 -11.102 -18.656 1 40.38 3 SER B C 1
ATOM 2939 O O . SER B 1 3 ? -21.609 -10.508 -19.594 1 40.38 3 SER B O 1
ATOM 2941 N N . ARG B 1 4 ? -20.641 -10.227 -17.938 1 47.59 4 ARG B N 1
ATOM 2942 C CA . ARG B 1 4 ? -19.922 -8.977 -18.188 1 47.59 4 ARG B CA 1
ATOM 2943 C C . ARG B 1 4 ? -18.75 -9.188 -19.125 1 47.59 4 ARG B C 1
ATOM 2945 O O . ARG B 1 4 ? -17.609 -8.836 -18.797 1 47.59 4 ARG B O 1
ATOM 2952 N N . PRO B 1 5 ? -18.719 -10.148 -20.109 1 56.5 5 PRO B N 1
ATOM 2953 C CA . PRO B 1 5 ? -17.75 -10.336 -21.188 1 56.5 5 PRO B CA 1
ATOM 2954 C C . PRO B 1 5 ? -17.5 -9.062 -21.984 1 56.5 5 PRO B C 1
ATOM 2956 O O . PRO B 1 5 ? -16.453 -8.914 -22.625 1 56.5 5 PRO B O 1
ATOM 2959 N N . PRO B 1 6 ? -18.297 -8.164 -21.859 1 61.72 6 PRO B N 1
ATOM 2960 C CA . PRO B 1 6 ? -18.203 -7.113 -22.875 1 61.72 6 PRO B CA 1
ATOM 2961 C C . PRO B 1 6 ? -17.062 -6.137 -22.609 1 61.72 6 PRO B C 1
ATOM 2963 O O . PRO B 1 6 ? -16.406 -5.672 -23.547 1 61.72 6 PRO B O 1
ATOM 2966 N N . SER B 1 7 ? -16.703 -6.035 -21.281 1 78.19 7 SER B N 1
ATOM 2967 C CA . SER B 1 7 ? -15.641 -5.062 -21.031 1 78.19 7 SER B CA 1
ATOM 2968 C C . SER B 1 7 ? -14.289 -5.586 -21.5 1 78.19 7 SER B C 1
ATOM 2970 O O . SER B 1 7 ? -13.531 -4.871 -22.156 1 78.19 7 SER B O 1
ATOM 2972 N N . PHE B 1 8 ? -14.094 -6.91 -21.234 1 85.88 8 PHE B N 1
ATOM 2973 C CA . PHE B 1 8 ? -12.82 -7.469 -21.672 1 85.88 8 PHE B CA 1
ATOM 2974 C C . PHE B 1 8 ? -12.758 -7.555 -23.188 1 85.88 8 PHE B C 1
ATOM 2976 O O . PHE B 1 8 ? -11.711 -7.297 -23.781 1 85.88 8 PHE B O 1
ATOM 2983 N N . TYR B 1 9 ? -13.867 -7.887 -23.734 1 89.31 9 TYR B N 1
ATOM 2984 C CA . TYR B 1 9 ? -13.938 -7.965 -25.188 1 89.31 9 TYR B CA 1
ATOM 2985 C C . TYR B 1 9 ? -13.516 -6.648 -25.828 1 89.31 9 TYR B C 1
ATOM 2987 O O . TYR B 1 9 ? -12.633 -6.621 -26.688 1 89.31 9 TYR B O 1
ATOM 2995 N N . ARG B 1 10 ? -14.125 -5.562 -25.328 1 87.75 10 ARG B N 1
ATOM 2996 C CA . ARG B 1 10 ? -13.836 -4.238 -25.875 1 87.75 10 ARG B CA 1
ATOM 2997 C C . ARG B 1 10 ? -12.367 -3.869 -25.641 1 87.75 10 ARG B C 1
ATOM 2999 O O . ARG B 1 10 ? -11.719 -3.328 -26.547 1 87.75 10 ARG B O 1
ATOM 3006 N N . ARG B 1 11 ? -11.93 -4.199 -24.547 1 86.62 11 ARG B N 1
ATOM 3007 C CA . ARG B 1 11 ? -10.539 -3.889 -24.219 1 86.62 11 ARG B CA 1
ATOM 3008 C C . ARG B 1 11 ? -9.586 -4.68 -25.109 1 86.62 11 ARG B C 1
ATOM 3010 O O . ARG B 1 11 ? -8.586 -4.145 -25.578 1 86.62 11 ARG B O 1
ATOM 3017 N N . PHE B 1 12 ? -9.859 -5.98 -25.234 1 88.94 12 PHE B N 1
ATOM 3018 C CA . PHE B 1 12 ? -8.992 -6.836 -26.031 1 88.94 12 PHE B CA 1
ATOM 3019 C C . PHE B 1 12 ? -8.969 -6.375 -27.484 1 88.94 12 PHE B C 1
ATOM 3021 O O . PHE B 1 12 ? -7.898 -6.301 -28.109 1 88.94 12 PHE B O 1
ATOM 3028 N N . ILE B 1 13 ? -10.07 -6.008 -28.016 1 88.56 13 ILE B N 1
ATOM 3029 C CA . ILE B 1 13 ? -10.156 -5.523 -29.391 1 88.56 13 ILE B CA 1
ATOM 3030 C C . ILE B 1 13 ? -9.367 -4.227 -29.531 1 88.56 13 ILE B C 1
ATOM 3032 O O . ILE B 1 13 ? -8.656 -4.027 -30.516 1 88.56 13 ILE B O 1
ATOM 3036 N N . LYS B 1 14 ? -9.508 -3.389 -28.516 1 87.94 14 LYS B N 1
ATOM 3037 C CA . LYS B 1 14 ? -8.734 -2.15 -28.516 1 87.94 14 LYS B CA 1
ATOM 3038 C C . LYS B 1 14 ? -7.238 -2.436 -28.531 1 87.94 14 LYS B C 1
ATOM 3040 O O . LYS B 1 14 ? -6.488 -1.797 -29.281 1 87.94 14 LYS B O 1
ATOM 3045 N N . PHE B 1 15 ? -6.867 -3.441 -27.766 1 86.12 15 PHE B N 1
ATOM 3046 C CA . PHE B 1 15 ? -5.457 -3.805 -27.719 1 86.12 15 PHE B CA 1
ATOM 3047 C C . PHE B 1 15 ? -4.996 -4.352 -29.062 1 86.12 15 PHE B C 1
ATOM 3049 O O . PHE B 1 15 ? -3.877 -4.082 -29.5 1 86.12 15 PHE B O 1
ATOM 3056 N N . LEU B 1 16 ? -5.773 -5.129 -29.703 1 87.94 16 LEU B N 1
ATOM 3057 C CA . LEU B 1 16 ? -5.445 -5.688 -31 1 87.94 16 LEU B CA 1
ATOM 3058 C C . LEU B 1 16 ? -5.234 -4.582 -32.031 1 87.94 16 LEU B C 1
ATOM 3060 O O . LEU B 1 16 ? -4.355 -4.688 -32.875 1 87.94 16 LEU B O 1
ATOM 3064 N N . LEU B 1 17 ? -5.953 -3.518 -31.797 1 87.06 17 LEU B N 1
ATOM 3065 C CA . LEU B 1 17 ? -5.941 -2.441 -32.781 1 87.06 17 LEU B CA 1
ATOM 3066 C C . LEU B 1 17 ? -4.828 -1.444 -32.469 1 87.06 17 LEU B C 1
ATOM 3068 O O . LEU B 1 17 ? -4.348 -0.753 -33.375 1 87.06 17 LEU B O 1
ATOM 3072 N N . THR B 1 18 ? -4.438 -1.378 -31.203 1 88.12 18 THR B N 1
ATOM 3073 C CA . THR B 1 18 ? -3.533 -0.296 -30.828 1 88.12 18 THR B CA 1
ATOM 3074 C C . THR B 1 18 ? -2.135 -0.835 -30.547 1 88.12 18 THR B C 1
ATOM 3076 O O . THR B 1 18 ? -1.165 -0.074 -30.5 1 88.12 18 THR B O 1
ATOM 3079 N N . GLU B 1 19 ? -2.068 -2.172 -30.312 1 89.06 19 GLU B N 1
ATOM 3080 C CA . GLU B 1 19 ? -0.772 -2.762 -29.984 1 89.06 19 GLU B CA 1
ATOM 3081 C C . GLU B 1 19 ? -0.355 -3.787 -31.031 1 89.06 19 GLU B C 1
ATOM 3083 O O . GLU B 1 19 ? -0.81 -4.934 -31.016 1 89.06 19 GLU B O 1
ATOM 3088 N N . PRO B 1 20 ? 0.581 -3.467 -31.797 1 88.19 20 PRO B N 1
ATOM 3089 C CA . PRO B 1 20 ? 0.976 -4.359 -32.906 1 88.19 20 PRO B CA 1
ATOM 3090 C C . PRO B 1 20 ? 1.492 -5.707 -32.406 1 88.19 20 PRO B C 1
ATOM 3092 O O . PRO B 1 20 ? 1.233 -6.738 -33.031 1 88.19 20 PRO B O 1
ATOM 3095 N N . ASP B 1 21 ? 2.162 -5.695 -31.344 1 88.62 21 ASP B N 1
ATOM 3096 C CA . ASP B 1 21 ? 2.709 -6.938 -30.812 1 88.62 21 ASP B CA 1
ATOM 3097 C C . ASP B 1 21 ? 1.595 -7.914 -30.438 1 88.62 21 ASP B C 1
ATOM 3099 O O . ASP B 1 21 ? 1.722 -9.117 -30.656 1 88.62 21 ASP B O 1
ATOM 3103 N N . THR B 1 22 ? 0.618 -7.379 -29.906 1 88.19 22 THR B N 1
ATOM 3104 C CA . THR B 1 22 ? -0.524 -8.203 -29.547 1 88.19 22 THR B CA 1
ATOM 3105 C C . THR B 1 22 ? -1.192 -8.797 -30.781 1 88.19 22 THR B C 1
ATOM 3107 O O . THR B 1 22 ? -1.592 -9.961 -30.781 1 88.19 22 THR B O 1
ATOM 3110 N N . LEU B 1 23 ? -1.322 -8.008 -31.797 1 90.44 23 LEU B N 1
ATOM 3111 C CA . LEU B 1 23 ? -1.93 -8.477 -33.031 1 90.44 23 LEU B CA 1
ATOM 3112 C C . LEU B 1 23 ? -1.104 -9.594 -33.656 1 90.44 23 LEU B C 1
ATOM 3114 O O . LEU B 1 23 ? -1.65 -10.617 -34.094 1 90.44 23 LEU B O 1
ATOM 3118 N N . ILE B 1 24 ? 0.123 -9.367 -33.688 1 91.88 24 ILE B N 1
ATOM 3119 C CA . ILE B 1 24 ? 1.028 -10.336 -34.312 1 91.88 24 ILE B CA 1
ATOM 3120 C C . ILE B 1 24 ? 0.97 -11.648 -33.531 1 91.88 24 ILE B C 1
ATOM 3122 O O . ILE B 1 24 ? 0.859 -12.727 -34.125 1 91.88 24 ILE B O 1
ATOM 3126 N N . HIS B 1 25 ? 1.046 -11.531 -32.25 1 91.25 25 HIS B N 1
ATOM 3127 C CA . HIS B 1 25 ? 1.001 -12.719 -31.391 1 91.25 25 HIS B CA 1
ATOM 3128 C C . HIS B 1 25 ? -0.314 -13.477 -31.562 1 91.25 25 HIS B C 1
ATOM 3130 O O . HIS B 1 25 ? -0.33 -14.703 -31.609 1 91.25 25 HIS B O 1
ATOM 3136 N N . THR B 1 26 ? -1.338 -12.734 -31.656 1 93.75 26 THR B N 1
ATOM 3137 C CA . THR B 1 26 ? -2.654 -13.336 -31.828 1 93.75 26 THR B CA 1
ATOM 3138 C C . THR B 1 26 ? -2.748 -14.055 -33.188 1 93.75 26 THR B C 1
ATOM 3140 O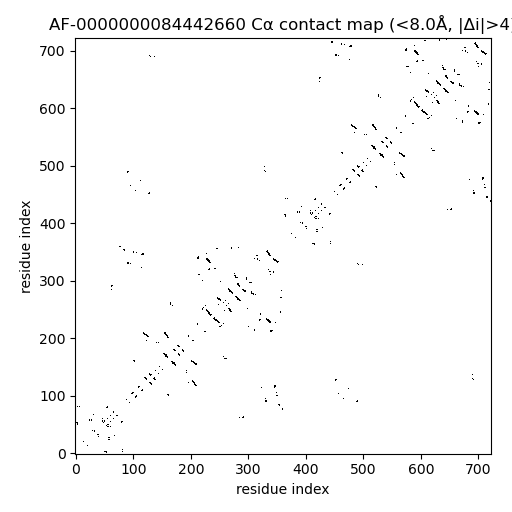 O . THR B 1 26 ? -3.203 -15.195 -33.25 1 93.75 26 THR B O 1
ATOM 3143 N N . CYS B 1 27 ? -2.305 -13.453 -34.188 1 93.88 27 CYS B N 1
ATOM 3144 C CA . CYS B 1 27 ? -2.326 -14.055 -35.531 1 93.88 27 CYS B CA 1
ATOM 3145 C C . CYS B 1 27 ? -1.485 -15.328 -35.562 1 93.88 27 CYS B C 1
ATOM 3147 O O . CYS B 1 27 ? -1.896 -16.328 -36.156 1 93.88 27 CYS B O 1
ATOM 3149 N N . LYS B 1 28 ? -0.385 -15.211 -34.938 1 93.19 28 LYS B N 1
ATOM 3150 C CA . LYS B 1 28 ? 0.483 -16.375 -34.875 1 93.19 28 LYS B CA 1
ATOM 3151 C C . LYS B 1 28 ? -0.207 -17.531 -34.156 1 93.19 28 LYS B C 1
ATOM 3153 O O . LYS B 1 28 ? -0.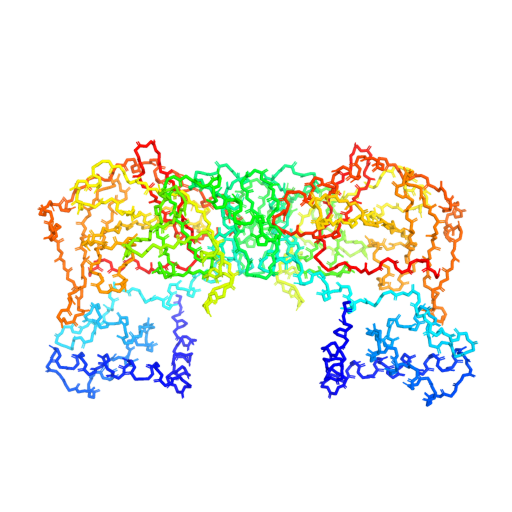106 -18.688 -34.594 1 93.19 28 LYS B O 1
ATOM 3158 N N . THR B 1 29 ? -0.834 -17.203 -33.094 1 93.88 29 THR B N 1
ATOM 3159 C CA . THR B 1 29 ? -1.543 -18.219 -32.312 1 93.88 29 THR B CA 1
ATOM 3160 C C . THR B 1 29 ? -2.656 -18.859 -33.156 1 93.88 29 THR B C 1
ATOM 3162 O O . THR B 1 29 ? -2.82 -20.078 -33.156 1 93.88 29 THR B O 1
ATOM 3165 N N . LEU B 1 30 ? -3.363 -18.078 -33.844 1 95.44 30 LEU B N 1
ATOM 3166 C CA . LEU B 1 30 ? -4.477 -18.562 -34.656 1 95.44 30 LEU B CA 1
ATOM 3167 C C . LEU B 1 30 ? -3.975 -19.406 -35.844 1 95.44 30 LEU B C 1
ATOM 3169 O O . LEU B 1 30 ? -4.582 -20.422 -36.188 1 95.44 30 LEU B O 1
ATOM 3173 N N . LYS B 1 31 ? -2.902 -19 -36.406 1 95.19 31 LYS B N 1
ATOM 3174 C CA . LYS B 1 31 ? -2.297 -19.781 -37.469 1 95.19 31 LYS B CA 1
ATOM 3175 C C . LYS B 1 31 ? -1.823 -21.141 -36.969 1 95.19 31 LYS B C 1
ATOM 3177 O O . LYS B 1 31 ? -2.021 -22.172 -37.625 1 95.19 31 LYS B O 1
ATOM 3182 N N . LYS B 1 32 ? -1.204 -21.047 -35.875 1 93.62 32 LYS B N 1
ATOM 3183 C CA . LYS B 1 32 ? -0.739 -22.281 -35.281 1 93.62 32 LYS B CA 1
ATOM 3184 C C . LYS B 1 32 ? -1.904 -23.219 -34.969 1 93.62 32 LYS B C 1
ATOM 3186 O O . LYS B 1 32 ? -1.816 -24.422 -35.25 1 93.62 32 LYS B O 1
ATOM 3191 N N . ALA B 1 33 ? -2.928 -22.719 -34.469 1 94.44 33 ALA B N 1
ATOM 3192 C CA . ALA B 1 33 ? -4.113 -23.516 -34.156 1 94.44 33 ALA B CA 1
ATOM 3193 C C . ALA B 1 33 ? -4.711 -24.125 -35.406 1 94.44 33 ALA B C 1
ATOM 3195 O O . ALA B 1 33 ? -5.086 -25.297 -35.438 1 94.44 33 ALA B O 1
ATOM 3196 N N . SER B 1 34 ? -4.797 -23.328 -36.406 1 95.69 34 SER B N 1
ATOM 3197 C CA . SER B 1 34 ? -5.336 -23.797 -37.656 1 95.69 34 SER B CA 1
ATOM 3198 C C . SER B 1 34 ? -4.516 -24.953 -38.219 1 95.69 34 SER B C 1
ATOM 3200 O O . SER B 1 34 ? -5.074 -25.969 -38.656 1 95.69 34 SER B O 1
ATOM 3202 N N . ARG B 1 35 ? -3.254 -24.828 -38.188 1 94.5 35 ARG B N 1
ATOM 3203 C CA . ARG B 1 35 ? -2.354 -25.844 -38.688 1 94.5 35 ARG B CA 1
ATOM 3204 C C . ARG B 1 35 ? -2.43 -27.109 -37.812 1 94.5 35 ARG B C 1
ATOM 3206 O O . ARG B 1 35 ? -2.539 -28.219 -38.344 1 94.5 35 ARG B O 1
ATOM 3213 N N . GLU B 1 36 ? -2.367 -26.938 -36.562 1 91.69 36 GLU B N 1
ATOM 3214 C CA . GLU B 1 36 ? -2.346 -28.062 -35.625 1 91.69 36 GLU B CA 1
ATOM 3215 C C . GLU B 1 36 ? -3.627 -28.875 -35.719 1 91.69 36 GLU B C 1
ATOM 3217 O O . GLU B 1 36 ? -3.588 -30.109 -35.656 1 91.69 36 GLU B O 1
ATOM 3222 N N . HIS B 1 37 ? -4.738 -28.203 -35.875 1 92.31 37 HIS B N 1
ATOM 3223 C CA . HIS B 1 37 ? -6.02 -28.891 -35.875 1 92.31 37 HIS B CA 1
ATOM 3224 C C . HIS B 1 37 ? -6.504 -29.172 -37.281 1 92.31 37 HIS B C 1
ATOM 3226 O O . HIS B 1 37 ? -7.633 -29.641 -37.5 1 92.31 37 HIS B O 1
ATOM 3232 N N . LYS B 1 38 ? -5.738 -28.844 -38.281 1 93.06 38 LYS B N 1
ATOM 3233 C CA . LYS B 1 38 ? -6.039 -29.094 -39.688 1 93.06 38 LYS B CA 1
ATOM 3234 C C . LYS B 1 38 ? -7.395 -28.5 -40.062 1 93.06 38 LYS B C 1
ATOM 3236 O O . LYS B 1 38 ? -8.242 -29.203 -40.625 1 93.06 38 LYS B O 1
ATOM 3241 N N . GLN B 1 39 ? -7.512 -27.281 -39.719 1 94.19 39 GLN B N 1
ATOM 3242 C CA . GLN B 1 39 ? -8.742 -26.578 -40.031 1 94.19 39 GLN B CA 1
ATOM 3243 C C . GLN B 1 39 ? -8.453 -25.234 -40.688 1 94.19 39 GLN B C 1
ATOM 3245 O O . GLN B 1 39 ? -7.328 -24.734 -40.625 1 94.19 39 GLN B O 1
ATOM 3250 N N . SER B 1 40 ? -9.516 -24.641 -41.344 1 94.81 40 SER B N 1
ATOM 3251 C CA . SER B 1 40 ? -9.344 -23.391 -42.062 1 94.81 40 SER B CA 1
ATOM 3252 C C . SER B 1 40 ? -9.078 -22.234 -41.094 1 94.81 40 SER B C 1
ATOM 3254 O O . SER B 1 40 ? -9.609 -22.219 -39.969 1 94.81 40 SER B O 1
ATOM 3256 N N . PHE B 1 41 ? -8.266 -21.359 -41.531 1 96.19 41 PHE B N 1
ATOM 3257 C CA . PHE B 1 41 ? -7.934 -20.172 -40.75 1 96.19 41 PHE B CA 1
ATOM 3258 C C . PHE B 1 41 ? -9.188 -19.375 -40.406 1 96.19 41 PHE B C 1
ATOM 3260 O O . PHE B 1 41 ? -9.359 -18.938 -39.281 1 96.19 41 PHE B O 1
ATOM 3267 N N . GLY B 1 42 ? -10.047 -19.203 -41.406 1 96.06 42 GLY B N 1
ATOM 3268 C CA . GLY B 1 42 ? -11.281 -18.453 -41.188 1 96.06 42 GLY B CA 1
ATOM 3269 C C . GLY B 1 42 ? -12.172 -19.062 -40.125 1 96.06 42 GLY B C 1
ATOM 3270 O O . GLY B 1 42 ? -12.75 -18.344 -39.312 1 96.06 42 GLY B O 1
ATOM 3271 N N . LYS B 1 43 ? -12.273 -20.344 -40.156 1 96 43 LYS B N 1
ATOM 3272 C CA . LYS B 1 43 ? -13.078 -21.016 -39.125 1 96 43 LYS B CA 1
ATOM 3273 C C . LYS B 1 43 ? -12.453 -20.891 -37.75 1 96 43 LYS B C 1
ATOM 3275 O O . LYS B 1 43 ? -13.164 -20.75 -36.75 1 96 43 LYS B O 1
ATOM 3280 N N . THR B 1 44 ? -11.156 -20.969 -37.719 1 96.62 44 THR B N 1
ATOM 3281 C CA . THR B 1 44 ? -10.43 -20.797 -36.469 1 96.62 44 THR B CA 1
ATOM 3282 C C . THR B 1 44 ? -10.68 -19.406 -35.875 1 96.62 44 THR B C 1
ATOM 3284 O O . THR B 1 44 ? -10.914 -19.266 -34.688 1 96.62 44 THR B O 1
ATOM 3287 N N . VAL B 1 45 ? -10.641 -18.391 -36.688 1 96.75 45 VAL B N 1
ATOM 3288 C CA . VAL B 1 45 ? -10.852 -17.016 -36.281 1 96.75 45 VAL B CA 1
ATOM 3289 C C . VAL B 1 45 ? -12.273 -16.844 -35.75 1 96.75 45 VAL B C 1
ATOM 3291 O O . VAL B 1 45 ? -12.484 -16.188 -34.719 1 96.75 45 VAL B O 1
ATOM 3294 N N . ARG B 1 46 ? -13.18 -17.422 -36.406 1 96.06 46 ARG B N 1
ATOM 3295 C CA . ARG B 1 46 ? -14.57 -17.344 -35.969 1 96.06 46 ARG B CA 1
ATOM 3296 C C . ARG B 1 46 ? -14.766 -17.984 -34.594 1 96.06 46 ARG B C 1
ATOM 3298 O O . ARG B 1 46 ? -15.492 -17.453 -33.781 1 96.06 46 ARG B O 1
ATOM 3305 N N . GLU B 1 47 ? -14.133 -19.109 -34.469 1 95.62 47 GLU B N 1
ATOM 3306 C CA . GLU B 1 47 ? -14.234 -19.781 -33.188 1 95.62 47 GLU B CA 1
ATOM 3307 C C . GLU B 1 47 ? -13.555 -18.969 -32.062 1 95.62 47 GLU B C 1
ATOM 3309 O O . GLU B 1 47 ? -14.086 -18.844 -30.969 1 95.62 47 GLU B O 1
ATOM 3314 N N . ALA B 1 48 ? -12.414 -18.453 -32.344 1 96.12 48 ALA B N 1
ATOM 3315 C CA . ALA B 1 48 ? -11.711 -17.594 -31.391 1 96.12 48 ALA B CA 1
ATOM 3316 C C . ALA B 1 48 ? -12.562 -16.391 -30.984 1 96.12 48 ALA B C 1
ATOM 3318 O O . ALA B 1 48 ? -12.594 -16 -29.828 1 96.12 48 ALA B O 1
ATOM 3319 N N . HIS B 1 49 ? -13.203 -15.852 -31.938 1 95.19 49 HIS B N 1
ATOM 3320 C CA . HIS B 1 49 ? -14.078 -14.711 -31.672 1 95.19 49 HIS B CA 1
ATOM 3321 C C . HIS B 1 49 ? -15.227 -15.102 -30.75 1 95.19 49 HIS B C 1
ATOM 3323 O O . HIS B 1 49 ? -15.578 -14.359 -29.828 1 95.19 49 HIS B O 1
ATOM 3329 N N . ARG B 1 50 ? -15.812 -16.234 -31.062 1 94.25 50 ARG B N 1
ATOM 3330 C CA . ARG B 1 50 ? -16.891 -16.719 -30.219 1 94.25 50 ARG B CA 1
ATOM 3331 C C . ARG B 1 50 ? -16.422 -16.875 -28.766 1 94.25 50 ARG B C 1
ATOM 3333 O O . ARG B 1 50 ? -17.094 -16.422 -27.844 1 94.25 50 ARG B O 1
ATOM 3340 N N . LEU B 1 51 ? -15.32 -17.516 -28.594 1 94.56 51 LEU B N 1
ATOM 3341 C CA . LEU B 1 51 ? -14.781 -17.781 -27.266 1 94.56 51 LEU B CA 1
ATOM 3342 C C . LEU B 1 51 ? -14.438 -16.469 -26.547 1 94.56 51 LEU B C 1
ATOM 3344 O O . LEU B 1 51 ? -14.664 -16.359 -25.344 1 94.56 51 LEU B O 1
ATOM 3348 N N . LEU B 1 52 ? -13.938 -15.547 -27.266 1 94.5 52 LEU B N 1
ATOM 3349 C CA . LEU B 1 52 ? -13.602 -14.242 -26.703 1 94.5 52 LEU B CA 1
ATOM 3350 C C . LEU B 1 52 ? -14.859 -13.477 -26.312 1 94.5 52 LEU B C 1
ATOM 3352 O O . LEU B 1 52 ? -14.945 -12.945 -25.203 1 94.5 52 LEU B O 1
ATOM 3356 N N . TYR B 1 53 ? -15.781 -13.461 -27.172 1 93.06 53 TYR B N 1
ATOM 3357 C CA . TYR B 1 53 ? -17 -12.664 -26.984 1 93.06 53 TYR B CA 1
ATOM 3358 C C . TYR B 1 53 ? -17.875 -13.273 -25.906 1 93.06 53 TYR B C 1
ATOM 3360 O O . TYR B 1 53 ? -18.406 -12.562 -25.047 1 93.06 53 TYR B O 1
ATOM 3368 N N . GLN B 1 54 ? -18.031 -14.586 -25.984 1 91.69 54 GLN B N 1
ATOM 3369 C CA . GLN B 1 54 ? -19.016 -15.234 -25.125 1 91.69 54 GLN B CA 1
ATOM 3370 C C . GLN B 1 54 ? -18.406 -15.633 -23.781 1 91.69 54 GLN B C 1
ATOM 3372 O O . GLN B 1 54 ? -19.094 -15.641 -22.766 1 91.69 54 GLN B O 1
ATOM 3377 N N . TYR B 1 55 ? -17.109 -15.961 -23.812 1 92.06 55 TYR B N 1
ATOM 3378 C CA . TYR B 1 55 ? -16.547 -16.578 -22.625 1 92.06 55 TYR B CA 1
ATOM 3379 C C . TYR B 1 55 ? -15.344 -15.805 -22.125 1 92.06 55 TYR B C 1
ATOM 3381 O O . TYR B 1 55 ? -14.812 -16.094 -21.047 1 92.06 55 TYR B O 1
ATOM 3389 N N . GLY B 1 56 ? -14.812 -14.906 -22.875 1 92.75 56 GLY B N 1
ATOM 3390 C CA . GLY B 1 56 ? -13.727 -14.047 -22.438 1 92.75 56 GLY B CA 1
ATOM 3391 C C . GLY B 1 56 ? -12.359 -14.68 -22.609 1 92.75 56 GLY B C 1
ATOM 3392 O O . GLY B 1 56 ? -11.383 -14.25 -21.984 1 92.75 56 GLY B O 1
ATOM 3393 N N . PHE B 1 57 ? -12.242 -15.695 -23.469 1 93.56 57 PHE B N 1
ATOM 3394 C CA . PHE B 1 57 ? -10.953 -16.328 -23.719 1 93.56 57 PHE B CA 1
ATOM 3395 C C . PHE B 1 57 ? -10.203 -15.586 -24.828 1 93.56 57 PHE B C 1
ATOM 3397 O O . PHE B 1 57 ? -10.703 -15.469 -25.953 1 93.56 57 PHE B O 1
ATOM 3404 N N . SER B 1 58 ? -9.031 -15.156 -24.516 1 92.75 58 SER B N 1
ATOM 3405 C CA . SER B 1 58 ? -8.141 -14.758 -25.594 1 92.75 58 SER B CA 1
ATOM 3406 C C . SER B 1 58 ? -7.656 -15.969 -26.391 1 92.75 58 SER B C 1
ATOM 3408 O O . SER B 1 58 ? -7.668 -17.094 -25.875 1 92.75 58 SER B O 1
ATOM 3410 N N . PRO B 1 59 ? -7.273 -15.703 -27.625 1 93.81 59 PRO B N 1
ATOM 3411 C CA . PRO B 1 59 ? -6.746 -16.828 -28.391 1 93.81 59 PRO B CA 1
ATOM 3412 C C . PRO B 1 59 ? -5.543 -17.484 -27.719 1 93.81 59 PRO B C 1
ATOM 3414 O O . PRO B 1 59 ? -5.402 -18.719 -27.766 1 93.81 59 PRO B O 1
ATOM 3417 N N . GLN B 1 60 ? -4.727 -16.719 -27.062 1 90.56 60 GLN B N 1
ATOM 3418 C CA . GLN B 1 60 ? -3.537 -17.219 -26.391 1 90.56 60 GLN B CA 1
ATOM 3419 C C . GLN B 1 60 ? -3.912 -18.125 -25.219 1 90.56 60 GLN B C 1
ATOM 3421 O O . GLN B 1 60 ? -3.168 -19.047 -24.875 1 90.56 60 GLN B O 1
ATOM 3426 N N . GLU B 1 61 ? -5.027 -17.859 -24.656 1 90.62 61 GLU B N 1
ATOM 3427 C CA . GLU B 1 61 ? -5.516 -18.656 -23.531 1 90.62 61 GLU B CA 1
ATOM 3428 C C . GLU B 1 61 ? -6.301 -19.875 -24.031 1 90.62 61 GLU B C 1
ATOM 3430 O O . GLU B 1 61 ? -6.211 -20.953 -23.438 1 90.62 61 GLU B O 1
ATOM 3435 N N . ALA B 1 62 ? -6.992 -19.766 -25.109 1 92.5 62 ALA B N 1
ATOM 3436 C CA . ALA B 1 62 ? -7.879 -20.812 -25.625 1 92.5 62 ALA B CA 1
ATOM 3437 C C . ALA B 1 62 ? -7.086 -21.938 -26.281 1 92.5 62 ALA B C 1
ATOM 3439 O O . ALA B 1 62 ? -7.441 -23.109 -26.156 1 92.5 62 ALA B O 1
ATOM 3440 N N . TYR B 1 63 ? -6.094 -21.578 -26.922 1 92.12 63 TYR B N 1
ATOM 3441 C CA . TYR B 1 63 ? -5.375 -22.547 -27.75 1 92.12 63 TYR B CA 1
ATOM 3442 C C . TYR B 1 63 ? -4.758 -23.641 -26.891 1 92.12 63 TYR B C 1
ATOM 3444 O O . TYR B 1 63 ? -5.031 -24.828 -27.094 1 92.12 63 TYR B O 1
ATOM 3452 N N . PRO B 1 64 ? -4.023 -23.266 -25.828 1 87.5 64 PRO B N 1
ATOM 3453 C CA . PRO B 1 64 ? -3.412 -24.328 -25.016 1 87.5 64 PRO B CA 1
ATOM 3454 C C . PRO B 1 64 ? -4.445 -25.219 -24.344 1 87.5 64 PRO B C 1
ATOM 3456 O O . PRO B 1 64 ? -4.148 -26.359 -24 1 87.5 64 PRO B O 1
ATOM 3459 N N . LEU B 1 65 ? -5.633 -24.734 -24.203 1 88.88 65 LEU B N 1
ATOM 3460 C CA . LEU B 1 65 ? -6.684 -25.484 -23.547 1 88.88 65 LEU B CA 1
ATOM 3461 C C . LEU B 1 65 ? -7.398 -26.406 -24.531 1 88.88 65 LEU B C 1
ATOM 3463 O O . LEU B 1 65 ? -8.281 -27.172 -24.141 1 88.88 65 LEU B O 1
ATOM 3467 N N . GLY B 1 66 ? -7.094 -26.266 -25.812 1 88.44 66 GLY B N 1
ATOM 3468 C CA . GLY B 1 66 ? -7.695 -27.094 -26.844 1 88.44 66 GLY B CA 1
ATOM 3469 C C . GLY B 1 66 ? -9.062 -26.609 -27.281 1 88.44 66 GLY B C 1
ATOM 3470 O O . GLY B 1 66 ? -9.789 -27.312 -27.984 1 88.44 66 GLY B O 1
ATOM 3471 N N . LEU B 1 67 ? -9.328 -25.391 -26.953 1 92.19 67 LEU B N 1
ATOM 3472 C CA . LEU B 1 67 ? -10.672 -24.875 -27.188 1 92.19 67 LEU B CA 1
ATOM 3473 C C . LEU B 1 67 ? -10.852 -24.469 -28.656 1 92.19 67 LEU B C 1
ATOM 3475 O O . LEU B 1 67 ? -11.977 -24.266 -29.109 1 92.19 67 LEU B O 1
ATOM 3479 N N . LEU B 1 68 ? -9.766 -24.391 -29.391 1 94.12 68 LEU B N 1
ATOM 3480 C CA . LEU B 1 68 ? -9.867 -23.953 -30.781 1 94.12 68 LEU B CA 1
ATOM 3481 C C . LEU B 1 68 ? -9.945 -25.156 -31.734 1 94.12 68 LEU B C 1
ATOM 3483 O O . LEU B 1 68 ? -9.938 -24.984 -32.938 1 94.12 68 LEU B O 1
ATOM 3487 N N . ASP B 1 69 ? -9.977 -26.312 -31.156 1 93.25 69 ASP B N 1
ATOM 3488 C CA . ASP B 1 69 ? -10.172 -27.531 -31.953 1 93.25 69 ASP B CA 1
ATOM 3489 C C . ASP B 1 69 ? -11.641 -27.703 -32.344 1 93.25 69 ASP B C 1
ATOM 3491 O O . ASP B 1 69 ? -12.453 -28.125 -31.516 1 93.25 69 ASP B O 1
ATOM 3495 N N . LEU B 1 70 ? -11.969 -27.516 -33.562 1 92.19 70 LEU B N 1
ATOM 3496 C CA . LEU B 1 70 ? -13.352 -27.531 -34 1 92.19 70 LEU B CA 1
ATOM 3497 C C . LEU B 1 70 ? -13.898 -28.953 -34.062 1 92.19 70 LEU B C 1
ATOM 3499 O O . LEU B 1 70 ? -15.109 -29.156 -34 1 92.19 70 LEU B O 1
ATOM 3503 N N . LEU B 1 71 ? -13.031 -29.906 -34.25 1 90.25 71 LEU B N 1
ATOM 3504 C CA . LEU B 1 71 ? -13.461 -31.297 -34.25 1 90.25 71 LEU B CA 1
ATOM 3505 C C . LEU B 1 71 ? -14 -31.703 -32.875 1 90.25 71 LEU B C 1
ATOM 3507 O O . LEU B 1 71 ? -14.891 -32.562 -32.781 1 90.25 71 LEU B O 1
ATOM 3511 N N . ASN B 1 72 ? -13.484 -31.141 -31.891 1 87.88 72 ASN B N 1
ATOM 3512 C CA . ASN B 1 72 ? -13.93 -31.375 -30.516 1 87.88 72 ASN B CA 1
ATOM 3513 C C . ASN B 1 72 ? -14.523 -30.109 -29.891 1 87.88 72 ASN B C 1
ATOM 3515 O O . ASN B 1 72 ? -14.227 -29.781 -28.734 1 87.88 72 ASN B O 1
ATOM 3519 N N . ARG B 1 73 ? -15.227 -29.453 -30.641 1 88.56 73 ARG B N 1
ATOM 3520 C CA . ARG B 1 73 ? -15.789 -28.188 -30.203 1 88.56 73 ARG B CA 1
ATOM 3521 C C . ARG B 1 73 ? -16.688 -28.359 -29 1 88.56 73 ARG B C 1
ATOM 3523 O O . ARG B 1 73 ? -17.516 -29.281 -28.953 1 88.56 73 ARG B O 1
ATOM 3530 N N . HIS B 1 74 ? -16.562 -27.531 -28.031 1 82.19 74 HIS B N 1
ATOM 3531 C CA . HIS B 1 74 ? -17.375 -27.531 -26.828 1 82.19 74 HIS B CA 1
ATOM 3532 C C . HIS B 1 74 ? -18.562 -26.578 -26.969 1 82.19 74 HIS B C 1
ATOM 3534 O O . HIS B 1 74 ? -18.375 -25.391 -27.266 1 82.19 74 HIS B O 1
ATOM 3540 N N . GLU B 1 75 ? -19.703 -27.109 -26.828 1 81 75 GLU B N 1
ATOM 3541 C CA . GLU B 1 75 ? -20.844 -26.203 -26.781 1 81 75 GLU B CA 1
ATOM 3542 C C . GLU B 1 75 ? -20.844 -25.391 -25.484 1 81 75 GLU B C 1
ATOM 3544 O O . GLU B 1 75 ? -21 -24.156 -25.516 1 81 75 GLU B O 1
ATOM 3549 N N . ASP B 1 76 ? -20.609 -26.156 -24.391 1 84 76 ASP B N 1
ATOM 3550 C CA . ASP B 1 76 ? -20.406 -25.516 -23.094 1 84 76 ASP B CA 1
ATOM 3551 C C . ASP B 1 76 ? -18.953 -25.656 -22.641 1 84 76 ASP B C 1
ATOM 3553 O O . ASP B 1 76 ? -18.484 -26.766 -22.359 1 84 76 ASP B O 1
ATOM 3557 N N . VAL B 1 77 ? -18.312 -24.547 -22.609 1 86.94 77 VAL B N 1
ATOM 3558 C CA . VAL B 1 77 ? -16.891 -24.547 -22.297 1 86.94 77 VAL B CA 1
ATOM 3559 C C . VAL B 1 77 ? -16.703 -24.906 -20.812 1 86.94 77 VAL B C 1
ATOM 3561 O O . VAL B 1 77 ? -17.25 -24.25 -19.938 1 86.94 77 VAL B O 1
ATOM 3564 N N . PRO B 1 78 ? -15.93 -25.875 -20.5 1 85.38 78 PRO B N 1
ATOM 3565 C CA . PRO B 1 78 ? -15.766 -26.344 -19.125 1 85.38 78 PRO B CA 1
ATOM 3566 C C . PRO B 1 78 ? -14.68 -25.594 -18.359 1 85.38 78 PRO B C 1
ATOM 3568 O O . PRO B 1 78 ? -14.164 -26.094 -17.359 1 85.38 78 PRO B O 1
ATOM 3571 N N . PHE B 1 79 ? -14.258 -24.469 -18.812 1 88.69 79 PHE B N 1
ATOM 3572 C CA . PHE B 1 79 ? -13.195 -23.672 -18.203 1 88.69 79 PHE B CA 1
ATOM 3573 C C . PHE B 1 79 ? -13.68 -22.25 -17.938 1 88.69 79 PHE B C 1
ATOM 3575 O O . PHE B 1 79 ? -14.68 -21.797 -18.5 1 88.69 79 PHE B O 1
ATOM 3582 N N . LEU B 1 80 ? -13.008 -21.688 -17 1 89.31 80 LEU B N 1
ATOM 3583 C CA . LEU B 1 80 ? -13.195 -20.25 -16.766 1 89.31 80 LEU B CA 1
ATOM 3584 C C . LEU B 1 80 ? -12.039 -19.453 -17.344 1 89.31 80 LEU B C 1
ATOM 3586 O O . LEU B 1 80 ? -10.875 -19.859 -17.25 1 89.31 80 LEU B O 1
ATOM 3590 N N . SER B 1 81 ? -12.359 -18.391 -18.016 1 91.81 81 SER B N 1
ATOM 3591 C CA . SER B 1 81 ? -11.305 -17.547 -18.578 1 91.81 81 SER B CA 1
ATOM 3592 C C . SER B 1 81 ? -10.664 -16.672 -17.5 1 91.81 81 SER B C 1
ATOM 3594 O O . SER B 1 81 ? -11.273 -16.422 -16.453 1 91.81 81 SER B O 1
ATOM 3596 N N . LYS B 1 82 ? -9.453 -16.297 -17.734 1 91.38 82 LYS B N 1
ATOM 3597 C CA . LYS B 1 82 ? -8.75 -15.367 -16.859 1 91.38 82 LYS B CA 1
ATOM 3598 C C . LYS B 1 82 ? -9.531 -14.062 -16.719 1 91.38 82 LYS B C 1
ATOM 3600 O O . LYS B 1 82 ? -9.594 -13.5 -15.617 1 91.38 82 LYS B O 1
ATOM 3605 N N . ALA B 1 83 ? -10.102 -13.617 -17.75 1 90.75 83 ALA B N 1
ATOM 3606 C CA . ALA B 1 83 ? -10.852 -12.359 -17.75 1 90.75 83 ALA B CA 1
ATOM 3607 C C . ALA B 1 83 ? -12.008 -12.406 -16.766 1 90.75 83 ALA B C 1
ATOM 3609 O O . ALA B 1 83 ? -12.227 -11.461 -16 1 90.75 83 ALA B O 1
ATOM 3610 N N . ILE B 1 84 ? -12.672 -13.508 -16.781 1 89.94 84 ILE B N 1
ATOM 3611 C CA . ILE B 1 84 ? -13.852 -13.633 -15.922 1 89.94 84 ILE B CA 1
ATOM 3612 C C . ILE B 1 84 ? -13.414 -13.688 -14.461 1 89.94 84 ILE B C 1
ATOM 3614 O O . ILE B 1 84 ? -14.008 -13.023 -13.609 1 89.94 84 ILE B O 1
ATOM 3618 N N . ILE B 1 85 ? -12.414 -14.422 -14.234 1 91.31 85 ILE B N 1
ATOM 3619 C CA . ILE B 1 85 ? -11.953 -14.594 -12.859 1 91.31 85 ILE B CA 1
ATOM 3620 C C . ILE B 1 85 ? -11.367 -13.281 -12.344 1 91.31 85 ILE B C 1
ATOM 3622 O O . ILE B 1 85 ? -11.625 -12.883 -11.211 1 91.31 85 ILE B O 1
ATOM 3626 N N . GLU B 1 86 ? -10.594 -12.656 -13.117 1 91.31 86 GLU B N 1
ATOM 3627 C CA . GLU B 1 86 ? -10.016 -11.383 -12.727 1 91.31 86 GLU B CA 1
ATOM 3628 C C . GLU B 1 86 ? -11.094 -10.344 -12.438 1 91.31 86 GLU B C 1
ATOM 3630 O O . GLU B 1 86 ? -10.984 -9.57 -11.484 1 91.31 86 GLU B O 1
ATOM 3635 N N . ALA B 1 87 ? -12.062 -10.297 -13.266 1 90.31 87 ALA B N 1
ATOM 3636 C CA . ALA B 1 87 ? -13.164 -9.367 -13.055 1 90.31 87 ALA B CA 1
ATOM 3637 C C . ALA B 1 87 ? -13.844 -9.609 -11.703 1 90.31 87 ALA B C 1
ATOM 3639 O O . ALA B 1 87 ? -14.164 -8.664 -10.984 1 90.31 87 ALA B O 1
ATOM 3640 N N . ARG B 1 88 ? -14.047 -10.836 -11.445 1 91.12 88 ARG B N 1
ATOM 3641 C CA . ARG B 1 88 ? -14.672 -11.18 -10.172 1 91.12 88 ARG B CA 1
ATOM 3642 C C . ARG B 1 88 ? -13.781 -10.781 -9 1 91.12 88 ARG B C 1
ATOM 3644 O O . ARG B 1 88 ? -14.258 -10.242 -8 1 91.12 88 ARG B O 1
ATOM 3651 N N . GLN B 1 89 ? -12.508 -11.094 -9.094 1 93.44 89 GLN B N 1
ATOM 3652 C CA . GLN B 1 89 ? -11.555 -10.734 -8.047 1 93.44 89 GLN B CA 1
ATOM 3653 C C . GLN B 1 89 ? -11.523 -9.227 -7.824 1 93.44 89 GLN B C 1
ATOM 3655 O O . GLN B 1 89 ? -11.492 -8.758 -6.684 1 93.44 89 GLN B O 1
ATOM 3660 N N . GLN B 1 90 ? -11.617 -8.445 -8.859 1 90.56 90 GLN B N 1
ATOM 3661 C CA . GLN B 1 90 ? -11.609 -6.984 -8.773 1 90.56 90 GLN B CA 1
ATOM 3662 C C . GLN B 1 90 ? -12.898 -6.465 -8.133 1 90.56 90 GLN B C 1
ATOM 3664 O O . GLN B 1 90 ? -12.891 -5.41 -7.496 1 90.56 90 GLN B O 1
ATOM 3669 N N . GLN B 1 91 ? -13.867 -7.219 -8.336 1 90.44 91 GLN B N 1
ATOM 3670 C CA . GLN B 1 91 ? -15.148 -6.824 -7.77 1 90.44 91 GLN B CA 1
ATOM 3671 C C . GLN B 1 91 ? -15.172 -7.027 -6.258 1 90.44 91 GLN B C 1
ATOM 3673 O O . GLN B 1 91 ? -15.828 -6.27 -5.535 1 90.44 91 GLN B O 1
ATOM 3678 N N . ILE B 1 92 ? -14.484 -7.977 -5.812 1 93.19 92 ILE B N 1
ATOM 3679 C CA . ILE B 1 92 ? -14.719 -8.32 -4.418 1 93.19 92 ILE B CA 1
ATOM 3680 C C . ILE B 1 92 ? -13.57 -7.805 -3.555 1 93.19 92 ILE B C 1
ATOM 3682 O O . ILE B 1 92 ? -13.727 -7.621 -2.346 1 93.19 92 ILE B O 1
ATOM 3686 N N . ASN B 1 93 ? -12.398 -7.648 -4.102 1 95.31 93 ASN B N 1
ATOM 3687 C CA . ASN B 1 93 ? -11.266 -7.098 -3.361 1 95.31 93 ASN B CA 1
ATOM 3688 C C . ASN B 1 93 ? -11.195 -5.578 -3.488 1 95.31 93 ASN B C 1
ATOM 3690 O O . ASN B 1 93 ? -11.227 -5.043 -4.598 1 95.31 93 ASN B O 1
ATOM 3694 N N . PRO B 1 94 ? -11.109 -4.848 -2.33 1 93.81 94 PRO B N 1
ATOM 3695 C CA . PRO B 1 94 ? -10.898 -3.406 -2.461 1 93.81 94 PRO B CA 1
ATOM 3696 C C . PRO B 1 94 ? -9.609 -3.064 -3.207 1 93.81 94 PRO B C 1
ATOM 3698 O O . PRO B 1 94 ? -8.523 -3.484 -2.795 1 93.81 94 PRO B O 1
ATOM 3701 N N . PRO B 1 95 ? -9.703 -2.271 -4.211 1 90.94 95 PRO B N 1
ATOM 3702 C CA . PRO B 1 95 ? -8.547 -2.033 -5.07 1 90.94 95 PRO B CA 1
ATOM 3703 C C . PRO B 1 95 ? -7.375 -1.391 -4.328 1 90.94 95 PRO B C 1
ATOM 3705 O O . PRO B 1 95 ? -6.215 -1.695 -4.609 1 90.94 95 PRO B O 1
ATOM 3708 N N . GLY B 1 96 ? -7.672 -0.533 -3.436 1 91.06 96 GLY B N 1
ATOM 3709 C CA . GLY B 1 96 ? -6.617 0.158 -2.711 1 91.06 96 GLY B CA 1
ATOM 3710 C C . GLY B 1 96 ? -5.754 -0.774 -1.881 1 91.06 96 GLY B C 1
ATOM 3711 O O . GLY B 1 96 ? -4.641 -0.417 -1.495 1 91.06 96 GLY B O 1
ATOM 3712 N N . TRP B 1 97 ? -6.172 -1.942 -1.61 1 94.69 97 TRP B N 1
ATOM 3713 C CA . TRP B 1 97 ? -5.469 -2.871 -0.733 1 94.69 97 TRP B CA 1
ATOM 3714 C C . TRP B 1 97 ? -4.645 -3.869 -1.543 1 94.69 97 TRP B C 1
ATOM 3716 O O . TRP B 1 97 ? -3.799 -4.574 -0.993 1 94.69 97 TRP B O 1
ATOM 3726 N N . ASN B 1 98 ? -4.785 -3.832 -2.852 1 94 98 ASN B N 1
ATOM 3727 C CA . ASN B 1 98 ? -4.102 -4.793 -3.711 1 94 98 ASN B CA 1
ATOM 3728 C C . ASN B 1 98 ? -2.592 -4.586 -3.693 1 94 98 ASN B C 1
ATOM 3730 O O . ASN B 1 98 ? -1.83 -5.523 -3.943 1 94 98 ASN B O 1
ATOM 3734 N N . ILE B 1 99 ? -2.217 -3.426 -3.359 1 94.62 99 ILE B N 1
ATOM 3735 C CA . ILE B 1 99 ? -0.801 -3.078 -3.406 1 94.62 99 ILE B CA 1
ATOM 3736 C C . ILE B 1 99 ? -0.031 -3.912 -2.385 1 94.62 99 ILE B C 1
ATOM 3738 O O . ILE B 1 99 ? 1.157 -4.184 -2.566 1 94.62 99 ILE B O 1
ATOM 3742 N N . LEU B 1 100 ? -0.685 -4.383 -1.304 1 95.5 100 LEU B N 1
ATOM 3743 C CA . LEU B 1 100 ? -0.045 -5.195 -0.274 1 95.5 100 LEU B CA 1
ATOM 3744 C C . LEU B 1 100 ? 0.389 -6.543 -0.839 1 95.5 100 LEU B C 1
ATOM 3746 O O . LEU B 1 100 ? 1.331 -7.156 -0.334 1 95.5 100 LEU B O 1
ATOM 3750 N N . LEU B 1 101 ? -0.315 -6.934 -1.898 1 96.44 101 LEU B N 1
ATOM 3751 C CA . LEU B 1 101 ? 0.025 -8.211 -2.521 1 96.44 101 LEU B CA 1
ATOM 3752 C C . LEU B 1 101 ? 0.882 -7.992 -3.766 1 96.44 101 LEU B C 1
ATOM 3754 O O . LEU B 1 101 ? 1.705 -8.844 -4.113 1 96.44 101 LEU B O 1
ATOM 3758 N N . LYS B 1 102 ? 0.771 -6.895 -4.391 1 95.12 102 LYS B N 1
ATOM 3759 C CA . LYS B 1 102 ? 1.443 -6.621 -5.656 1 95.12 102 LYS B CA 1
ATOM 3760 C C . LYS B 1 102 ? 2.91 -6.262 -5.434 1 95.12 102 LYS B C 1
ATOM 3762 O O . LYS B 1 102 ? 3.783 -6.703 -6.184 1 95.12 102 LYS B O 1
ATOM 3767 N N . ASP B 1 103 ? 3.176 -5.422 -4.5 1 96.62 103 ASP B N 1
ATOM 3768 C CA . ASP B 1 103 ? 4.539 -5.023 -4.168 1 96.62 103 ASP B CA 1
ATOM 3769 C C . ASP B 1 103 ? 5.141 -5.953 -3.115 1 96.62 103 ASP B C 1
ATOM 3771 O O . ASP B 1 103 ? 4.77 -5.895 -1.941 1 96.62 103 ASP B O 1
ATOM 3775 N N . LYS B 1 104 ? 6.16 -6.707 -3.49 1 97.56 104 LYS B N 1
ATOM 3776 C CA . LYS B 1 104 ? 6.73 -7.727 -2.615 1 97.56 104 LYS B CA 1
ATOM 3777 C C . LYS B 1 104 ? 7.367 -7.098 -1.379 1 97.56 104 LYS B C 1
ATOM 3779 O O . LYS B 1 104 ? 7.355 -7.691 -0.299 1 97.56 104 LYS B O 1
ATOM 3784 N N . SER B 1 105 ? 7.902 -5.93 -1.538 1 97 105 SER B N 1
ATOM 3785 C CA . SER B 1 105 ? 8.492 -5.301 -0.36 1 97 105 SER B CA 1
ATOM 3786 C C . SER B 1 105 ? 7.422 -4.938 0.666 1 97 105 SER B C 1
ATOM 3788 O O . SER B 1 105 ? 7.605 -5.156 1.865 1 97 105 SER B O 1
ATOM 3790 N N . LEU B 1 106 ? 6.266 -4.406 0.229 1 96.56 106 LEU B N 1
ATOM 3791 C CA . LEU B 1 106 ? 5.156 -4.105 1.13 1 96.56 106 LEU B CA 1
ATOM 3792 C C . LEU B 1 106 ? 4.559 -5.383 1.704 1 96.56 106 LEU B C 1
ATOM 3794 O O . LEU B 1 106 ? 4.223 -5.438 2.889 1 96.56 106 LEU B O 1
ATOM 3798 N N . PHE B 1 107 ? 4.461 -6.367 0.867 1 98.19 107 PHE B N 1
ATOM 3799 C CA . PHE B 1 107 ? 3.959 -7.664 1.297 1 98.19 107 PHE B CA 1
ATOM 3800 C C . PHE B 1 107 ? 4.789 -8.211 2.451 1 98.19 107 PHE B C 1
ATOM 3802 O O . PHE B 1 107 ? 4.246 -8.57 3.498 1 98.19 107 PHE B O 1
ATOM 3809 N N . TYR B 1 108 ? 6.086 -8.25 2.307 1 97.75 108 TYR B N 1
ATOM 3810 C CA . TYR B 1 108 ? 6.973 -8.828 3.311 1 97.75 108 TYR B CA 1
ATOM 3811 C C . TYR B 1 108 ? 6.977 -7.988 4.582 1 97.75 108 TYR B C 1
ATOM 3813 O O . TYR B 1 108 ? 6.996 -8.531 5.691 1 97.75 108 TYR B O 1
ATOM 3821 N N . ARG B 1 109 ? 6.98 -6.719 4.387 1 95.19 109 ARG B N 1
ATOM 3822 C CA . ARG B 1 109 ? 6.949 -5.855 5.562 1 95.19 109 ARG B CA 1
ATOM 3823 C C . ARG B 1 109 ? 5.684 -6.094 6.383 1 95.19 109 ARG B C 1
ATOM 3825 O O . ARG B 1 109 ? 5.742 -6.172 7.613 1 95.19 109 ARG B O 1
ATOM 3832 N N . HIS B 1 110 ? 4.586 -6.172 5.707 1 95.25 110 HIS B N 1
ATOM 3833 C CA . HIS B 1 110 ? 3.314 -6.434 6.375 1 95.25 110 HIS B CA 1
ATOM 3834 C C . HIS B 1 110 ? 3.318 -7.801 7.055 1 95.25 110 HIS B C 1
ATOM 3836 O O . HIS B 1 110 ? 2.885 -7.926 8.203 1 95.25 110 HIS B O 1
ATOM 3842 N N . CYS B 1 111 ? 3.826 -8.773 6.363 1 97.5 111 CYS B N 1
ATOM 3843 C CA . CYS B 1 111 ? 3.92 -10.117 6.93 1 97.5 111 CYS B CA 1
ATOM 3844 C C . CYS B 1 111 ? 4.812 -10.125 8.164 1 97.5 111 CYS B C 1
ATOM 3846 O O . CYS B 1 111 ? 4.5 -10.781 9.156 1 97.5 111 CYS B O 1
ATOM 3848 N N . GLN B 1 112 ? 5.887 -9.43 8.086 1 94.56 112 GLN B N 1
ATOM 3849 C CA . GLN B 1 112 ? 6.785 -9.336 9.234 1 94.56 112 GLN B CA 1
ATOM 3850 C C . GLN B 1 112 ? 6.07 -8.75 10.445 1 94.56 112 GLN B C 1
ATOM 3852 O O . GLN B 1 112 ? 6.176 -9.281 11.555 1 94.56 112 GLN B O 1
ATOM 3857 N N . ALA B 1 113 ? 5.348 -7.707 10.188 1 91.25 113 ALA B N 1
ATOM 3858 C CA . ALA B 1 113 ? 4.625 -7.047 11.273 1 91.25 113 ALA B CA 1
ATOM 3859 C C . ALA B 1 113 ? 3.586 -7.98 11.891 1 91.25 113 ALA B C 1
ATOM 3861 O O . ALA B 1 113 ? 3.295 -7.891 13.086 1 91.25 113 ALA B O 1
ATOM 3862 N N . LEU B 1 114 ? 3.062 -8.891 11.117 1 93.94 114 LEU B N 1
ATOM 3863 C CA . LEU B 1 114 ? 2.023 -9.812 11.555 1 93.94 114 LEU B CA 1
ATOM 3864 C C . LEU B 1 114 ? 2.637 -11.109 12.07 1 93.94 114 LEU B C 1
ATOM 3866 O O . LEU B 1 114 ? 1.915 -12.016 12.5 1 93.94 114 LEU B O 1
ATOM 3870 N N . ASN B 1 115 ? 3.91 -11.266 11.953 1 94.56 115 ASN B N 1
ATOM 3871 C CA . ASN B 1 115 ? 4.648 -12.453 12.375 1 94.56 115 ASN B CA 1
ATOM 3872 C C . ASN B 1 115 ? 4.242 -13.68 11.555 1 94.56 115 ASN B C 1
ATOM 3874 O O . ASN B 1 115 ? 4.09 -14.773 12.102 1 94.56 115 ASN B O 1
ATOM 3878 N N . LEU B 1 116 ? 3.91 -13.5 10.32 1 97.38 116 LEU B N 1
ATOM 3879 C CA . LEU B 1 116 ? 3.688 -14.609 9.398 1 97.38 116 LEU B CA 1
ATOM 3880 C C . LEU B 1 116 ? 5.012 -15.156 8.875 1 97.38 116 LEU B C 1
ATOM 3882 O O . LEU B 1 116 ? 5.969 -14.406 8.695 1 97.38 116 LEU B O 1
ATOM 3886 N N . PRO B 1 117 ? 5.082 -16.438 8.633 1 98.19 117 PRO B N 1
ATOM 3887 C CA . PRO B 1 117 ? 6.336 -17.016 8.148 1 98.19 117 PRO B CA 1
ATOM 3888 C C . PRO B 1 117 ? 6.664 -16.594 6.715 1 98.19 117 PRO B C 1
ATOM 3890 O O . PRO B 1 117 ? 5.898 -16.875 5.793 1 98.19 117 PRO B O 1
ATOM 3893 N N . ILE B 1 118 ? 7.73 -15.938 6.5 1 98.19 118 ILE B N 1
ATOM 3894 C CA . ILE B 1 118 ? 8.258 -15.523 5.203 1 98.19 118 ILE B CA 1
ATOM 3895 C C . ILE B 1 118 ? 9.758 -15.789 5.148 1 98.19 118 ILE B C 1
ATOM 3897 O O . ILE B 1 118 ? 10.383 -16.062 6.172 1 98.19 118 ILE B O 1
ATOM 3901 N N . PRO B 1 119 ? 10.344 -15.805 3.92 1 98.12 119 PRO B N 1
ATOM 3902 C CA . PRO B 1 119 ? 11.805 -15.883 3.891 1 98.12 119 PRO B CA 1
ATOM 3903 C C . PRO B 1 119 ? 12.477 -14.742 4.652 1 98.12 119 PRO B C 1
ATOM 3905 O O . PRO B 1 119 ? 11.906 -13.656 4.777 1 98.12 119 PRO B O 1
ATOM 3908 N N . GLN B 1 120 ? 13.609 -15.062 5.176 1 97.56 120 GLN B N 1
ATOM 3909 C CA . GLN B 1 120 ? 14.359 -13.953 5.754 1 97.56 120 GLN B CA 1
ATOM 3910 C C . GLN B 1 120 ? 14.625 -12.867 4.715 1 97.56 120 GLN B C 1
ATOM 3912 O O . GLN B 1 120 ? 15.125 -13.156 3.623 1 97.56 120 GLN B O 1
ATOM 3917 N N . ILE B 1 121 ? 14.227 -11.695 5.027 1 98.12 121 ILE B N 1
ATOM 3918 C CA . ILE B 1 121 ? 14.492 -10.555 4.152 1 98.12 121 ILE B CA 1
ATOM 3919 C C . ILE B 1 121 ? 15.773 -9.852 4.594 1 98.12 121 ILE B C 1
ATOM 3921 O O . ILE B 1 121 ? 15.922 -9.5 5.766 1 98.12 121 ILE B O 1
ATOM 3925 N N . TYR B 1 122 ? 16.641 -9.664 3.666 1 98.38 122 TYR B N 1
ATOM 3926 C CA . TYR B 1 122 ? 17.906 -9.047 4.023 1 98.38 122 TYR B CA 1
ATOM 3927 C C . TYR B 1 122 ? 17.906 -7.555 3.721 1 98.38 122 TYR B C 1
ATOM 3929 O O . TYR B 1 122 ? 18.469 -6.762 4.469 1 98.38 122 TYR B O 1
ATOM 3937 N N . ALA B 1 123 ? 17.266 -7.223 2.557 1 98.44 123 ALA B N 1
ATOM 3938 C CA . ALA B 1 123 ? 17.297 -5.809 2.201 1 98.44 123 ALA B CA 1
ATOM 3939 C C . ALA B 1 123 ? 16.234 -5.484 1.161 1 98.44 123 ALA B C 1
ATOM 3941 O O . ALA B 1 123 ? 15.758 -6.371 0.448 1 98.44 123 ALA B O 1
ATOM 3942 N N . TYR B 1 124 ? 15.805 -4.238 1.144 1 98.31 124 TYR B N 1
ATOM 3943 C CA . TYR B 1 124 ? 15.07 -3.604 0.055 1 98.31 124 TYR B CA 1
ATOM 3944 C C . TYR B 1 124 ? 15.953 -2.605 -0.687 1 98.31 124 TYR B C 1
ATOM 3946 O O . TYR B 1 124 ? 16.531 -1.708 -0.075 1 98.31 124 TYR B O 1
ATOM 3954 N N . PHE B 1 125 ? 16.062 -2.801 -1.967 1 98.31 125 PHE B N 1
ATOM 3955 C CA . PHE B 1 125 ? 16.859 -1.923 -2.807 1 98.31 125 PHE B CA 1
ATOM 3956 C C . PHE B 1 125 ? 15.977 -1.054 -3.691 1 98.31 125 PHE B C 1
ATOM 3958 O O . PHE B 1 125 ? 15.078 -1.56 -4.363 1 98.31 125 PHE B O 1
ATOM 3965 N N . PHE B 1 126 ? 16.219 0.204 -3.689 1 96.88 126 PHE B N 1
ATOM 3966 C CA . PHE B 1 126 ? 15.555 1.157 -4.57 1 96.88 126 PHE B CA 1
ATOM 3967 C C . PHE B 1 126 ? 16.562 1.899 -5.43 1 96.88 126 PHE B C 1
ATOM 3969 O O . PHE B 1 126 ? 17.578 2.377 -4.926 1 96.88 126 PHE B O 1
ATOM 3976 N N . SER B 1 127 ? 16.281 2.045 -6.637 1 94.94 127 SER B N 1
ATOM 3977 C CA . SER B 1 127 ? 17.25 2.551 -7.609 1 94.94 127 SER B CA 1
ATOM 3978 C C . SER B 1 127 ? 17.641 3.992 -7.305 1 94.94 127 SER B C 1
ATOM 3980 O O . SER B 1 127 ? 18.797 4.387 -7.508 1 94.94 127 SER B O 1
ATOM 3982 N N . ASN B 1 128 ? 16.719 4.75 -6.824 1 91.06 128 ASN B N 1
ATOM 3983 C CA . ASN B 1 128 ? 16.984 6.176 -6.695 1 91.06 128 ASN B CA 1
ATOM 3984 C C . ASN B 1 128 ? 16.781 6.66 -5.266 1 91.06 128 ASN B C 1
ATOM 3986 O O . ASN B 1 128 ? 17.031 7.824 -4.953 1 91.06 128 ASN B O 1
ATOM 3990 N N . GLU B 1 129 ? 16.312 5.789 -4.449 1 91.81 129 GLU B N 1
ATOM 3991 C CA . GLU B 1 129 ? 16 6.184 -3.08 1 91.81 129 GLU B CA 1
ATOM 3992 C C . GLU B 1 129 ? 16.75 5.312 -2.072 1 91.81 129 GLU B C 1
ATOM 3994 O O . GLU B 1 129 ? 17.469 4.391 -2.455 1 91.81 129 GLU B O 1
ATOM 3999 N N . ALA B 1 130 ? 16.547 5.684 -0.804 1 91.25 130 ALA B N 1
ATOM 4000 C CA . ALA B 1 130 ? 17.188 4.949 0.285 1 91.25 130 ALA B CA 1
ATOM 4001 C C . ALA B 1 130 ? 16.672 3.512 0.352 1 91.25 130 ALA B C 1
ATOM 4003 O O . ALA B 1 130 ? 15.484 3.256 0.164 1 91.25 130 ALA B O 1
ATOM 4004 N N . GLY B 1 131 ? 17.641 2.625 0.615 1 95.19 131 GLY B N 1
ATOM 4005 C CA . GLY B 1 131 ? 17.266 1.247 0.895 1 95.19 131 GLY B CA 1
ATOM 4006 C C . GLY B 1 131 ? 17.156 0.948 2.377 1 95.19 131 GLY B C 1
ATOM 4007 O O . GLY B 1 131 ? 17.156 1.864 3.203 1 95.19 131 GLY B O 1
ATOM 4008 N N . TRP B 1 132 ? 16.844 -0.248 2.605 1 96.44 132 TRP B N 1
ATOM 4009 C CA . TRP B 1 132 ? 16.656 -0.751 3.963 1 96.44 132 TRP B CA 1
ATOM 4010 C C . TRP B 1 132 ? 17.25 -2.148 4.113 1 96.44 132 TRP B C 1
ATOM 4012 O O . TRP B 1 132 ? 17.234 -2.936 3.164 1 96.44 132 TRP B O 1
ATOM 4022 N N . CYS B 1 133 ? 17.781 -2.436 5.324 1 95.94 133 CYS B N 1
ATOM 4023 C CA . CYS B 1 133 ? 18.203 -3.805 5.59 1 95.94 133 CYS B CA 1
ATOM 4024 C C . CYS B 1 133 ? 17.594 -4.328 6.875 1 95.94 133 CYS B C 1
ATOM 4026 O O . CYS B 1 133 ? 16.984 -3.57 7.633 1 95.94 133 CYS B O 1
ATOM 4028 N N . ASN B 1 134 ? 17.703 -5.57 7.152 1 92.56 134 ASN B N 1
ATOM 4029 C CA . ASN B 1 134 ? 16.953 -6.293 8.172 1 92.56 134 ASN B CA 1
ATOM 4030 C C . ASN B 1 134 ? 17.406 -5.906 9.578 1 92.56 134 ASN B C 1
ATOM 4032 O O . ASN B 1 134 ? 16.734 -6.223 10.562 1 92.56 134 ASN B O 1
ATOM 4036 N N . THR B 1 135 ? 18.469 -5.246 9.758 1 91.56 135 THR B N 1
ATOM 4037 C CA . THR B 1 135 ? 18.828 -4.699 11.062 1 91.56 135 THR B CA 1
ATOM 4038 C C . THR B 1 135 ? 18.125 -3.359 11.289 1 91.56 135 THR B C 1
ATOM 4040 O O . THR B 1 135 ? 18.484 -2.627 12.219 1 91.56 135 THR B O 1
ATOM 4043 N N . ASN B 1 136 ? 17.234 -3.072 10.375 1 89.75 136 ASN B N 1
ATOM 4044 C CA . ASN B 1 136 ? 16.438 -1.851 10.422 1 89.75 136 ASN B CA 1
ATOM 4045 C C . ASN B 1 136 ? 17.312 -0.609 10.219 1 89.75 136 ASN B C 1
ATOM 4047 O O . ASN B 1 136 ? 17.078 0.424 10.852 1 89.75 136 ASN B O 1
ATOM 4051 N N . ASP B 1 137 ? 18.375 -0.799 9.398 1 92.88 137 ASP B N 1
ATOM 4052 C CA . ASP B 1 137 ? 19.234 0.314 9.016 1 92.88 137 ASP B CA 1
ATOM 4053 C C . ASP B 1 137 ? 18.922 0.781 7.594 1 92.88 137 ASP B C 1
ATOM 4055 O O . ASP B 1 137 ? 18.484 -0.011 6.754 1 92.88 137 ASP B O 1
ATOM 4059 N N . ALA B 1 138 ? 19.25 2.02 7.418 1 96.19 138 ALA B N 1
ATOM 4060 C CA . ALA B 1 138 ? 19.125 2.576 6.074 1 96.19 138 ALA B CA 1
ATOM 4061 C C . ALA B 1 138 ? 20.391 2.365 5.262 1 96.19 138 ALA B C 1
ATOM 4063 O O . ALA B 1 138 ? 21.5 2.457 5.797 1 96.19 138 ALA B O 1
ATOM 4064 N N . LEU B 1 139 ? 20.234 2.023 4.07 1 97.25 139 LEU B N 1
ATOM 4065 C CA . LEU B 1 139 ? 21.312 1.998 3.094 1 97.25 139 LEU B CA 1
ATOM 4066 C C . LEU B 1 139 ? 21.188 3.158 2.109 1 97.25 139 LEU B C 1
ATOM 4068 O O . LEU B 1 139 ? 20.375 3.1 1.176 1 97.25 139 LEU B O 1
ATOM 4072 N N . LEU B 1 140 ? 22.031 4.156 2.27 1 95.88 140 LEU B N 1
ATOM 4073 C CA . LEU B 1 140 ? 21.797 5.43 1.602 1 95.88 140 LEU B CA 1
ATOM 4074 C C . LEU B 1 140 ? 22.719 5.598 0.403 1 95.88 140 LEU B C 1
ATOM 4076 O O . LEU B 1 140 ? 22.344 6.199 -0.604 1 95.88 140 LEU B O 1
ATOM 4080 N N . THR B 1 141 ? 23.953 5.098 0.533 1 95.62 141 THR B N 1
ATOM 4081 C CA . THR B 1 141 ? 24.969 5.391 -0.472 1 95.62 141 THR B CA 1
ATOM 4082 C C . THR B 1 141 ? 25.453 4.109 -1.141 1 95.62 141 THR B C 1
ATOM 4084 O O . THR B 1 141 ? 25.172 3.008 -0.661 1 95.62 141 THR B O 1
ATOM 4087 N N . LYS B 1 142 ? 26.141 4.309 -2.211 1 96.81 142 LYS B N 1
ATOM 4088 C CA . LYS B 1 142 ? 26.781 3.178 -2.863 1 96.81 142 LYS B CA 1
ATOM 4089 C C . LYS B 1 142 ? 27.703 2.436 -1.892 1 96.81 142 LYS B C 1
ATOM 4091 O O . LYS B 1 142 ? 27.703 1.203 -1.847 1 96.81 142 LYS B O 1
ATOM 4096 N N . ASP B 1 143 ? 28.375 3.199 -1.141 1 97.06 143 ASP B N 1
ATOM 4097 C CA . ASP B 1 143 ? 29.297 2.6 -0.183 1 97.06 143 ASP B CA 1
ATOM 4098 C C . ASP B 1 143 ? 28.547 1.764 0.853 1 97.06 143 ASP B C 1
ATOM 4100 O O . ASP B 1 143 ? 29.031 0.704 1.265 1 97.06 143 ASP B O 1
ATOM 4104 N N . ASP B 1 144 ? 27.406 2.246 1.297 1 97.19 144 ASP B N 1
ATOM 4105 C CA . ASP B 1 144 ? 26.578 1.461 2.203 1 97.19 144 ASP B CA 1
ATOM 4106 C C . ASP B 1 144 ? 26.234 0.098 1.601 1 97.19 144 ASP B C 1
ATOM 4108 O O . ASP B 1 144 ? 26.359 -0.929 2.273 1 97.19 144 ASP B O 1
ATOM 4112 N N . TRP B 1 145 ? 25.891 0.103 0.365 1 97.31 145 TRP B N 1
ATOM 4113 C CA . TRP B 1 145 ? 25.453 -1.111 -0.314 1 97.31 145 TRP B CA 1
ATOM 4114 C C . TRP B 1 145 ? 26.625 -2.062 -0.538 1 97.31 145 TRP B C 1
ATOM 4116 O O . TRP B 1 145 ? 26.5 -3.273 -0.34 1 97.31 145 TRP B O 1
ATOM 4126 N N . ILE B 1 146 ? 27.703 -1.498 -0.987 1 96.94 146 ILE B N 1
ATOM 4127 C CA . ILE B 1 146 ? 28.891 -2.324 -1.205 1 96.94 146 ILE B CA 1
ATOM 4128 C C . ILE B 1 146 ? 29.281 -3.014 0.099 1 96.94 146 ILE B C 1
ATOM 4130 O O . ILE B 1 146 ? 29.562 -4.215 0.114 1 96.94 146 ILE B O 1
ATOM 4134 N N . ASP B 1 147 ? 29.312 -2.238 1.136 1 96.38 147 ASP B N 1
ATOM 4135 C CA . ASP B 1 147 ? 29.609 -2.814 2.441 1 96.38 147 ASP B CA 1
ATOM 4136 C C . ASP B 1 147 ? 28.594 -3.893 2.818 1 96.38 147 ASP B C 1
ATOM 4138 O O . ASP B 1 147 ? 28.969 -4.969 3.283 1 96.38 147 ASP B O 1
ATOM 4142 N N . PHE B 1 148 ? 27.375 -3.617 2.643 1 97.25 148 PHE B N 1
ATOM 4143 C CA . PHE B 1 148 ? 26.312 -4.57 2.938 1 97.25 148 PHE B CA 1
ATOM 4144 C C . PHE B 1 148 ? 26.5 -5.855 2.143 1 97.25 148 PHE B C 1
ATOM 4146 O O . PHE B 1 148 ? 26.438 -6.953 2.703 1 97.25 148 PHE B O 1
ATOM 4153 N N . PHE B 1 149 ? 26.734 -5.727 0.857 1 97.12 149 PHE B N 1
ATOM 4154 C CA . PHE B 1 149 ? 26.922 -6.883 -0.01 1 97.12 149 PHE B CA 1
ATOM 4155 C C . PHE B 1 149 ? 28.094 -7.73 0.468 1 97.12 149 PHE B C 1
ATOM 4157 O O . PHE B 1 149 ? 28.016 -8.961 0.452 1 97.12 149 PHE B O 1
ATOM 4164 N N . ASN B 1 150 ? 29.078 -7.133 0.918 1 95.62 150 ASN B N 1
ATOM 4165 C CA . ASN B 1 150 ? 30.312 -7.82 1.25 1 95.62 150 ASN B CA 1
ATOM 4166 C C . ASN B 1 150 ? 30.25 -8.469 2.631 1 95.62 150 ASN B C 1
ATOM 4168 O O . ASN B 1 150 ? 30.891 -9.492 2.875 1 95.62 150 ASN B O 1
ATOM 4172 N N . THR B 1 151 ? 29.422 -7.895 3.506 1 95.19 151 THR B N 1
ATOM 4173 C CA . THR B 1 151 ? 29.625 -8.281 4.898 1 95.19 151 THR B CA 1
ATOM 4174 C C . THR B 1 151 ? 28.344 -8.906 5.465 1 95.19 151 THR B C 1
ATOM 4176 O O . THR B 1 151 ? 28.391 -9.609 6.477 1 95.19 151 THR B O 1
ATOM 4179 N N . ARG B 1 152 ? 27.25 -8.672 4.902 1 95.25 152 ARG B N 1
ATOM 4180 C CA . ARG B 1 152 ? 26.031 -9.016 5.617 1 95.25 152 ARG B CA 1
ATOM 4181 C C . ARG B 1 152 ? 25.234 -10.086 4.871 1 95.25 152 ARG B C 1
ATOM 4183 O O . ARG B 1 152 ? 24.312 -10.688 5.426 1 95.25 152 ARG B O 1
ATOM 4190 N N . LEU B 1 153 ? 25.5 -10.312 3.619 1 96.38 153 LEU B N 1
ATOM 4191 C CA . LEU B 1 153 ? 24.766 -11.312 2.846 1 96.38 153 LEU B CA 1
ATOM 4192 C C . LEU B 1 153 ? 25.297 -12.711 3.123 1 96.38 153 LEU B C 1
ATOM 4194 O O . LEU B 1 153 ? 26.5 -12.906 3.293 1 96.38 153 LEU B O 1
ATOM 4198 N N . PRO B 1 154 ? 24.438 -13.656 3.174 1 95.75 154 PRO B N 1
ATOM 4199 C CA . PRO B 1 154 ? 24.859 -15.047 3.354 1 95.75 154 PRO B CA 1
ATOM 4200 C C . PRO B 1 154 ? 25.484 -15.648 2.094 1 95.75 154 PRO B C 1
ATOM 4202 O O . PRO B 1 154 ? 25.641 -14.945 1.089 1 95.75 154 PRO B O 1
ATOM 4205 N N . GLN B 1 155 ? 25.797 -16.938 2.164 1 95.25 155 GLN B N 1
ATOM 4206 C CA . GLN B 1 155 ? 26.469 -17.641 1.074 1 95.25 155 GLN B CA 1
ATOM 4207 C C . GLN B 1 155 ? 25.594 -17.672 -0.173 1 95.25 155 GLN B C 1
ATOM 4209 O O . GLN B 1 155 ? 26.094 -17.594 -1.296 1 95.25 155 GLN B O 1
ATOM 4214 N N . ARG B 1 156 ? 24.328 -17.844 0.036 1 95.75 156 ARG B N 1
ATOM 4215 C CA . ARG B 1 156 ? 23.375 -17.812 -1.066 1 95.75 156 ARG B CA 1
ATOM 4216 C C . ARG B 1 156 ? 22.219 -16.859 -0.777 1 95.75 156 ARG B C 1
ATOM 4218 O O . ARG B 1 156 ? 21.766 -16.766 0.361 1 95.75 156 ARG B O 1
ATOM 4225 N N . PHE B 1 157 ? 21.812 -16.156 -1.798 1 96.81 157 PHE B N 1
ATOM 4226 C CA . PHE B 1 157 ? 20.672 -15.258 -1.637 1 96.81 157 PHE B CA 1
ATOM 4227 C C . PHE B 1 157 ? 19.969 -15.031 -2.969 1 96.81 157 PHE B C 1
ATOM 4229 O O . PHE B 1 157 ? 20.547 -15.289 -4.031 1 96.81 157 PHE B O 1
ATOM 4236 N N . ILE B 1 158 ? 18.703 -14.633 -2.873 1 96.69 158 ILE B N 1
ATOM 4237 C CA . ILE B 1 158 ? 17.844 -14.344 -4.016 1 96.69 158 ILE B CA 1
ATOM 4238 C C . ILE B 1 158 ? 17.672 -12.828 -4.156 1 96.69 158 ILE B C 1
ATOM 4240 O O . ILE B 1 158 ? 17.516 -12.117 -3.16 1 96.69 158 ILE B O 1
ATOM 4244 N N . VAL B 1 159 ? 17.75 -12.32 -5.375 1 97.31 159 VAL B N 1
ATOM 4245 C CA . VAL B 1 159 ? 17.344 -10.961 -5.711 1 97.31 159 VAL B CA 1
ATOM 4246 C C . VAL B 1 159 ? 16.156 -10.992 -6.672 1 97.31 159 VAL B C 1
ATOM 4248 O O . VAL B 1 159 ? 16.219 -11.625 -7.723 1 97.31 159 VAL B O 1
ATOM 4251 N N . LYS B 1 160 ? 15.086 -10.359 -6.32 1 96.94 160 LYS B N 1
ATOM 4252 C CA . LYS B 1 160 ? 13.93 -10.32 -7.211 1 96.94 160 LYS B CA 1
ATOM 4253 C C . LYS B 1 160 ? 13.289 -8.938 -7.219 1 96.94 160 LYS B C 1
ATOM 4255 O O . LYS B 1 160 ? 13.273 -8.25 -6.199 1 96.94 160 LYS B O 1
ATOM 4260 N N . PRO B 1 161 ? 12.773 -8.555 -8.383 1 97.31 161 PRO B N 1
ATOM 4261 C CA . PRO B 1 161 ? 12.055 -7.273 -8.43 1 97.31 161 PRO B CA 1
ATOM 4262 C C . PRO B 1 161 ? 10.859 -7.234 -7.48 1 97.31 161 PRO B C 1
ATOM 4264 O O . PRO B 1 161 ? 10.148 -8.234 -7.332 1 97.31 161 PRO B O 1
ATOM 4267 N N . SER B 1 162 ? 10.617 -6.086 -6.828 1 96.94 162 SER B N 1
ATOM 4268 C CA . SER B 1 162 ? 9.5 -5.938 -5.898 1 96.94 162 SER B CA 1
ATOM 4269 C C . SER B 1 162 ? 8.164 -6.035 -6.617 1 96.94 162 SER B C 1
ATOM 4271 O O . SER B 1 162 ? 7.199 -6.586 -6.078 1 96.94 162 SER B O 1
ATOM 4273 N N . MET B 1 163 ? 8.164 -5.566 -7.848 1 94.44 163 MET B N 1
ATOM 4274 C CA . MET B 1 163 ? 6.91 -5.52 -8.594 1 94.44 163 MET B CA 1
ATOM 4275 C C . MET B 1 163 ? 6.977 -6.418 -9.828 1 94.44 163 MET B C 1
ATOM 4277 O O . MET B 1 163 ? 6.32 -6.148 -10.836 1 94.44 163 MET B O 1
ATOM 4281 N N . GLY B 1 164 ? 7.762 -7.359 -9.773 1 90.56 164 GLY B N 1
ATOM 4282 C CA . GLY B 1 164 ? 7.836 -8.305 -10.875 1 90.56 164 GLY B CA 1
ATOM 4283 C C . GLY B 1 164 ? 6.801 -9.406 -10.789 1 90.56 164 GLY B C 1
ATOM 4284 O O . GLY B 1 164 ? 6.172 -9.594 -9.742 1 90.56 164 GLY B O 1
ATOM 4285 N N . SER B 1 165 ? 6.602 -10.062 -11.953 1 86.69 165 SER B N 1
ATOM 4286 C CA . SER B 1 165 ? 5.676 -11.188 -12.047 1 86.69 165 SER B CA 1
ATOM 4287 C C . SER B 1 165 ? 6.273 -12.328 -12.867 1 86.69 165 SER B C 1
ATOM 4289 O O . SER B 1 165 ? 7.273 -12.141 -13.562 1 86.69 165 SER B O 1
ATOM 4291 N N . HIS B 1 166 ? 5.742 -13.531 -12.625 1 83.25 166 HIS B N 1
ATOM 4292 C CA . HIS B 1 166 ? 6.07 -14.703 -13.43 1 83.25 166 HIS B CA 1
ATOM 4293 C C . HIS B 1 166 ? 7.539 -15.078 -13.281 1 83.25 166 HIS B C 1
ATOM 4295 O O . HIS B 1 166 ? 8.156 -15.578 -14.227 1 83.25 166 HIS B O 1
ATOM 4301 N N . GLY B 1 167 ? 8.125 -14.625 -12.227 1 83.94 167 GLY B N 1
ATOM 4302 C CA . GLY B 1 167 ? 9.516 -14.977 -11.992 1 83.94 167 GLY B CA 1
ATOM 4303 C C . GLY B 1 167 ? 10.492 -14.148 -12.805 1 83.94 167 GLY B C 1
ATOM 4304 O O . GLY B 1 167 ? 11.703 -14.398 -12.781 1 83.94 167 GLY B O 1
ATOM 4305 N N . GLU B 1 168 ? 9.969 -13.18 -13.398 1 85.81 168 GLU B N 1
ATOM 4306 C CA . GLU B 1 168 ? 10.82 -12.328 -14.219 1 85.81 168 GLU B CA 1
ATOM 4307 C C . GLU B 1 168 ? 11.766 -11.5 -13.359 1 85.81 168 GLU B C 1
ATOM 4309 O O . GLU B 1 168 ? 11.359 -10.938 -12.344 1 85.81 168 GLU B O 1
ATOM 4314 N N . GLY B 1 169 ? 12.977 -11.602 -13.719 1 90 169 GLY B N 1
ATOM 4315 C CA . GLY B 1 169 ? 13.961 -10.766 -13.062 1 90 169 GLY B CA 1
ATOM 4316 C C . GLY B 1 169 ? 14.547 -11.398 -11.812 1 90 169 GLY B C 1
ATOM 4317 O O . GLY B 1 169 ? 15.422 -10.812 -11.164 1 90 169 GLY B O 1
ATOM 4318 N N . VAL B 1 170 ? 14.117 -12.586 -11.516 1 92.69 170 VAL B N 1
ATOM 4319 C CA . VAL B 1 170 ? 14.625 -13.258 -10.328 1 92.69 170 VAL B CA 1
ATOM 4320 C C . VAL B 1 170 ? 16.031 -13.781 -10.602 1 92.69 170 VAL B C 1
ATOM 4322 O O . VAL B 1 170 ? 16.297 -14.375 -11.648 1 92.69 170 VAL B O 1
ATOM 4325 N N . LYS B 1 171 ? 16.938 -13.57 -9.695 1 94.19 171 LYS B N 1
ATOM 4326 C CA . LYS B 1 171 ? 18.312 -14.055 -9.781 1 94.19 171 LYS B CA 1
ATOM 4327 C C . LYS B 1 171 ? 18.766 -14.68 -8.469 1 94.19 171 LYS B C 1
ATOM 4329 O O . LYS B 1 171 ? 18.438 -14.172 -7.391 1 94.19 171 LYS B O 1
ATOM 4334 N N . ARG B 1 172 ? 19.422 -15.727 -8.609 1 94.56 172 ARG B N 1
ATOM 4335 C CA . ARG B 1 172 ? 20.062 -16.391 -7.469 1 94.56 172 ARG B CA 1
ATOM 4336 C C . ARG B 1 172 ? 21.562 -16.156 -7.492 1 94.56 172 ARG B C 1
ATOM 4338 O O . ARG B 1 172 ? 22.203 -16.328 -8.531 1 94.56 172 ARG B O 1
ATOM 4345 N N . TYR B 1 173 ? 22.078 -15.805 -6.359 1 95.56 173 TYR B N 1
ATOM 4346 C CA . TYR B 1 173 ? 23.516 -15.539 -6.277 1 95.56 173 TYR B CA 1
ATOM 4347 C C . TYR B 1 173 ? 24.172 -16.422 -5.234 1 95.56 173 TYR B C 1
ATOM 4349 O O . TYR B 1 173 ? 23.547 -16.797 -4.238 1 95.56 173 TYR B O 1
ATOM 4357 N N . GLN B 1 174 ? 25.359 -16.766 -5.539 1 95 174 GLN B N 1
ATOM 4358 C CA . GLN B 1 174 ? 26.281 -17.359 -4.57 1 95 174 GLN B CA 1
ATOM 4359 C C . GLN B 1 174 ? 27.359 -16.375 -4.16 1 95 174 GLN B C 1
ATOM 4361 O O . GLN B 1 174 ? 28.031 -15.773 -5.012 1 95 174 GLN B O 1
ATOM 4366 N N . ASN B 1 175 ? 27.438 -16.172 -2.893 1 93.88 175 ASN B N 1
ATOM 4367 C CA . ASN B 1 175 ? 28.484 -15.328 -2.338 1 93.88 175 ASN B CA 1
ATOM 4368 C C . ASN B 1 175 ? 29.797 -16.094 -2.199 1 93.88 175 ASN B C 1
ATOM 4370 O O . ASN B 1 175 ? 29.906 -17.016 -1.393 1 93.88 175 ASN B O 1
ATOM 4374 N N . LEU B 1 176 ? 30.859 -15.781 -2.885 1 90.75 176 LEU B N 1
ATOM 4375 C CA . LEU B 1 176 ? 32.125 -16.5 -2.928 1 90.75 176 LEU B CA 1
ATOM 4376 C C . LEU B 1 176 ? 33.188 -15.766 -2.105 1 90.75 176 LEU B C 1
ATOM 4378 O O . LEU B 1 176 ? 34.375 -16.125 -2.158 1 90.75 176 LEU B O 1
ATOM 4382 N N . GLY B 1 177 ? 32.844 -15.008 -1.35 1 84.12 177 GLY B N 1
ATOM 4383 C CA . GLY B 1 177 ? 33.844 -14.242 -0.628 1 84.12 177 GLY B CA 1
ATOM 4384 C C . GLY B 1 177 ? 34.594 -13.25 -1.506 1 84.12 177 GLY B C 1
ATOM 4385 O O . GLY B 1 177 ? 35.625 -13.586 -2.111 1 84.12 177 GLY B O 1
ATOM 4386 N N . GLY B 1 178 ? 34.188 -12.18 -1.811 1 83.31 178 GLY B N 1
ATOM 4387 C CA . GLY B 1 178 ? 34.781 -11.148 -2.641 1 83.31 178 GLY B CA 1
ATOM 4388 C C . GLY B 1 178 ? 34 -10.867 -3.912 1 83.31 178 GLY B C 1
ATOM 4389 O O . GLY B 1 178 ? 34.469 -10.141 -4.789 1 83.31 178 GLY B O 1
ATOM 4390 N N . GLY B 1 179 ? 33 -11.609 -3.99 1 91.44 179 GLY B N 1
ATOM 4391 C CA . GLY B 1 179 ? 32.125 -11.453 -5.152 1 91.44 179 GLY B CA 1
ATOM 4392 C C . GLY B 1 179 ? 30.984 -12.438 -5.18 1 91.44 179 GLY B C 1
ATOM 4393 O O . GLY B 1 179 ? 30.75 -13.164 -4.211 1 91.44 179 GLY B O 1
ATOM 4394 N N . PHE B 1 180 ? 30.203 -12.328 -6.348 1 94.38 180 PHE B N 1
ATOM 4395 C CA . PHE B 1 180 ? 29 -13.148 -6.453 1 94.38 180 PHE B CA 1
ATOM 4396 C C . PHE B 1 180 ? 28.938 -13.875 -7.793 1 94.38 180 PHE B C 1
ATOM 4398 O O . PHE B 1 180 ? 29.422 -13.352 -8.805 1 94.38 180 PHE B O 1
ATOM 4405 N N . CYS B 1 181 ? 28.484 -15.039 -7.742 1 93.25 181 CYS B N 1
ATOM 4406 C CA . CYS B 1 181 ? 28.203 -15.805 -8.953 1 93.25 181 CYS B CA 1
ATOM 4407 C C . CYS B 1 181 ? 26.703 -16.062 -9.086 1 93.25 181 CYS B C 1
ATOM 4409 O O . CYS B 1 181 ? 26.062 -16.547 -8.148 1 93.25 181 CYS B O 1
ATOM 4411 N N . ASP B 1 182 ? 26.188 -15.664 -10.25 1 87.31 182 ASP B N 1
ATOM 4412 C CA . ASP B 1 182 ? 24.75 -15.875 -10.422 1 87.31 182 ASP B CA 1
ATOM 4413 C C . ASP B 1 182 ? 24.453 -17.281 -10.93 1 87.31 182 ASP B C 1
ATOM 4415 O O . ASP B 1 182 ? 25.375 -18.078 -11.141 1 87.31 182 ASP B O 1
ATOM 4419 N N . HIS B 1 183 ? 23.172 -17.594 -11.094 1 81.56 183 HIS B N 1
ATOM 4420 C CA . HIS B 1 183 ? 22.75 -18.922 -11.477 1 81.56 183 HIS B CA 1
ATOM 4421 C C . HIS B 1 183 ? 23.156 -19.25 -12.914 1 81.56 183 HIS B C 1
ATOM 4423 O O . HIS B 1 183 ? 23.109 -20.406 -13.336 1 81.56 183 HIS B O 1
ATOM 4429 N N . LYS B 1 184 ? 23.703 -18.234 -13.625 1 81.5 184 LYS B N 1
ATOM 4430 C CA . LYS B 1 184 ? 24.219 -18.453 -14.969 1 81.5 184 LYS B CA 1
ATOM 4431 C C . LYS B 1 184 ? 25.75 -18.5 -14.961 1 81.5 184 LYS B C 1
ATOM 4433 O O . LYS B 1 184 ? 26.375 -18.391 -16 1 81.5 184 LYS B O 1
ATOM 4438 N N . SER B 1 185 ? 26.297 -18.5 -13.812 1 83.88 185 SER B N 1
ATOM 4439 C CA . SER B 1 185 ? 27.734 -18.656 -13.602 1 83.88 185 SER B CA 1
ATOM 4440 C C . SER B 1 185 ? 28.484 -17.406 -14.016 1 83.88 185 SER B C 1
ATOM 4442 O O . SER B 1 185 ? 29.625 -17.484 -14.5 1 83.88 185 SER B O 1
ATOM 4444 N N . GLU B 1 186 ? 27.844 -16.344 -14.023 1 88.94 186 GLU B N 1
ATOM 4445 C CA . GLU B 1 186 ? 28.516 -15.062 -14.227 1 88.94 186 GLU B CA 1
ATOM 4446 C C . GLU B 1 186 ? 29.031 -14.492 -12.906 1 88.94 186 GLU B C 1
ATOM 4448 O O . GLU B 1 186 ? 28.281 -14.375 -11.938 1 88.94 186 GLU B O 1
ATOM 4453 N N . TYR B 1 187 ? 30.328 -14.219 -12.883 1 92.31 187 TYR B N 1
ATOM 4454 C CA . TYR B 1 187 ? 30.938 -13.648 -11.688 1 92.31 187 TYR B CA 1
ATOM 4455 C C . TYR B 1 187 ? 30.891 -12.125 -11.727 1 92.31 187 TYR B C 1
ATOM 4457 O O . TYR B 1 187 ? 31.219 -11.508 -12.742 1 92.31 187 TYR B O 1
ATOM 4465 N N . ILE B 1 188 ? 30.422 -11.578 -10.656 1 93.94 188 ILE B N 1
ATOM 4466 C CA . ILE B 1 188 ? 30.406 -10.125 -10.539 1 93.94 188 ILE B CA 1
ATOM 4467 C C . ILE B 1 188 ? 30.844 -9.711 -9.141 1 93.94 188 ILE B C 1
ATOM 4469 O O . ILE B 1 188 ? 30.75 -10.492 -8.195 1 93.94 188 ILE B O 1
ATOM 4473 N N . ASP B 1 189 ? 31.359 -8.57 -9.031 1 95.38 189 ASP B N 1
ATOM 4474 C CA . ASP B 1 189 ? 31.703 -8.047 -7.711 1 95.38 189 ASP B CA 1
ATOM 4475 C C . ASP B 1 189 ? 30.562 -7.188 -7.152 1 95.38 189 ASP B C 1
ATOM 4477 O O . ASP B 1 189 ? 29.531 -7.039 -7.793 1 95.38 189 ASP B O 1
ATOM 4481 N N . SER B 1 190 ? 30.781 -6.668 -5.934 1 96.19 190 SER B N 1
ATOM 4482 C CA . SER B 1 190 ? 29.75 -5.918 -5.227 1 96.19 190 SER B CA 1
ATOM 4483 C C . SER B 1 190 ? 29.391 -4.645 -5.98 1 96.19 190 SER B C 1
ATOM 4485 O O . SER B 1 190 ? 28.219 -4.262 -6.027 1 96.19 190 SER B O 1
ATOM 4487 N N . GLU B 1 191 ? 30.328 -3.992 -6.535 1 96.5 191 GLU B N 1
ATOM 4488 C CA . GLU B 1 191 ? 30.062 -2.764 -7.277 1 96.5 191 GLU B CA 1
ATOM 4489 C C . GLU B 1 191 ? 29.234 -3.041 -8.523 1 96.5 191 GLU B C 1
ATOM 4491 O O . GLU B 1 191 ? 28.312 -2.283 -8.836 1 96.5 191 GLU B O 1
ATOM 4496 N N . THR B 1 192 ? 29.656 -4.062 -9.188 1 96.19 192 THR B N 1
ATOM 4497 C CA . THR B 1 192 ? 28.891 -4.441 -10.375 1 96.19 192 THR B CA 1
ATOM 4498 C C . THR B 1 192 ? 27.453 -4.805 -10.008 1 96.19 192 THR B C 1
ATOM 4500 O O . THR B 1 192 ? 26.516 -4.418 -10.711 1 96.19 192 THR B O 1
ATOM 4503 N N . LEU B 1 193 ? 27.266 -5.566 -8.914 1 96.5 193 LEU B N 1
ATOM 4504 C CA . LEU B 1 193 ? 25.922 -5.902 -8.461 1 96.5 193 LEU B CA 1
ATOM 4505 C C . LEU B 1 193 ? 25.109 -4.641 -8.172 1 96.5 193 LEU B C 1
ATOM 4507 O O . LEU B 1 193 ? 23.953 -4.531 -8.586 1 96.5 193 LEU B O 1
ATOM 4511 N N . TYR B 1 194 ? 25.719 -3.693 -7.504 1 97.38 194 TYR B N 1
ATOM 4512 C CA . TYR B 1 194 ? 25.078 -2.424 -7.199 1 97.38 194 TYR B CA 1
ATOM 4513 C C . TYR B 1 194 ? 24.609 -1.726 -8.469 1 97.38 194 TYR B C 1
ATOM 4515 O O . TYR B 1 194 ? 23.453 -1.311 -8.578 1 97.38 194 TYR B O 1
ATOM 4523 N N . HIS B 1 195 ? 25.469 -1.635 -9.445 1 97.25 195 HIS B N 1
ATOM 4524 C CA . HIS B 1 195 ? 25.156 -0.919 -10.68 1 97.25 195 HIS B CA 1
ATOM 4525 C C . HIS B 1 195 ? 24.078 -1.643 -11.477 1 97.25 195 HIS B C 1
ATOM 4527 O O . HIS B 1 195 ? 23.25 -1.003 -12.125 1 97.25 195 HIS B O 1
ATOM 4533 N N . ARG B 1 196 ? 24.125 -2.928 -11.461 1 95.75 196 ARG B N 1
ATOM 4534 C CA . ARG B 1 196 ? 23.109 -3.711 -12.156 1 95.75 196 ARG B CA 1
ATOM 4535 C C . ARG B 1 196 ? 21.719 -3.443 -11.586 1 95.75 196 ARG B C 1
ATOM 4537 O O . ARG B 1 196 ? 20.75 -3.295 -12.336 1 95.75 196 ARG B O 1
ATOM 4544 N N . LEU B 1 197 ? 21.625 -3.416 -10.305 1 97.19 197 LEU B N 1
ATOM 4545 C CA . LEU B 1 197 ? 20.328 -3.148 -9.664 1 97.19 197 LEU B CA 1
ATOM 4546 C C . LEU B 1 197 ? 19.906 -1.699 -9.875 1 97.19 197 LEU B C 1
ATOM 4548 O O . LEU B 1 197 ? 18.75 -1.43 -10.219 1 97.19 197 LEU B O 1
ATOM 4552 N N . LYS B 1 198 ? 20.812 -0.802 -9.703 1 97.38 198 LYS B N 1
ATOM 4553 C CA . LYS B 1 198 ? 20.531 0.628 -9.789 1 97.38 198 LYS B CA 1
ATOM 4554 C C . LYS B 1 198 ? 20.078 1.012 -11.195 1 97.38 198 LYS B C 1
ATOM 4556 O O . LYS B 1 198 ? 19.188 1.854 -11.359 1 97.38 198 LYS B O 1
ATOM 4561 N N . SER B 1 199 ? 20.625 0.381 -12.211 1 96.56 199 SER B N 1
ATOM 4562 C CA . SER B 1 199 ? 20.406 0.797 -13.594 1 96.56 199 SER B CA 1
ATOM 4563 C C . SER B 1 199 ? 19.547 -0.216 -14.344 1 96.56 199 SER B C 1
ATOM 4565 O O . SER B 1 199 ? 19.547 -0.248 -15.57 1 96.56 199 SER B O 1
ATOM 4567 N N . ASP B 1 200 ? 18.938 -1.102 -13.57 1 96.12 200 ASP B N 1
ATOM 4568 C CA . ASP B 1 200 ? 18.078 -2.074 -14.242 1 96.12 200 ASP B CA 1
ATOM 4569 C C . ASP B 1 200 ? 17.047 -1.378 -15.125 1 96.12 200 ASP B C 1
ATOM 4571 O O . ASP B 1 200 ? 16.406 -0.416 -14.695 1 96.12 200 ASP B O 1
ATOM 4575 N N . PRO B 1 201 ? 16.859 -1.806 -16.297 1 93.62 201 PRO B N 1
ATOM 4576 C CA . PRO B 1 201 ? 15.977 -1.105 -17.25 1 93.62 201 PRO B CA 1
ATOM 4577 C C . PRO B 1 201 ? 14.492 -1.383 -16.984 1 93.62 201 PRO B C 1
ATOM 4579 O O . PRO B 1 201 ? 13.633 -0.632 -17.438 1 93.62 201 PRO B O 1
ATOM 4582 N N . GLY B 1 202 ? 14.227 -2.42 -16.297 1 93.5 202 GLY B N 1
ATOM 4583 C CA . GLY B 1 202 ? 12.836 -2.828 -16.156 1 93.5 202 GLY B CA 1
ATOM 4584 C C . GLY B 1 202 ? 12.273 -2.578 -14.766 1 93.5 202 GLY B C 1
ATOM 4585 O O . GLY B 1 202 ? 11.062 -2.381 -14.609 1 93.5 202 GLY B O 1
ATOM 4586 N N . TYR B 1 203 ? 13.086 -2.57 -13.773 1 95.19 203 TYR B N 1
ATOM 4587 C CA . TYR B 1 203 ? 12.609 -2.516 -12.398 1 95.19 203 TYR B CA 1
ATOM 4588 C C . TYR B 1 203 ? 13.375 -1.475 -11.594 1 95.19 203 TYR B C 1
ATOM 4590 O O . TYR B 1 203 ? 14.586 -1.32 -11.758 1 95.19 203 TYR B O 1
ATOM 4598 N N . GLN B 1 204 ? 12.648 -0.849 -10.664 1 95.38 204 GLN B N 1
ATOM 4599 C CA . GLN B 1 204 ? 13.258 0.222 -9.891 1 95.38 204 GLN B CA 1
ATOM 4600 C C . GLN B 1 204 ? 13.422 -0.183 -8.422 1 95.38 204 GLN B C 1
ATOM 4602 O O . GLN B 1 204 ? 13.969 0.576 -7.621 1 95.38 204 GLN B O 1
ATOM 4607 N N . SER B 1 205 ? 12.969 -1.297 -8.109 1 97.5 205 SER B N 1
ATOM 4608 C CA . SER B 1 205 ? 13.078 -1.774 -6.734 1 97.5 205 SER B CA 1
ATOM 4609 C C . SER B 1 205 ? 13.227 -3.291 -6.684 1 97.5 205 SER B C 1
ATOM 4611 O O . SER B 1 205 ? 12.703 -4 -7.547 1 97.5 205 SER B O 1
ATOM 4613 N N . PHE B 1 206 ? 13.992 -3.764 -5.648 1 98.25 206 PHE B N 1
ATOM 4614 C CA . PHE B 1 206 ? 14.297 -5.184 -5.504 1 98.25 206 PHE B CA 1
ATOM 4615 C C . PHE B 1 206 ? 14.234 -5.605 -4.043 1 98.25 206 PHE B C 1
ATOM 4617 O O . PHE B 1 206 ? 14.445 -4.789 -3.145 1 98.25 206 PHE B O 1
ATOM 4624 N N . VAL B 1 207 ? 13.922 -6.824 -3.854 1 98.31 207 VAL B N 1
ATOM 4625 C CA . VAL B 1 207 ? 14.008 -7.484 -2.557 1 98.31 207 VAL B CA 1
ATOM 4626 C C . VAL B 1 207 ? 15.172 -8.484 -2.568 1 98.31 207 VAL B C 1
ATOM 4628 O O . VAL B 1 207 ? 15.344 -9.234 -3.531 1 98.31 207 VAL B O 1
ATOM 4631 N N . ILE B 1 208 ? 15.984 -8.438 -1.604 1 98.5 208 ILE B N 1
ATOM 4632 C CA . ILE B 1 208 ? 17.047 -9.414 -1.372 1 98.5 208 ILE B CA 1
ATOM 4633 C C . ILE B 1 208 ? 16.656 -10.312 -0.199 1 98.5 208 ILE B C 1
ATOM 4635 O O . ILE B 1 208 ? 16.438 -9.836 0.916 1 98.5 208 ILE B O 1
ATOM 4639 N N . GLN B 1 209 ? 16.594 -11.586 -0.464 1 98.25 209 GLN B N 1
ATOM 4640 C CA . GLN B 1 209 ? 16.031 -12.469 0.55 1 98.25 209 GLN B CA 1
ATOM 4641 C C . GLN B 1 209 ? 16.734 -13.82 0.566 1 98.25 209 GLN B C 1
ATOM 4643 O O . GLN B 1 209 ? 17.609 -14.086 -0.274 1 98.25 209 GLN B O 1
ATOM 4648 N N . GLU B 1 210 ? 16.359 -14.609 1.47 1 97.44 210 GLU B N 1
ATOM 4649 C CA . GLU B 1 210 ? 16.875 -15.961 1.698 1 97.44 210 GLU B CA 1
ATOM 4650 C C . GLU B 1 210 ? 16.484 -16.891 0.552 1 97.44 210 GLU B C 1
ATOM 4652 O O . GLU B 1 210 ? 15.398 -16.781 -0.01 1 97.44 210 GLU B O 1
ATOM 4657 N N . VAL B 1 211 ? 17.422 -17.75 0.191 1 96.19 211 VAL B N 1
ATOM 4658 C CA . VAL B 1 211 ? 17.094 -18.859 -0.711 1 96.19 211 VAL B CA 1
ATOM 4659 C C . VAL B 1 211 ? 16.344 -19.938 0.051 1 96.19 211 VAL B C 1
ATOM 4661 O O . VAL B 1 211 ? 16.906 -20.594 0.931 1 96.19 211 VAL B O 1
ATOM 4664 N N . MET B 1 212 ? 15.141 -20.109 -0.309 1 95.88 212 MET B N 1
ATOM 4665 C CA . MET B 1 212 ? 14.336 -21.156 0.327 1 95.88 212 MET B CA 1
ATOM 4666 C C . MET B 1 212 ? 14.57 -22.5 -0.335 1 95.88 212 MET B C 1
ATOM 4668 O O . MET B 1 212 ? 14.805 -22.578 -1.543 1 95.88 212 MET B O 1
ATOM 4672 N N . THR B 1 213 ? 14.516 -23.5 0.457 1 95.12 213 THR B N 1
ATOM 4673 C CA . THR B 1 213 ? 14.617 -24.875 -0.036 1 95.12 213 THR B CA 1
ATOM 4674 C C . THR B 1 213 ? 13.367 -25.672 0.321 1 95.12 213 THR B C 1
ATOM 4676 O O . THR B 1 213 ? 12.75 -25.438 1.363 1 95.12 213 THR B O 1
ATOM 4679 N N . ASN B 1 214 ? 13.039 -26.594 -0.524 1 97.62 214 ASN B N 1
ATOM 4680 C CA . ASN B 1 214 ? 11.867 -27.422 -0.277 1 97.62 214 ASN B CA 1
ATOM 4681 C C . ASN B 1 214 ? 12.195 -28.578 0.659 1 97.62 214 ASN B C 1
ATOM 4683 O O . ASN B 1 214 ? 13.367 -28.891 0.9 1 97.62 214 ASN B O 1
ATOM 4687 N N . HIS B 1 215 ? 11.211 -29.141 1.217 1 97.75 215 HIS B N 1
ATOM 4688 C CA . HIS B 1 215 ? 11.281 -30.438 1.888 1 97.75 215 HIS B CA 1
ATOM 4689 C C . HIS B 1 215 ? 11.977 -31.484 1.01 1 97.75 215 HIS B C 1
ATOM 4691 O O . HIS B 1 215 ? 11.797 -31.484 -0.21 1 97.75 215 HIS B O 1
ATOM 4697 N N . THR B 1 216 ? 12.672 -32.438 1.642 1 97.5 216 THR B N 1
ATOM 4698 C CA . THR B 1 216 ? 13.461 -33.438 0.953 1 97.5 216 THR B CA 1
ATOM 4699 C C . THR B 1 216 ? 12.594 -34.25 -0.013 1 97.5 216 THR B C 1
ATOM 4701 O O . THR B 1 216 ? 13.023 -34.594 -1.119 1 97.5 216 THR B O 1
ATOM 4704 N N . ARG B 1 217 ? 11.406 -34.531 0.312 1 96.62 217 ARG B N 1
ATOM 4705 C CA . ARG B 1 217 ? 10.516 -35.344 -0.519 1 96.62 217 ARG B CA 1
ATOM 4706 C C . ARG B 1 217 ? 10.211 -34.625 -1.837 1 96.62 217 ARG B C 1
ATOM 4708 O O . ARG B 1 217 ? 10.07 -35.281 -2.875 1 96.62 217 ARG B O 1
ATOM 4715 N N . ILE B 1 218 ? 10.07 -33.344 -1.794 1 97.12 218 ILE B N 1
ATOM 4716 C CA . ILE B 1 218 ? 9.805 -32.531 -2.992 1 97.12 218 ILE B CA 1
ATOM 4717 C C . ILE B 1 218 ? 11.062 -32.469 -3.857 1 97.12 218 ILE B C 1
ATOM 4719 O O . ILE B 1 218 ? 10.992 -32.625 -5.078 1 97.12 218 ILE B O 1
ATOM 4723 N N . LYS B 1 219 ? 12.203 -32.375 -3.217 1 95.62 219 LYS B N 1
ATOM 4724 C CA . LYS B 1 219 ? 13.469 -32.344 -3.943 1 95.62 219 LYS B CA 1
ATOM 4725 C C . LYS B 1 219 ? 13.688 -33.656 -4.688 1 95.62 219 LYS B C 1
ATOM 4727 O O . LYS B 1 219 ? 14.156 -33.656 -5.824 1 95.62 219 LYS B O 1
ATOM 4732 N N . GLU B 1 220 ? 13.344 -34.656 -4.043 1 95.44 220 GLU B N 1
ATOM 4733 C CA . GLU B 1 220 ? 13.5 -35.969 -4.656 1 95.44 220 GLU B CA 1
ATOM 4734 C C . GLU B 1 220 ? 12.555 -36.156 -5.84 1 95.44 220 GLU B C 1
ATOM 4736 O O . GLU B 1 220 ? 12.914 -36.781 -6.844 1 95.44 220 GLU B O 1
ATOM 4741 N N . LEU B 1 221 ? 11.406 -35.625 -5.68 1 95.06 221 LEU B N 1
ATOM 4742 C CA . LEU B 1 221 ? 10.391 -35.75 -6.727 1 95.06 221 LEU B CA 1
ATOM 4743 C C . LEU B 1 221 ? 10.883 -35.125 -8.023 1 95.06 221 LEU B C 1
ATOM 4745 O O . LEU B 1 221 ? 10.742 -35.688 -9.102 1 95.06 221 LEU B O 1
ATOM 4749 N N . SER B 1 222 ? 11.484 -33.938 -7.957 1 93.19 222 SER B N 1
ATOM 4750 C CA . SER B 1 222 ? 11.836 -33.188 -9.156 1 93.19 222 SER B CA 1
ATOM 4751 C C . SER B 1 222 ? 13.328 -33.281 -9.453 1 93.19 222 SER B C 1
ATOM 4753 O O . SER B 1 222 ? 13.766 -33.031 -10.578 1 93.19 222 SER B O 1
ATOM 4755 N N . GLY B 1 223 ? 14.156 -33.562 -8.422 1 93 223 GLY B N 1
ATOM 4756 C CA . GLY B 1 223 ? 15.594 -33.688 -8.602 1 93 223 GLY B CA 1
ATOM 4757 C C . GLY B 1 223 ? 16.312 -32.375 -8.617 1 93 223 GLY B C 1
ATOM 4758 O O . GLY B 1 223 ? 17.453 -32.281 -9.094 1 93 223 GLY B O 1
ATOM 4759 N N . THR B 1 224 ? 15.656 -31.328 -8.227 1 92.44 224 THR B N 1
ATOM 4760 C CA . THR B 1 224 ? 16.281 -30 -8.266 1 92.44 224 THR B CA 1
ATOM 4761 C C . THR B 1 224 ? 16.219 -29.344 -6.895 1 92.44 224 THR B C 1
ATOM 4763 O O . THR B 1 224 ? 15.391 -29.703 -6.059 1 92.44 224 THR B O 1
ATOM 4766 N N . ASP B 1 225 ? 17.125 -28.359 -6.699 1 90.81 225 ASP B N 1
ATOM 4767 C CA . ASP B 1 225 ? 17.141 -27.562 -5.473 1 90.81 225 ASP B CA 1
ATOM 4768 C C . ASP B 1 225 ? 16.375 -26.25 -5.645 1 90.81 225 ASP B C 1
ATOM 4770 O O . ASP B 1 225 ? 16.172 -25.516 -4.68 1 90.81 225 ASP B O 1
ATOM 4774 N N . ALA B 1 226 ? 15.945 -25.984 -6.875 1 92.06 226 ALA B N 1
ATOM 4775 C CA . ALA B 1 226 ? 15.164 -24.781 -7.105 1 92.06 226 ALA B CA 1
ATOM 4776 C C . ALA B 1 226 ? 13.82 -24.844 -6.379 1 92.06 226 ALA B C 1
ATOM 4778 O O . ALA B 1 226 ? 13.211 -25.906 -6.289 1 92.06 226 ALA B O 1
ATOM 4779 N N . LEU B 1 227 ? 13.422 -23.75 -5.918 1 95.38 227 LEU B N 1
ATOM 4780 C CA . LEU B 1 227 ? 12.234 -23.703 -5.062 1 95.38 227 LEU B CA 1
ATOM 4781 C C . LEU B 1 227 ? 10.969 -23.953 -5.875 1 95.38 227 LEU B C 1
ATOM 4783 O O . LEU B 1 227 ? 10.758 -23.312 -6.91 1 95.38 227 LEU B O 1
ATOM 4787 N N . GLN B 1 228 ? 10.219 -24.844 -5.445 1 96.06 228 GLN B N 1
ATOM 4788 C CA . GLN B 1 228 ? 8.891 -25.141 -5.973 1 96.06 228 GLN B CA 1
ATOM 4789 C C . GLN B 1 228 ? 7.801 -24.75 -4.977 1 96.06 228 GLN B C 1
ATOM 4791 O O . GLN B 1 228 ? 7.902 -25.047 -3.785 1 96.06 228 GLN B O 1
ATOM 4796 N N . THR B 1 229 ? 6.742 -24.062 -5.477 1 96.94 229 THR B N 1
ATOM 4797 C CA . THR B 1 229 ? 5.77 -23.531 -4.527 1 96.94 229 THR B CA 1
ATOM 4798 C C . THR B 1 229 ? 4.398 -24.156 -4.746 1 96.94 229 THR B C 1
ATOM 4800 O O . THR B 1 229 ? 4.117 -24.688 -5.824 1 96.94 229 THR B O 1
ATOM 4803 N N . LEU B 1 230 ? 3.676 -24.188 -3.697 1 97.88 230 LEU B N 1
ATOM 4804 C CA . LEU B 1 230 ? 2.266 -24.562 -3.648 1 97.88 230 LEU B CA 1
ATOM 4805 C C . LEU B 1 230 ? 1.373 -23.328 -3.646 1 97.88 230 LEU B C 1
ATOM 4807 O O . LEU B 1 230 ? 1.473 -22.484 -2.75 1 97.88 230 LEU B O 1
ATOM 4811 N N . ARG B 1 231 ? 0.522 -23.234 -4.668 1 97.25 231 ARG B N 1
ATOM 4812 C CA . ARG B 1 231 ? -0.463 -22.156 -4.695 1 97.25 231 ARG B CA 1
ATOM 4813 C C . ARG B 1 231 ? -1.768 -22.594 -4.035 1 97.25 231 ARG B C 1
ATOM 4815 O O . ARG B 1 231 ? -2.422 -23.531 -4.5 1 97.25 231 ARG B O 1
ATOM 4822 N N . ILE B 1 232 ? -2.107 -21.906 -2.977 1 98.25 232 ILE B N 1
ATOM 4823 C CA . ILE B 1 232 ? -3.412 -22.109 -2.354 1 98.25 232 ILE B CA 1
ATOM 4824 C C . ILE B 1 232 ? -4.262 -20.844 -2.523 1 98.25 232 ILE B C 1
ATOM 4826 O O . ILE B 1 232 ? -3.861 -19.75 -2.105 1 98.25 232 ILE B O 1
ATOM 4830 N N . THR B 1 233 ? -5.402 -20.984 -3.123 1 97.94 233 THR B N 1
ATOM 4831 C CA . THR B 1 233 ? -6.324 -19.859 -3.316 1 97.94 233 THR B CA 1
ATOM 4832 C C . THR B 1 233 ? -7.402 -19.859 -2.236 1 97.94 233 THR B C 1
ATOM 4834 O O . THR B 1 233 ? -8.047 -20.891 -1.99 1 97.94 233 THR B O 1
ATOM 4837 N N . THR B 1 234 ? -7.543 -18.766 -1.62 1 98.25 234 THR B N 1
ATOM 4838 C CA . THR B 1 234 ? -8.539 -18.656 -0.557 1 98.25 234 THR B CA 1
ATOM 4839 C C . THR B 1 234 ? -9.656 -17.703 -0.965 1 98.25 234 THR B C 1
ATOM 4841 O O . THR B 1 234 ? -9.477 -16.875 -1.855 1 98.25 234 THR B O 1
ATOM 4844 N N . LEU B 1 235 ? -10.805 -17.891 -0.329 1 97.38 235 LEU B N 1
ATOM 4845 C CA . LEU B 1 235 ? -11.969 -17.047 -0.534 1 97.38 235 LEU B CA 1
ATOM 4846 C C . LEU B 1 235 ? -12.742 -16.859 0.767 1 97.38 235 LEU B C 1
ATOM 4848 O O . LEU B 1 235 ? -13 -17.828 1.484 1 97.38 235 LEU B O 1
ATOM 4852 N N . LEU B 1 236 ? -12.938 -15.664 1.12 1 97.62 236 LEU B N 1
ATOM 4853 C CA . LEU B 1 236 ? -14 -15.367 2.07 1 97.62 236 LEU B CA 1
ATOM 4854 C C . LEU B 1 236 ? -15.359 -15.352 1.376 1 97.62 236 LEU B C 1
ATOM 4856 O O . LEU B 1 236 ? -15.656 -14.438 0.607 1 97.62 236 LEU B O 1
ATOM 4860 N N . ASP B 1 237 ? -16.156 -16.297 1.663 1 95.56 237 ASP B N 1
ATOM 4861 C CA . ASP B 1 237 ? -17.391 -16.453 0.9 1 95.56 237 ASP B CA 1
ATOM 4862 C C . ASP B 1 237 ? -18.5 -15.57 1.469 1 95.56 237 ASP B C 1
ATOM 4864 O O . ASP B 1 237 ? -18.281 -14.82 2.42 1 95.56 237 ASP B O 1
ATOM 4868 N N . ASP B 1 238 ? -19.672 -15.641 0.886 1 92.88 238 ASP B N 1
ATOM 4869 C CA . ASP B 1 238 ? -20.766 -14.75 1.23 1 92.88 238 ASP B CA 1
ATOM 4870 C C . ASP B 1 238 ? -21.328 -15.078 2.613 1 92.88 238 ASP B C 1
ATOM 4872 O O . ASP B 1 238 ? -22.047 -14.266 3.203 1 92.88 238 ASP B O 1
ATOM 4876 N N . ASN B 1 239 ? -21 -16.25 3.139 1 94.31 239 ASN B N 1
ATOM 4877 C CA . ASN B 1 239 ? -21.422 -16.641 4.484 1 94.31 239 ASN B CA 1
ATOM 4878 C C . ASN B 1 239 ? -20.344 -16.312 5.516 1 94.31 239 ASN B C 1
ATOM 4880 O O . ASN B 1 239 ? -20.406 -16.781 6.656 1 94.31 239 ASN B O 1
ATOM 4884 N N . LYS B 1 240 ? -19.312 -15.641 5.07 1 95.06 240 LYS B N 1
ATOM 4885 C CA . LYS B 1 240 ? -18.234 -15.148 5.918 1 95.06 240 LYS B CA 1
ATOM 4886 C C . LYS B 1 240 ? -17.344 -16.297 6.406 1 95.06 240 LYS B C 1
ATOM 4888 O O . LYS B 1 240 ? -16.875 -16.281 7.543 1 95.06 240 LYS B O 1
ATOM 4893 N N . HIS B 1 241 ? -17.25 -17.297 5.629 1 96.56 241 HIS B N 1
ATOM 4894 C CA . HIS B 1 241 ? -16.312 -18.391 5.914 1 96.56 241 HIS B CA 1
ATOM 4895 C C . HIS B 1 241 ? -15.102 -18.328 4.996 1 96.56 241 HIS B C 1
ATOM 4897 O O . HIS B 1 241 ? -15.242 -18.203 3.775 1 96.56 241 HIS B O 1
ATOM 4903 N N . PHE B 1 242 ? -13.992 -18.359 5.668 1 97.44 242 PHE B N 1
ATOM 4904 C CA . PHE B 1 242 ? -12.773 -18.516 4.887 1 97.44 242 PHE B CA 1
ATOM 4905 C C . PHE B 1 242 ? -12.617 -19.953 4.41 1 97.44 242 PHE B C 1
ATOM 4907 O O . PHE B 1 242 ? -12.711 -20.891 5.207 1 97.44 242 PHE B O 1
ATOM 4914 N N . ARG B 1 243 ? -12.398 -20.125 3.158 1 97.38 243 ARG B N 1
ATOM 4915 C CA . ARG B 1 243 ? -12.227 -21.469 2.619 1 97.38 243 ARG B CA 1
ATOM 4916 C C . ARG B 1 243 ? -11.125 -21.5 1.568 1 97.38 243 ARG B C 1
ATOM 4918 O O . ARG B 1 243 ? -10.758 -20.469 1.019 1 97.38 243 ARG B O 1
ATOM 4925 N N . ILE B 1 244 ? -10.625 -22.641 1.38 1 98 244 ILE B N 1
ATOM 4926 C CA . ILE B 1 244 ? -9.68 -22.891 0.296 1 98 244 ILE B CA 1
ATOM 4927 C C . ILE B 1 244 ? -10.445 -23.297 -0.963 1 98 244 ILE B C 1
ATOM 4929 O O . ILE B 1 244 ? -11.234 -24.25 -0.94 1 98 244 ILE B O 1
ATOM 4933 N N . LEU B 1 245 ? -10.266 -22.562 -2.029 1 95.88 245 LEU B N 1
ATOM 4934 C CA . LEU B 1 245 ? -10.961 -22.844 -3.285 1 95.88 245 LEU B CA 1
ATOM 4935 C C . LEU B 1 245 ? -10.227 -23.906 -4.094 1 95.88 245 LEU B C 1
ATOM 4937 O O . LEU B 1 245 ? -10.852 -24.781 -4.68 1 95.88 245 LEU B O 1
ATOM 4941 N N . HIS B 1 246 ? -9 -23.734 -4.207 1 95 246 HIS B N 1
ATOM 4942 C CA . HIS B 1 246 ? -8.164 -24.594 -5.039 1 95 246 HIS B CA 1
ATOM 4943 C C . HIS B 1 246 ? -6.703 -24.547 -4.586 1 95 246 HIS B C 1
ATOM 4945 O O . HIS B 1 246 ? -6.293 -23.609 -3.895 1 95 246 HIS B O 1
ATOM 4951 N N . ALA B 1 247 ? -6.016 -25.594 -4.891 1 97.38 247 ALA B N 1
ATOM 4952 C CA . ALA B 1 247 ? -4.574 -25.656 -4.664 1 97.38 247 ALA B CA 1
ATOM 4953 C C . ALA B 1 247 ? -3.863 -26.266 -5.871 1 97.38 247 ALA B C 1
ATOM 4955 O O . ALA B 1 247 ? -4.379 -27.188 -6.508 1 97.38 247 ALA B O 1
ATOM 4956 N N . CYS B 1 248 ? -2.77 -25.703 -6.172 1 96.19 248 CYS B N 1
ATOM 4957 C CA . CYS B 1 248 ? -1.971 -26.141 -7.309 1 96.19 248 CYS B CA 1
ATOM 4958 C C . CYS B 1 248 ? -0.489 -26.172 -6.957 1 96.19 248 CYS B C 1
ATOM 4960 O O . CYS B 1 248 ? 0.052 -25.188 -6.449 1 96.19 248 CYS B O 1
ATOM 4962 N N . PHE B 1 249 ? 0.132 -27.297 -7.219 1 96.75 249 PHE B N 1
ATOM 4963 C CA . PHE B 1 249 ? 1.565 -27.406 -6.98 1 96.75 249 PHE B CA 1
ATOM 4964 C C . PHE B 1 249 ? 2.346 -27.25 -8.281 1 96.75 249 PHE B C 1
ATOM 4966 O O . PHE B 1 249 ? 1.989 -27.859 -9.297 1 96.75 249 PHE B O 1
ATOM 4973 N N . LYS B 1 250 ? 3.365 -26.438 -8.266 1 93.69 250 LYS B N 1
ATOM 4974 C CA . LYS B 1 250 ? 4.188 -26.172 -9.445 1 93.69 250 LYS B CA 1
ATOM 4975 C C . LYS B 1 250 ? 5.512 -26.938 -9.375 1 93.69 250 LYS B C 1
ATOM 4977 O O . LYS B 1 250 ? 6.406 -26.562 -8.609 1 93.69 250 LYS B O 1
ATOM 4982 N N . THR B 1 251 ? 5.594 -27.906 -10.164 1 93.25 251 THR B N 1
ATOM 4983 C CA . THR B 1 251 ? 6.789 -28.734 -10.164 1 93.25 251 THR B CA 1
ATOM 4984 C C . THR B 1 251 ? 7.742 -28.328 -11.281 1 93.25 251 THR B C 1
ATOM 4986 O O . THR B 1 251 ? 7.332 -28.219 -12.438 1 93.25 251 THR B O 1
ATOM 4989 N N . ILE B 1 252 ? 8.945 -28.172 -10.922 1 91.19 252 ILE B N 1
ATOM 4990 C CA . ILE B 1 252 ? 9.945 -27.719 -11.891 1 91.19 252 ILE B CA 1
ATOM 4991 C C . ILE B 1 252 ? 10.445 -28.922 -12.695 1 91.19 252 ILE B C 1
ATOM 4993 O O . ILE B 1 252 ? 10.648 -30.016 -12.148 1 91.19 252 ILE B O 1
ATOM 4997 N N . VAL B 1 253 ? 10.484 -28.641 -13.984 1 87.44 253 VAL B N 1
ATOM 4998 C CA . VAL B 1 253 ? 11.133 -29.594 -14.883 1 87.44 253 VAL B CA 1
ATOM 4999 C C . VAL B 1 253 ? 12.438 -29 -15.406 1 87.44 253 VAL B C 1
ATOM 5001 O O . VAL B 1 253 ? 12.461 -27.875 -15.922 1 87.44 253 VAL B O 1
ATOM 5004 N N . GLY B 1 254 ? 13.555 -29.578 -15.133 1 80.25 254 GLY B N 1
ATOM 5005 C CA . GLY B 1 254 ? 14.812 -29.094 -15.672 1 80.25 254 GLY B CA 1
ATOM 5006 C C . GLY B 1 254 ? 15.641 -28.312 -14.672 1 80.25 254 GLY B C 1
ATOM 5007 O O . GLY B 1 254 ? 15.641 -28.641 -13.477 1 80.25 254 GLY B O 1
ATOM 5008 N N . THR B 1 255 ? 16.344 -27.281 -15.219 1 74.81 255 THR B N 1
ATOM 5009 C CA . THR B 1 255 ? 17.359 -26.656 -14.375 1 74.81 255 THR B CA 1
ATOM 5010 C C . THR B 1 255 ? 16.984 -25.203 -14.078 1 74.81 255 THR B C 1
ATOM 5012 O O . THR B 1 255 ? 17.797 -24.438 -13.539 1 74.81 255 THR B O 1
ATOM 5015 N N . GLY B 1 256 ? 15.789 -24.906 -14.383 1 77.5 256 GLY B N 1
ATOM 5016 C CA . GLY B 1 256 ? 15.383 -23.531 -14.117 1 77.5 256 GLY B CA 1
ATOM 5017 C C . GLY B 1 256 ? 15.312 -23.219 -12.633 1 77.5 256 GLY B C 1
ATOM 5018 O O . GLY B 1 256 ? 15.227 -24.125 -11.805 1 77.5 256 GLY B O 1
ATOM 5019 N N . ILE B 1 257 ? 15.352 -21.875 -12.273 1 76.69 257 ILE B N 1
ATOM 5020 C CA . ILE B 1 257 ? 15.398 -21.5 -10.867 1 76.69 257 ILE B CA 1
ATOM 5021 C C . ILE B 1 257 ? 14.031 -21 -10.422 1 76.69 257 ILE B C 1
ATOM 5023 O O . ILE B 1 257 ? 13.844 -20.641 -9.25 1 76.69 257 ILE B O 1
ATOM 5027 N N . VAL B 1 258 ? 13.055 -20.922 -11.414 1 79.56 258 VAL B N 1
ATOM 5028 C CA . VAL B 1 258 ? 11.703 -20.484 -11.078 1 79.56 258 VAL B CA 1
ATOM 5029 C C . VAL B 1 258 ? 10.695 -21.578 -11.438 1 79.56 258 VAL B C 1
ATOM 5031 O O . VAL B 1 258 ? 10.914 -22.344 -12.383 1 79.56 258 VAL B O 1
ATOM 5034 N N . ASP B 1 259 ? 9.586 -21.516 -10.711 1 77.19 259 ASP B N 1
ATOM 5035 C CA . ASP B 1 259 ? 8.656 -22.625 -10.875 1 77.19 259 ASP B CA 1
ATOM 5036 C C . ASP B 1 259 ? 7.469 -22.219 -11.75 1 77.19 259 ASP B C 1
ATOM 5038 O O . ASP B 1 259 ? 6.484 -22.953 -11.852 1 77.19 259 ASP B O 1
ATOM 5042 N N . ASN B 1 260 ? 7.594 -20.984 -12.367 1 73.69 260 ASN B N 1
ATOM 5043 C CA . ASN B 1 260 ? 6.473 -20.547 -13.188 1 73.69 260 ASN B CA 1
ATOM 5044 C C . ASN B 1 260 ? 6.312 -21.406 -14.438 1 73.69 260 ASN B C 1
ATOM 5046 O O . ASN B 1 260 ? 7.305 -21.797 -15.055 1 73.69 260 ASN B O 1
ATOM 5050 N N . HIS B 1 261 ? 5.07 -21.656 -14.727 1 68.5 261 HIS B N 1
ATOM 5051 C CA . HIS B 1 261 ? 4.738 -22.562 -15.82 1 68.5 261 HIS B CA 1
ATOM 5052 C C . HIS B 1 261 ? 5.273 -22.031 -17.141 1 68.5 261 HIS B C 1
ATOM 5054 O O . HIS B 1 261 ? 5.746 -22.812 -17.984 1 68.5 261 HIS B O 1
ATOM 5060 N N . HIS B 1 262 ? 5.098 -20.672 -17.406 1 57.75 262 HIS B N 1
ATOM 5061 C CA . HIS B 1 262 ? 5.445 -20.125 -18.719 1 57.75 262 HIS B CA 1
ATOM 5062 C C . HIS B 1 262 ? 6.875 -19.594 -18.734 1 57.75 262 HIS B C 1
ATOM 5064 O O . HIS B 1 262 ? 7.258 -18.859 -19.641 1 57.75 262 HIS B O 1
ATOM 5070 N N . SER B 1 263 ? 7.582 -19.922 -17.781 1 48.72 263 SER B N 1
ATOM 5071 C CA . SER B 1 263 ? 8.922 -19.344 -17.75 1 48.72 263 SER B CA 1
ATOM 5072 C C . SER B 1 263 ? 9.75 -19.812 -18.953 1 48.72 263 SER B C 1
ATOM 5074 O O . SER B 1 263 ? 9.453 -20.859 -19.547 1 48.72 263 SER B O 1
ATOM 5076 N N . GLU B 1 264 ? 10.578 -18.984 -19.438 1 46.16 264 GLU B N 1
ATOM 5077 C CA . GLU B 1 264 ? 11.461 -19.109 -20.594 1 46.16 264 GLU B CA 1
ATOM 5078 C C . GLU B 1 264 ? 11.781 -20.578 -20.875 1 46.16 264 GLU B C 1
ATOM 5080 O O . GLU B 1 264 ? 12.672 -21.156 -20.25 1 46.16 264 GLU B O 1
ATOM 5085 N N . GLY B 1 265 ? 11.07 -21.172 -21.766 1 46.5 265 GLY B N 1
ATOM 5086 C CA . GLY B 1 265 ? 11.508 -22.438 -22.312 1 46.5 265 GLY B CA 1
ATOM 5087 C C . GLY B 1 265 ? 11.148 -23.625 -21.422 1 46.5 265 GLY B C 1
ATOM 5088 O O . GLY B 1 265 ? 11.422 -24.781 -21.766 1 46.5 265 GLY B O 1
ATOM 5089 N N . CYS B 1 266 ? 10.664 -23.156 -20.109 1 53.19 266 CYS B N 1
ATOM 5090 C CA . CYS B 1 266 ? 10.562 -24.312 -19.219 1 53.19 266 CYS B CA 1
ATOM 5091 C C . CYS B 1 266 ? 9.133 -24.828 -19.172 1 53.19 266 CYS B C 1
ATOM 5093 O O . CYS B 1 266 ? 8.18 -24.062 -19.297 1 53.19 266 CYS B O 1
ATOM 5095 N N . ARG B 1 267 ? 8.969 -26.062 -19.312 1 73.06 267 ARG B N 1
ATOM 5096 C CA . ARG B 1 267 ? 7.844 -26.984 -19.281 1 73.06 267 ARG B CA 1
ATOM 5097 C C . ARG B 1 267 ? 7.512 -27.391 -17.844 1 73.06 267 ARG B C 1
ATOM 5099 O O . ARG B 1 267 ? 7.43 -28.578 -17.531 1 73.06 267 ARG B O 1
ATOM 5106 N N . ASN B 1 268 ? 7.422 -26.297 -16.891 1 85.69 268 ASN B N 1
ATOM 5107 C CA . ASN B 1 268 ? 7.09 -26.703 -15.539 1 85.69 268 ASN B CA 1
ATOM 5108 C C . ASN B 1 268 ? 5.672 -27.266 -15.453 1 85.69 268 ASN B C 1
ATOM 5110 O O . ASN B 1 268 ? 4.844 -27.016 -16.328 1 85.69 268 ASN B O 1
ATOM 5114 N N . LEU B 1 269 ? 5.559 -28.094 -14.562 1 90.62 269 LEU B N 1
ATOM 5115 C CA . LEU B 1 269 ? 4.301 -28.812 -14.422 1 90.62 269 LEU B CA 1
ATOM 5116 C C . LEU B 1 269 ? 3.355 -28.078 -13.469 1 90.62 269 LEU B C 1
ATOM 5118 O O . LEU B 1 269 ? 3.799 -27.344 -12.594 1 90.62 269 LEU B O 1
ATOM 5122 N N . LEU B 1 270 ? 2.098 -28.266 -13.695 1 92.5 270 LEU B N 1
ATOM 5123 C CA . LEU B 1 270 ? 1.039 -27.828 -12.781 1 92.5 270 LEU B CA 1
ATOM 5124 C C . LEU B 1 270 ? 0.224 -29.031 -12.297 1 92.5 270 LEU B C 1
ATOM 5126 O O . LEU B 1 270 ? -0.308 -29.797 -13.109 1 92.5 270 LEU B O 1
ATOM 5130 N N . SER B 1 271 ? 0.167 -29.156 -11.039 1 94.94 271 SER B N 1
ATOM 5131 C CA . SER B 1 271 ? -0.569 -30.281 -10.484 1 94.94 271 SER B CA 1
ATOM 5132 C C . SER B 1 271 ? -1.75 -29.812 -9.641 1 94.94 271 SER B C 1
ATOM 5134 O O . SER B 1 271 ? -1.583 -29.016 -8.719 1 94.94 271 SER B O 1
ATOM 5136 N N . ASP B 1 272 ? -2.873 -30.344 -9.977 1 95.56 272 ASP B N 1
ATOM 5137 C CA . ASP B 1 272 ? -4.031 -30.172 -9.109 1 95.56 272 ASP B CA 1
ATOM 5138 C C . ASP B 1 272 ? -3.854 -30.938 -7.805 1 95.56 272 ASP B C 1
ATOM 5140 O O . ASP B 1 272 ? -3.311 -32.062 -7.801 1 95.56 272 ASP B O 1
ATOM 5144 N N . VAL B 1 273 ? -4.32 -30.344 -6.703 1 97.25 273 VAL B N 1
ATOM 5145 C CA . VAL B 1 273 ? -4.129 -30.969 -5.398 1 97.25 273 VAL B CA 1
ATOM 5146 C C . VAL B 1 273 ? -5.484 -31.297 -4.781 1 97.25 273 VAL B C 1
ATOM 5148 O O . VAL B 1 273 ? -6.402 -30.484 -4.801 1 97.25 273 VAL B O 1
ATOM 5151 N N . CYS B 1 274 ? -5.598 -32.5 -4.273 1 97.06 274 CYS B N 1
ATOM 5152 C CA . CYS B 1 274 ? -6.789 -32.875 -3.52 1 97.06 274 CYS B CA 1
ATOM 5153 C C . CYS B 1 274 ? -6.867 -32.094 -2.203 1 97.06 274 CYS B C 1
ATOM 5155 O O . CYS B 1 274 ? -6.012 -32.281 -1.332 1 97.06 274 CYS B O 1
ATOM 5157 N N . LEU B 1 275 ? -7.91 -31.406 -1.999 1 97 275 LEU B N 1
ATOM 5158 C CA . LEU B 1 275 ? -8 -30.531 -0.839 1 97 275 LEU B CA 1
ATOM 5159 C C . LEU B 1 275 ? -8.172 -31.328 0.444 1 97 275 LEU B C 1
ATOM 5161 O O . LEU B 1 275 ? -7.777 -30.875 1.522 1 97 275 LEU B O 1
ATOM 5165 N N . ASP B 1 276 ? -8.648 -32.531 0.32 1 96.5 276 ASP B N 1
ATOM 5166 C CA . ASP B 1 276 ? -8.883 -33.344 1.502 1 96.5 276 ASP B CA 1
ATOM 5167 C C . ASP B 1 276 ? -7.594 -34 1.983 1 96.5 276 ASP B C 1
ATOM 5169 O O . ASP B 1 276 ? -7.344 -34.094 3.188 1 96.5 276 ASP B O 1
ATOM 5173 N N . THR B 1 277 ? -6.746 -34.406 0.998 1 96.75 277 THR B N 1
ATOM 5174 C CA . THR B 1 277 ? -5.625 -35.25 1.388 1 96.75 277 THR B CA 1
ATOM 5175 C C . THR B 1 277 ? -4.301 -34.531 1.172 1 96.75 277 THR B C 1
ATOM 5177 O O . THR B 1 277 ? -3.273 -34.906 1.728 1 96.75 277 THR B O 1
ATOM 5180 N N . GLY B 1 278 ? -4.309 -33.562 0.283 1 97.94 278 GLY B N 1
ATOM 5181 C CA . GLY B 1 278 ? -3.068 -32.875 -0.065 1 97.94 278 GLY B CA 1
ATOM 5182 C C . GLY B 1 278 ? -2.254 -33.625 -1.105 1 97.94 278 GLY B C 1
ATOM 5183 O O . GLY B 1 278 ? -1.1 -33.281 -1.362 1 97.94 278 GLY B O 1
ATOM 5184 N N . ALA B 1 279 ? -2.836 -34.625 -1.717 1 97.75 279 ALA B N 1
ATOM 5185 C CA . ALA B 1 279 ? -2.145 -35.406 -2.742 1 97.75 279 ALA B CA 1
ATOM 5186 C C . ALA B 1 279 ? -2.383 -34.812 -4.129 1 97.75 279 ALA B C 1
ATOM 5188 O O . ALA B 1 279 ? -3.443 -34.25 -4.395 1 97.75 279 ALA B O 1
ATOM 5189 N N . LEU B 1 280 ? -1.392 -35 -4.957 1 97.12 280 LEU B N 1
ATOM 5190 C CA . LEU B 1 280 ? -1.563 -34.562 -6.336 1 97.12 280 LEU B CA 1
ATOM 5191 C C . LEU B 1 280 ? -2.578 -35.438 -7.062 1 97.12 280 LEU B C 1
ATOM 5193 O O . LEU B 1 280 ? -2.555 -36.656 -6.93 1 97.12 280 LEU B O 1
ATOM 5197 N N . ILE B 1 281 ? -3.471 -34.812 -7.777 1 94.62 281 ILE B N 1
ATOM 5198 C CA . ILE B 1 281 ? -4.523 -35.531 -8.484 1 94.62 281 ILE B CA 1
ATOM 5199 C C . ILE B 1 281 ? -4.156 -35.656 -9.961 1 94.62 281 ILE B C 1
ATOM 5201 O O . ILE B 1 281 ? -3.939 -36.75 -10.469 1 94.62 281 ILE B O 1
ATOM 5205 N N . ARG B 1 282 ? -4.117 -34.562 -10.617 1 92.81 282 ARG B N 1
ATOM 5206 C CA . ARG B 1 282 ? -3.826 -34.469 -12.039 1 92.81 282 ARG B CA 1
ATOM 5207 C C . ARG B 1 282 ? -2.717 -33.438 -12.305 1 92.81 282 ARG B C 1
ATOM 5209 O O . ARG B 1 282 ? -2.736 -32.344 -11.758 1 92.81 282 ARG B O 1
ATOM 5216 N N . THR B 1 283 ? -1.785 -33.906 -13.102 1 92.94 283 THR B N 1
ATOM 5217 C CA . THR B 1 283 ? -0.675 -33.031 -13.461 1 92.94 283 THR B CA 1
ATOM 5218 C C . THR B 1 283 ? -0.664 -32.781 -14.969 1 92.94 283 THR B C 1
ATOM 5220 O O . THR B 1 283 ? -0.877 -33.688 -15.766 1 92.94 283 THR B O 1
ATOM 5223 N N . ILE B 1 284 ? -0.471 -31.484 -15.242 1 88.75 284 ILE B N 1
ATOM 5224 C CA . ILE B 1 284 ? -0.466 -31.125 -16.656 1 88.75 284 ILE B CA 1
ATOM 5225 C C . ILE B 1 284 ? 0.854 -30.438 -17.016 1 88.75 284 ILE B C 1
ATOM 5227 O O . ILE B 1 284 ? 1.532 -29.891 -16.141 1 88.75 284 ILE B O 1
ATOM 5231 N N . THR B 1 285 ? 1.204 -30.531 -18.266 1 85.38 285 THR B N 1
ATOM 5232 C CA . THR B 1 285 ? 2.318 -29.812 -18.875 1 85.38 285 THR B CA 1
ATOM 5233 C C . THR B 1 285 ? 1.906 -29.203 -20.203 1 85.38 285 THR B C 1
ATOM 5235 O O . THR B 1 285 ? 0.807 -29.469 -20.703 1 85.38 285 THR B O 1
ATOM 5238 N N . THR B 1 286 ? 2.639 -28.234 -20.625 1 78.81 286 THR B N 1
ATOM 5239 C CA . THR B 1 286 ? 2.449 -27.734 -21.969 1 78.81 286 THR B CA 1
ATOM 5240 C C . THR B 1 286 ? 3.504 -28.312 -22.922 1 78.81 286 THR B C 1
ATOM 5242 O O . THR B 1 286 ? 4.703 -28.156 -22.672 1 78.81 286 THR B O 1
ATOM 5245 N N . PHE B 1 287 ? 2.959 -28.922 -23.938 1 71.69 287 PHE B N 1
ATOM 5246 C CA . PHE B 1 287 ? 3.873 -29.547 -24.875 1 71.69 287 PHE B CA 1
ATOM 5247 C C . PHE B 1 287 ? 4.645 -28.484 -25.672 1 71.69 287 PHE B C 1
ATOM 5249 O O . PHE B 1 287 ? 4.059 -27.516 -26.156 1 71.69 287 PHE B O 1
ATOM 5256 N N . GLU B 1 288 ? 5.883 -28.734 -25.719 1 65.12 288 GLU B N 1
ATOM 5257 C CA . GLU B 1 288 ? 6.754 -27.797 -26.438 1 65.12 288 GLU B CA 1
ATOM 5258 C C . GLU B 1 288 ? 6.418 -27.766 -27.922 1 65.12 288 GLU B C 1
ATOM 5260 O O . GLU B 1 288 ? 6.477 -26.703 -28.547 1 65.12 288 GLU B O 1
ATOM 5265 N N . LYS B 1 289 ? 6.062 -28.922 -28.531 1 69.31 289 LYS B N 1
ATOM 5266 C CA . LYS B 1 289 ? 5.918 -29.047 -29.984 1 69.31 289 LYS B CA 1
ATOM 5267 C C . LYS B 1 289 ? 4.727 -28.25 -30.5 1 69.31 289 LYS B C 1
ATOM 5269 O O . LYS B 1 289 ? 4.84 -27.531 -31.484 1 69.31 289 LYS B O 1
ATOM 5274 N N . ASN B 1 290 ? 3.641 -28.328 -29.703 1 73.94 290 ASN B N 1
ATOM 5275 C CA . ASN B 1 290 ? 2.461 -27.688 -30.281 1 73.94 290 ASN B CA 1
ATOM 5276 C C . ASN B 1 290 ? 1.857 -26.672 -29.312 1 73.94 290 ASN B C 1
ATOM 5278 O O . ASN B 1 290 ? 0.988 -25.891 -29.703 1 73.94 290 ASN B O 1
ATOM 5282 N N . GLY B 1 291 ? 2.383 -26.688 -28.062 1 78.81 291 GLY B N 1
ATOM 5283 C CA . GLY B 1 291 ? 1.905 -25.688 -27.141 1 78.81 291 GLY B CA 1
ATOM 5284 C C . GLY B 1 291 ? 0.591 -26.062 -26.469 1 78.81 291 GLY B C 1
ATOM 5285 O O . GLY B 1 291 ? -0.019 -25.234 -25.781 1 78.81 291 GLY B O 1
ATOM 5286 N N . LEU B 1 292 ? 0.155 -27.25 -26.656 1 80.56 292 LEU B N 1
ATOM 5287 C CA . LEU B 1 292 ? -1.092 -27.719 -26.062 1 80.56 292 LEU B CA 1
ATOM 5288 C C . LEU B 1 292 ? -0.838 -28.359 -24.703 1 80.56 292 LEU B C 1
ATOM 5290 O O . LEU B 1 292 ? 0.22 -28.953 -24.484 1 80.56 292 LEU B O 1
ATOM 5294 N N . ARG B 1 293 ? -1.845 -28.281 -23.875 1 84.62 293 ARG B N 1
ATOM 5295 C CA . ARG B 1 293 ? -1.759 -28.906 -22.562 1 84.62 293 ARG B CA 1
ATOM 5296 C C . ARG B 1 293 ? -2.006 -30.422 -22.641 1 84.62 293 ARG B C 1
ATOM 5298 O O . ARG B 1 293 ? -2.855 -30.859 -23.422 1 84.62 293 ARG B O 1
ATOM 5305 N N . SER B 1 294 ? -1.235 -31.078 -21.906 1 84.62 294 SER B N 1
ATOM 5306 C CA . SER B 1 294 ? -1.397 -32.531 -21.859 1 84.62 294 SER B CA 1
ATOM 5307 C C . SER B 1 294 ? -1.183 -33.062 -20.438 1 84.62 294 SER B C 1
ATOM 5309 O O . SER B 1 294 ? -0.445 -32.469 -19.656 1 84.62 294 SER B O 1
ATOM 5311 N N . ASP B 1 295 ? -1.759 -34.219 -20.203 1 88.88 295 ASP B N 1
ATOM 5312 C CA . ASP B 1 295 ? -1.597 -34.875 -18.922 1 88.88 295 ASP B CA 1
ATOM 5313 C C . ASP B 1 295 ? -0.265 -35.594 -18.844 1 88.88 295 ASP B C 1
ATOM 5315 O O . ASP B 1 295 ? 0.213 -36.125 -19.844 1 88.88 295 ASP B O 1
ATOM 5319 N N . ILE B 1 296 ? 0.284 -35.562 -17.688 1 89.69 296 ILE B N 1
ATOM 5320 C CA . ILE B 1 296 ? 1.516 -36.312 -17.438 1 89.69 296 ILE B CA 1
ATOM 5321 C C . ILE B 1 296 ? 1.431 -37.031 -16.094 1 89.69 296 ILE B C 1
ATOM 5323 O O . ILE B 1 296 ? 0.942 -36.469 -15.117 1 89.69 296 ILE B O 1
ATOM 5327 N N . LYS B 1 297 ? 1.93 -38.25 -16.047 1 93.56 297 LYS B N 1
ATOM 5328 C CA . LYS B 1 297 ? 1.779 -39.062 -14.844 1 93.56 297 LYS B CA 1
ATOM 5329 C C . LYS B 1 297 ? 3.094 -39.156 -14.078 1 93.56 297 LYS B C 1
ATOM 5331 O O . LYS B 1 297 ? 3.098 -39.438 -12.875 1 93.56 297 LYS B O 1
ATOM 5336 N N . CYS B 1 298 ? 4.195 -39 -14.789 1 94.81 298 CYS B N 1
ATOM 5337 C CA . CYS B 1 298 ? 5.512 -39.094 -14.172 1 94.81 298 CYS B CA 1
ATOM 5338 C C . CYS B 1 298 ? 6.359 -37.875 -14.508 1 94.81 298 CYS B C 1
ATOM 5340 O O . CYS B 1 298 ? 6.234 -37.312 -15.602 1 94.81 298 CYS B O 1
ATOM 5342 N N . HIS B 1 299 ? 7.141 -37.531 -13.555 1 94.06 299 HIS B N 1
ATOM 5343 C CA . HIS B 1 299 ? 8.062 -36.438 -13.812 1 94.06 299 HIS B CA 1
ATOM 5344 C C . HIS B 1 299 ? 9.016 -36.781 -14.961 1 94.06 299 HIS B C 1
ATOM 5346 O O . HIS B 1 299 ? 9.664 -37.812 -14.945 1 94.06 299 HIS B O 1
ATOM 5352 N N . PRO B 1 300 ? 9.18 -35.938 -15.906 1 89.62 300 PRO B N 1
ATOM 5353 C CA . PRO B 1 300 ? 9.922 -36.281 -17.125 1 89.62 300 PRO B CA 1
ATOM 5354 C C . PRO B 1 300 ? 11.414 -36.5 -16.875 1 89.62 300 PRO B C 1
ATOM 5356 O O . PRO B 1 300 ? 12.07 -37.25 -17.609 1 89.62 300 PRO B O 1
ATOM 5359 N N . VAL B 1 301 ? 11.953 -35.969 -15.859 1 90.31 301 VAL B N 1
ATOM 5360 C CA . VAL B 1 301 ? 13.391 -36.031 -15.602 1 90.31 301 VAL B CA 1
ATOM 5361 C C . VAL B 1 301 ? 13.672 -37.156 -14.609 1 90.31 301 VAL B C 1
ATOM 5363 O O . VAL B 1 301 ? 14.492 -38.031 -14.875 1 90.31 301 VAL B O 1
ATOM 5366 N N . THR B 1 302 ? 12.953 -37.281 -13.539 1 94.31 302 THR B N 1
ATOM 5367 C CA . THR B 1 302 ? 13.273 -38.219 -12.453 1 94.31 302 THR B CA 1
ATOM 5368 C C . THR B 1 302 ? 12.523 -39.531 -12.617 1 94.31 302 THR B C 1
ATOM 5370 O O . THR B 1 302 ? 12.883 -40.531 -12.008 1 94.31 302 THR B O 1
ATOM 5373 N N . GLY B 1 303 ? 11.391 -39.406 -13.289 1 94.88 303 GLY B N 1
ATOM 5374 C CA . GLY B 1 303 ? 10.594 -40.594 -13.484 1 94.88 303 GLY B CA 1
ATOM 5375 C C . GLY B 1 303 ? 9.664 -40.875 -12.312 1 94.88 303 GLY B C 1
ATOM 5376 O O . GLY B 1 303 ? 8.852 -41.812 -12.375 1 94.88 303 GLY B O 1
ATOM 5377 N N . HIS B 1 304 ? 9.766 -40.188 -11.32 1 95.62 304 HIS B N 1
ATOM 5378 C CA . HIS B 1 304 ? 8.906 -40.406 -10.164 1 95.62 304 HIS B CA 1
ATOM 5379 C C . HIS B 1 304 ? 7.438 -40.188 -10.508 1 95.62 304 HIS B C 1
ATOM 5381 O O . HIS B 1 304 ? 7.109 -39.281 -11.289 1 95.62 304 HIS B O 1
ATOM 5387 N N . SER B 1 305 ? 6.602 -40.969 -9.891 1 95.81 305 SER B N 1
ATOM 5388 C CA . SER B 1 305 ? 5.164 -40.812 -10.094 1 95.81 305 SER B CA 1
ATOM 5389 C C . SER B 1 305 ? 4.652 -39.5 -9.453 1 95.81 305 SER B C 1
ATOM 5391 O O . SER B 1 305 ? 5.02 -39.188 -8.32 1 95.81 305 SER B O 1
ATOM 5393 N N . LEU B 1 306 ? 3.836 -38.844 -10.188 1 95.56 306 LEU B N 1
ATOM 5394 C CA . LEU B 1 306 ? 3.238 -37.594 -9.703 1 95.56 306 LEU B CA 1
ATOM 5395 C C . LEU B 1 306 ? 1.861 -37.875 -9.102 1 95.56 306 LEU B C 1
ATOM 5397 O O . LEU B 1 306 ? 1.458 -37.188 -8.148 1 95.56 306 LEU B O 1
ATOM 5401 N N . THR B 1 307 ? 1.211 -38.844 -9.586 1 92.5 307 THR B N 1
ATOM 5402 C CA . THR B 1 307 ? -0.154 -39.125 -9.164 1 92.5 307 THR B CA 1
ATOM 5403 C C . THR B 1 307 ? -0.178 -39.656 -7.723 1 92.5 307 THR B C 1
ATOM 5405 O O . THR B 1 307 ? 0.585 -40.531 -7.359 1 92.5 307 THR B O 1
ATOM 5408 N N . ASN B 1 308 ? -0.972 -39.031 -6.914 1 94.44 308 ASN B N 1
ATOM 5409 C CA . ASN B 1 308 ? -1.217 -39.375 -5.52 1 94.44 308 ASN B CA 1
ATOM 5410 C C . ASN B 1 308 ? -0.002 -39.094 -4.645 1 94.44 308 ASN B C 1
ATOM 5412 O O . ASN B 1 308 ? 0.119 -39.625 -3.543 1 94.44 308 ASN B O 1
ATOM 5416 N N . PHE B 1 309 ? 0.937 -38.375 -5.164 1 96.69 309 PHE B N 1
ATOM 5417 C CA . PHE B 1 309 ? 2.041 -37.938 -4.332 1 96.69 309 PHE B CA 1
ATOM 5418 C C . PHE B 1 309 ? 1.537 -37.031 -3.211 1 96.69 309 PHE B C 1
ATOM 5420 O O . PHE B 1 309 ? 0.975 -35.969 -3.471 1 96.69 309 PHE B O 1
ATOM 5427 N N . PRO B 1 310 ? 1.729 -37.375 -1.983 1 96.88 310 PRO B N 1
ATOM 5428 C CA . PRO B 1 310 ? 1.278 -36.531 -0.877 1 96.88 310 PRO B CA 1
ATOM 5429 C C . PRO B 1 310 ? 2.229 -35.375 -0.6 1 96.88 310 PRO B C 1
ATOM 5431 O O . PRO B 1 310 ? 3.41 -35.594 -0.318 1 96.88 310 PRO B O 1
ATOM 5434 N N . LEU B 1 311 ? 1.759 -34.188 -0.604 1 98.12 311 LEU B N 1
ATOM 5435 C CA . LEU B 1 311 ? 2.584 -33.031 -0.275 1 98.12 311 LEU B CA 1
ATOM 5436 C C . LEU B 1 311 ? 2.895 -33 1.217 1 98.12 311 LEU B C 1
ATOM 5438 O O . LEU B 1 311 ? 1.995 -33.156 2.047 1 98.12 311 LEU B O 1
ATOM 5442 N N . PRO B 1 312 ? 4.145 -32.844 1.531 1 98 312 PRO B N 1
ATOM 5443 C CA . PRO B 1 312 ? 4.469 -32.688 2.951 1 98 312 PRO B CA 1
ATOM 5444 C C . PRO B 1 312 ? 3.865 -31.422 3.561 1 98 312 PRO B C 1
ATOM 5446 O O . PRO B 1 312 ? 3.682 -30.422 2.863 1 98 312 PRO B O 1
ATOM 5449 N N . MET B 1 313 ? 3.459 -31.484 4.895 1 97.25 313 MET B N 1
ATOM 5450 C CA . MET B 1 313 ? 2.982 -30.359 5.691 1 97.25 313 MET B CA 1
ATOM 5451 C C . MET B 1 313 ? 1.74 -29.734 5.066 1 97.25 313 MET B C 1
ATOM 5453 O O . MET B 1 313 ? 1.578 -28.516 5.082 1 97.25 313 MET B O 1
ATOM 5457 N N . TRP B 1 314 ? 0.887 -30.531 4.398 1 98.12 314 TRP B N 1
ATOM 5458 C CA . TRP B 1 314 ? -0.315 -30.047 3.725 1 98.12 314 TRP B CA 1
ATOM 5459 C C . TRP B 1 314 ? -1.23 -29.312 4.699 1 98.12 314 TRP B C 1
ATOM 5461 O O . TRP B 1 314 ? -1.663 -28.188 4.426 1 98.12 314 TRP B O 1
ATOM 5471 N N . THR B 1 315 ? -1.436 -29.922 5.848 1 98.25 315 THR B N 1
ATOM 5472 C CA . THR B 1 315 ? -2.334 -29.312 6.828 1 98.25 315 THR B CA 1
ATOM 5473 C C . THR B 1 315 ? -1.803 -27.969 7.301 1 98.25 315 THR B C 1
ATOM 5475 O O . THR B 1 315 ? -2.551 -26.984 7.367 1 98.25 315 THR B O 1
ATOM 5478 N N . GLU B 1 316 ? -0.556 -27.969 7.594 1 98.56 316 GLU B N 1
ATOM 5479 C CA . GLU B 1 316 ? 0.078 -26.734 8.047 1 98.56 316 GLU B CA 1
ATOM 5480 C C . GLU B 1 316 ? 0.026 -25.656 6.973 1 98.56 316 GLU B C 1
ATOM 5482 O O . GLU B 1 316 ? -0.154 -24.469 7.273 1 98.56 316 GLU B O 1
ATOM 5487 N N . ALA B 1 317 ? 0.183 -26.062 5.734 1 98.81 317 ALA B N 1
ATOM 5488 C CA . ALA B 1 317 ? 0.119 -25.109 4.621 1 98.81 317 ALA B CA 1
ATOM 5489 C C . ALA B 1 317 ? -1.279 -24.516 4.488 1 98.81 317 ALA B C 1
ATOM 5491 O O . ALA B 1 317 ? -1.429 -23.312 4.258 1 98.81 317 ALA B O 1
ATOM 5492 N N . CYS B 1 318 ? -2.283 -25.375 4.613 1 98.81 318 CYS B N 1
ATOM 5493 C CA . CYS B 1 318 ? -3.662 -24.906 4.562 1 98.81 318 CYS B CA 1
ATOM 5494 C C . CYS B 1 318 ? -3.941 -23.906 5.684 1 98.81 318 CYS B C 1
ATOM 5496 O O . CYS B 1 318 ? -4.555 -22.859 5.457 1 98.81 318 CYS B O 1
ATOM 5498 N N . GLU B 1 319 ? -3.451 -24.234 6.812 1 98.62 319 GLU B N 1
ATOM 5499 C CA . GLU B 1 319 ? -3.637 -23.344 7.961 1 98.62 319 GLU B CA 1
ATOM 5500 C C . GLU B 1 319 ? -2.961 -22 7.73 1 98.62 319 GLU B C 1
ATOM 5502 O O . GLU B 1 319 ? -3.525 -20.953 8.055 1 98.62 319 GLU B O 1
ATOM 5507 N N . LEU B 1 320 ? -1.785 -22.047 7.211 1 98.75 320 LEU B N 1
ATOM 5508 C CA . LEU B 1 320 ? -1.057 -20.812 6.926 1 98.75 320 LEU B CA 1
ATOM 5509 C C . LEU B 1 320 ? -1.807 -19.969 5.91 1 98.75 320 LEU B C 1
ATOM 5511 O O . LEU B 1 320 ? -1.92 -18.75 6.078 1 98.75 320 LEU B O 1
ATOM 5515 N N . ALA B 1 321 ? -2.344 -20.562 4.852 1 98.81 321 ALA B N 1
ATOM 5516 C CA . ALA B 1 321 ? -3.096 -19.844 3.83 1 98.81 321 ALA B CA 1
ATOM 5517 C C . ALA B 1 321 ? -4.328 -19.172 4.43 1 98.81 321 ALA B C 1
ATOM 5519 O O . ALA B 1 321 ? -4.621 -18.016 4.121 1 98.81 321 ALA B O 1
ATOM 5520 N N . LEU B 1 322 ? -4.984 -19.906 5.242 1 98.69 322 LEU B N 1
ATOM 5521 C CA . LEU B 1 322 ? -6.188 -19.359 5.867 1 98.69 322 LEU B CA 1
ATOM 5522 C C . LEU B 1 322 ? -5.836 -18.25 6.852 1 98.69 322 LEU B C 1
ATOM 5524 O O . LEU B 1 322 ? -6.559 -17.266 6.957 1 98.69 322 LEU B O 1
ATOM 5528 N N . GLN B 1 323 ? -4.766 -18.453 7.582 1 98.19 323 GLN B N 1
ATOM 5529 C CA . GLN B 1 323 ? -4.293 -17.406 8.469 1 98.19 323 GLN B CA 1
ATOM 5530 C C . GLN B 1 323 ? -3.957 -16.141 7.691 1 98.19 323 GLN B C 1
ATOM 5532 O O . GLN B 1 323 ? -4.316 -15.031 8.109 1 98.19 323 GLN B O 1
ATOM 5537 N N . ALA B 1 324 ? -3.26 -16.312 6.609 1 98.31 324 ALA B N 1
ATOM 5538 C CA . ALA B 1 324 ? -2.934 -15.18 5.754 1 98.31 324 ALA B CA 1
ATOM 5539 C C . ALA B 1 324 ? -4.199 -14.492 5.246 1 98.31 324 ALA B C 1
ATOM 5541 O O . ALA B 1 324 ? -4.309 -13.266 5.297 1 98.31 324 ALA B O 1
ATOM 5542 N N . ALA B 1 325 ? -5.16 -15.273 4.793 1 97.88 325 ALA B N 1
ATOM 5543 C CA . ALA B 1 325 ? -6.422 -14.734 4.293 1 97.88 325 ALA B CA 1
ATOM 5544 C C . ALA B 1 325 ? -7.109 -13.875 5.355 1 97.88 325 ALA B C 1
ATOM 5546 O O . ALA B 1 325 ? -7.582 -12.773 5.062 1 97.88 325 ALA B O 1
ATOM 5547 N N . ARG B 1 326 ? -7.102 -14.336 6.574 1 96.56 326 ARG B N 1
ATOM 5548 C CA . ARG B 1 326 ? -7.715 -13.602 7.676 1 96.56 326 ARG B CA 1
ATOM 5549 C C . ARG B 1 326 ? -6.949 -12.312 7.973 1 96.56 326 ARG B C 1
ATOM 5551 O O . ARG B 1 326 ? -7.555 -11.266 8.211 1 96.56 326 ARG B O 1
ATOM 5558 N N . SER B 1 327 ? -5.691 -12.438 7.895 1 95.62 327 SER B N 1
ATOM 5559 C CA . SER B 1 327 ? -4.828 -11.336 8.297 1 95.62 327 SER B CA 1
ATOM 5560 C C . SER B 1 327 ? -4.84 -10.219 7.254 1 95.62 327 SER B C 1
ATOM 5562 O O . SER B 1 327 ? -4.551 -9.062 7.57 1 95.62 327 SER B O 1
ATOM 5564 N N . PHE B 1 328 ? -5.195 -10.508 6.027 1 96.31 328 PHE B N 1
ATOM 5565 C CA . PHE B 1 328 ? -5.117 -9.523 4.949 1 96.31 328 PHE B CA 1
ATOM 5566 C C . PHE B 1 328 ? -6.496 -8.961 4.629 1 96.31 328 PHE B C 1
ATOM 5568 O O . PHE B 1 328 ? -6.676 -8.289 3.609 1 96.31 328 PHE B O 1
ATOM 5575 N N . GLN B 1 329 ? -7.488 -9.312 5.5 1 95 329 GLN B N 1
ATOM 5576 C CA . GLN B 1 329 ? -8.75 -8.594 5.355 1 95 329 GLN B CA 1
ATOM 5577 C C . GLN B 1 329 ? -8.531 -7.086 5.293 1 95 329 GLN B C 1
ATOM 5579 O O . GLN B 1 329 ? -7.609 -6.562 5.93 1 95 329 GLN B O 1
ATOM 5584 N N . PRO B 1 330 ? -9.281 -6.438 4.371 1 95.31 330 PRO B N 1
ATOM 5585 C CA . PRO B 1 330 ? -10.594 -6.805 3.84 1 95.31 330 PRO B CA 1
ATOM 5586 C C . PRO B 1 330 ? -10.508 -7.527 2.496 1 95.31 330 PRO B C 1
ATOM 5588 O O . PRO B 1 330 ? -11.531 -7.742 1.838 1 95.31 330 PRO B O 1
ATOM 5591 N N . LEU B 1 331 ? -9.336 -7.867 2.035 1 96.75 331 LEU B N 1
ATOM 5592 C CA . LEU B 1 331 ? -9.266 -8.695 0.839 1 96.75 331 LEU B CA 1
ATOM 5593 C C . LEU B 1 331 ? -10.031 -10.008 1.045 1 96.75 331 LEU B C 1
ATOM 5595 O O . LEU B 1 331 ? -9.82 -10.695 2.047 1 96.75 331 LEU B O 1
ATOM 5599 N N . ARG B 1 332 ? -10.82 -10.352 0.067 1 97.25 332 ARG B N 1
ATOM 5600 C CA . ARG B 1 332 ? -11.656 -11.531 0.239 1 97.25 332 ARG B CA 1
ATOM 5601 C C . ARG B 1 332 ? -11.039 -12.742 -0.449 1 97.25 332 ARG B C 1
ATOM 5603 O O . ARG B 1 332 ? -11.422 -13.883 -0.175 1 97.25 332 ARG B O 1
ATOM 5610 N N . THR B 1 333 ? -10.164 -12.484 -1.409 1 97.5 333 THR B N 1
ATOM 5611 C CA . THR B 1 333 ? -9.547 -13.602 -2.105 1 97.5 333 THR B CA 1
ATOM 5612 C C . THR B 1 333 ? -8.109 -13.273 -2.486 1 97.5 333 THR B C 1
ATOM 5614 O O . THR B 1 333 ? -7.777 -12.109 -2.746 1 97.5 333 THR B O 1
ATOM 5617 N N . ALA B 1 334 ? -7.285 -14.25 -2.439 1 97.81 334 ALA B N 1
ATOM 5618 C CA . ALA B 1 334 ? -5.895 -14.164 -2.875 1 97.81 334 ALA B CA 1
ATOM 5619 C C . ALA B 1 334 ? -5.32 -15.555 -3.152 1 97.81 334 ALA B C 1
ATOM 5621 O O . ALA B 1 334 ? -5.832 -16.547 -2.645 1 97.81 334 ALA B O 1
ATOM 5622 N N . GLY B 1 335 ? -4.402 -15.609 -4.023 1 97.69 335 GLY B N 1
ATOM 5623 C CA . GLY B 1 335 ? -3.578 -16.797 -4.195 1 97.69 335 GLY B CA 1
ATOM 5624 C C . GLY B 1 335 ? -2.266 -16.719 -3.436 1 97.69 335 GLY B C 1
ATOM 5625 O O . GLY B 1 335 ? -1.451 -15.828 -3.68 1 97.69 335 GLY B O 1
ATOM 5626 N N . TRP B 1 336 ? -2.064 -17.672 -2.566 1 98.38 336 TRP B N 1
ATOM 5627 C CA . TRP B 1 336 ? -0.874 -17.703 -1.725 1 98.38 336 TRP B CA 1
ATOM 5628 C C . TRP B 1 336 ? 0.14 -18.719 -2.242 1 98.38 336 TRP B C 1
ATOM 5630 O O . TRP B 1 336 ? -0.137 -19.906 -2.275 1 98.38 336 TRP B O 1
ATOM 5640 N N . ASP B 1 337 ? 1.259 -18.234 -2.672 1 97.88 337 ASP B N 1
ATOM 5641 C CA . ASP B 1 337 ? 2.363 -19.141 -2.99 1 97.88 337 ASP B CA 1
ATOM 5642 C C . ASP B 1 337 ? 3.16 -19.5 -1.737 1 97.88 337 ASP B C 1
ATOM 5644 O O . ASP B 1 337 ? 3.752 -18.625 -1.102 1 97.88 337 ASP B O 1
ATOM 5648 N N . ILE B 1 338 ? 3.176 -20.766 -1.459 1 98.69 338 ILE B N 1
ATOM 5649 C CA . ILE B 1 338 ? 3.738 -21.25 -0.202 1 98.69 338 ILE B CA 1
ATOM 5650 C C . ILE B 1 338 ? 4.863 -22.234 -0.487 1 98.69 338 ILE B C 1
ATOM 5652 O O . ILE B 1 338 ? 4.695 -23.156 -1.285 1 98.69 338 ILE B O 1
ATOM 5656 N N . ALA B 1 339 ? 5.992 -22.031 0.069 1 98.31 339 ALA B N 1
ATOM 5657 C CA . ALA B 1 339 ? 7.074 -23 0.048 1 98.31 339 ALA B CA 1
ATOM 5658 C C . ALA B 1 339 ? 6.895 -24.047 1.148 1 98.31 339 ALA B C 1
ATOM 5660 O O . ALA B 1 339 ? 6.684 -23.703 2.312 1 98.31 339 ALA B O 1
ATOM 5661 N N . LEU B 1 340 ? 6.953 -25.266 0.759 1 98.44 340 LEU B N 1
ATOM 5662 C CA . LEU B 1 340 ? 6.957 -26.344 1.736 1 98.44 340 LEU B CA 1
ATOM 5663 C C . LEU B 1 340 ? 8.383 -26.734 2.111 1 98.44 340 LEU B C 1
ATOM 5665 O O . LEU B 1 340 ? 8.984 -27.609 1.466 1 98.44 340 LEU B O 1
ATOM 5669 N N . SER B 1 341 ? 8.852 -26.062 3.137 1 97.06 341 SER B N 1
ATOM 5670 C CA . SER B 1 341 ? 10.211 -26.328 3.604 1 97.06 341 SER B CA 1
ATOM 5671 C C . SER B 1 341 ? 10.242 -27.516 4.566 1 97.06 341 SER B C 1
ATOM 5673 O O . SER B 1 341 ? 9.219 -28.141 4.82 1 97.06 341 SER B O 1
ATOM 5675 N N . GLU B 1 342 ? 11.492 -27.859 5.105 1 96.25 342 GLU B N 1
ATOM 5676 C CA . GLU B 1 342 ? 11.656 -29 6.008 1 96.25 342 GLU B CA 1
ATOM 5677 C C . GLU B 1 342 ? 10.961 -28.75 7.344 1 96.25 342 GLU B C 1
ATOM 5679 O O . GLU B 1 342 ? 10.375 -29.656 7.922 1 96.25 342 GLU B O 1
ATOM 5684 N N . ASP B 1 343 ? 10.953 -27.531 7.805 1 95.88 343 ASP B N 1
ATOM 5685 C CA . ASP B 1 343 ? 10.484 -27.219 9.148 1 95.88 343 ASP B CA 1
ATOM 5686 C C . ASP B 1 343 ? 9.031 -26.75 9.141 1 95.88 343 ASP B C 1
ATOM 5688 O O . ASP B 1 343 ? 8.242 -27.156 9.992 1 95.88 343 ASP B O 1
ATOM 5692 N N . LYS B 1 344 ? 8.672 -25.906 8.25 1 97.69 344 LYS B N 1
ATOM 5693 C CA . LYS B 1 344 ? 7.34 -25.312 8.195 1 97.69 344 LYS B CA 1
ATOM 5694 C C . LYS B 1 344 ? 7.055 -24.719 6.82 1 97.69 344 LYS B C 1
ATOM 5696 O O . LYS B 1 344 ? 7.98 -24.453 6.043 1 97.69 344 LYS B O 1
ATOM 5701 N N . PRO B 1 345 ? 5.742 -24.547 6.492 1 98.62 345 PRO B N 1
ATOM 5702 C CA . PRO B 1 345 ? 5.418 -23.766 5.293 1 98.62 345 PRO B CA 1
ATOM 5703 C C . PRO B 1 345 ? 5.766 -22.281 5.434 1 98.62 345 PRO B C 1
ATOM 5705 O O . PRO B 1 345 ? 5.715 -21.734 6.539 1 98.62 345 PRO B O 1
ATOM 5708 N N . VAL B 1 346 ? 6.125 -21.688 4.309 1 98.62 346 VAL B N 1
ATOM 5709 C CA . VAL B 1 346 ? 6.566 -20.297 4.293 1 98.62 346 VAL B CA 1
ATOM 5710 C C . VAL B 1 346 ? 5.883 -19.547 3.148 1 98.62 346 VAL B C 1
ATOM 5712 O O . VAL B 1 346 ? 5.824 -20.047 2.021 1 98.62 346 VAL B O 1
ATOM 5715 N N . LEU B 1 347 ? 5.32 -18.359 3.432 1 98.56 347 LEU B N 1
ATOM 5716 C CA . LEU B 1 347 ? 4.699 -17.547 2.4 1 98.56 347 LEU B CA 1
ATOM 5717 C C . LEU B 1 347 ? 5.758 -16.906 1.507 1 98.56 347 LEU B C 1
ATOM 5719 O O . LEU B 1 347 ? 6.613 -16.156 1.987 1 98.56 347 LEU B O 1
ATOM 5723 N N . ILE B 1 348 ? 5.695 -17.156 0.248 1 97.75 348 ILE B N 1
ATOM 5724 C CA . ILE B 1 348 ? 6.656 -16.609 -0.701 1 97.75 348 ILE B CA 1
ATOM 5725 C C . ILE B 1 348 ? 6.078 -15.367 -1.362 1 97.75 348 ILE B C 1
ATOM 5727 O O . ILE B 1 348 ? 6.793 -14.383 -1.583 1 97.75 348 ILE B O 1
ATOM 5731 N N . GLU B 1 349 ? 4.812 -15.453 -1.707 1 96.44 349 GLU B N 1
ATOM 5732 C CA . GLU B 1 349 ? 4.137 -14.32 -2.342 1 96.44 349 GLU B CA 1
ATOM 5733 C C . GLU B 1 349 ? 2.619 -14.469 -2.256 1 96.44 349 GLU B C 1
ATOM 5735 O O . GLU B 1 349 ? 2.104 -15.578 -2.107 1 96.44 349 GLU B O 1
ATOM 5740 N N . GLY B 1 350 ? 1.977 -13.344 -2.203 1 96.69 350 GLY B N 1
ATOM 5741 C CA . GLY B 1 350 ? 0.539 -13.289 -2.416 1 96.69 350 GLY B CA 1
ATOM 5742 C C . GLY B 1 350 ? 0.156 -12.727 -3.771 1 96.69 350 GLY B C 1
ATOM 5743 O O . GLY B 1 350 ? 0.773 -11.773 -4.25 1 96.69 350 GLY B O 1
ATOM 5744 N N . ASN B 1 351 ? -0.862 -13.328 -4.355 1 94.25 351 ASN B N 1
ATOM 5745 C CA . ASN B 1 351 ? -1.334 -12.875 -5.656 1 94.25 351 ASN B CA 1
ATOM 5746 C C . ASN B 1 351 ? -2.77 -12.359 -5.586 1 94.25 351 ASN B C 1
ATOM 5748 O O . ASN B 1 351 ? -3.695 -13.125 -5.312 1 94.25 351 ASN B O 1
ATOM 5752 N N . GLN B 1 352 ? -2.818 -11.094 -5.93 1 90.81 352 GLN B N 1
ATOM 5753 C CA . GLN B 1 352 ? -4.16 -10.523 -5.965 1 90.81 352 GLN B CA 1
ATOM 5754 C C . GLN B 1 352 ? -4.949 -11.055 -7.16 1 90.81 352 GLN B C 1
ATOM 5756 O O . GLN B 1 352 ? -6.172 -11.188 -7.09 1 90.81 352 GLN B O 1
ATOM 5761 N N . ASN B 1 353 ? -4.266 -11.203 -8.234 1 89.62 353 ASN B N 1
ATOM 5762 C CA . ASN B 1 353 ? -4.844 -11.836 -9.414 1 89.62 353 ASN B CA 1
ATOM 5763 C C . ASN B 1 353 ? -4.316 -13.258 -9.602 1 89.62 353 ASN B C 1
ATOM 5765 O O . ASN B 1 353 ? -3.152 -13.453 -9.953 1 89.62 353 ASN B O 1
ATOM 5769 N N . TRP B 1 354 ? -5.176 -14.117 -9.234 1 90 354 TRP B N 1
ATOM 5770 C CA . TRP B 1 354 ? -4.793 -15.516 -9.438 1 90 354 TRP B CA 1
ATOM 5771 C C . TRP B 1 354 ? -5.551 -16.125 -10.609 1 90 354 TRP B C 1
ATOM 5773 O O . TRP B 1 354 ? -6.668 -15.703 -10.922 1 90 354 TRP B O 1
ATOM 5783 N N . ASP B 1 355 ? -4.926 -17.031 -11.25 1 84.75 355 ASP B N 1
ATOM 5784 C CA . ASP B 1 355 ? -5.48 -17.656 -12.445 1 84.75 355 ASP B CA 1
ATOM 5785 C C . ASP B 1 355 ? -6.488 -18.75 -12.094 1 84.75 355 ASP B C 1
ATOM 5787 O O . ASP B 1 355 ? -6.426 -19.328 -11.008 1 84.75 355 ASP B O 1
ATOM 5791 N N . PRO B 1 356 ? -7.391 -18.969 -13.023 1 83.75 356 PRO B N 1
ATOM 5792 C CA . PRO B 1 356 ? -8.367 -20.031 -12.797 1 83.75 356 PRO B CA 1
ATOM 5793 C C . PRO B 1 356 ? -7.723 -21.422 -12.797 1 83.75 356 PRO B C 1
ATOM 5795 O O . PRO B 1 356 ? -6.75 -21.656 -13.516 1 83.75 356 PRO B O 1
ATOM 5798 N N . PRO B 1 357 ? -8.297 -22.328 -11.859 1 77.88 357 PRO B N 1
ATOM 5799 C CA . PRO B 1 357 ? -7.812 -23.703 -11.828 1 77.88 357 PRO B CA 1
ATOM 5800 C C . PRO B 1 357 ? -8.32 -24.531 -13.008 1 77.88 357 PRO B C 1
ATOM 5802 O O . PRO B 1 357 ? -9.32 -25.25 -12.875 1 77.88 357 PRO B O 1
ATOM 5805 N N . ASN B 1 358 ? -7.887 -24.344 -14.195 1 77.06 358 ASN B N 1
ATOM 5806 C CA . ASN B 1 358 ? -8.406 -25 -15.383 1 77.06 358 ASN B CA 1
ATOM 5807 C C . ASN B 1 358 ? -7.797 -26.391 -15.57 1 77.06 358 ASN B C 1
ATOM 5809 O O . ASN B 1 358 ? -7.23 -26.688 -16.625 1 77.06 358 ASN B O 1
ATOM 5813 N N . PHE B 1 359 ? -7.844 -27.297 -14.484 1 69.62 359 PHE B N 1
ATOM 5814 C CA . PHE B 1 359 ? -7.352 -28.672 -14.562 1 69.62 359 PHE B CA 1
ATOM 5815 C C . PHE B 1 359 ? -8.414 -29.594 -15.133 1 69.62 359 PHE B C 1
ATOM 5817 O O . PHE B 1 359 ? -8.102 -30.625 -15.734 1 69.62 359 PHE B O 1
ATOM 5824 N N . SER B 1 360 ? -9.68 -29.562 -14.57 1 58.22 360 SER B N 1
ATOM 5825 C CA . SER B 1 360 ? -10.648 -30.562 -14.992 1 58.22 360 SER B CA 1
ATOM 5826 C C . SER B 1 360 ? -11.5 -30.047 -16.156 1 58.22 360 SER B C 1
ATOM 5828 O O . SER B 1 360 ? -11.852 -28.875 -16.203 1 58.22 360 SER B O 1
ATOM 5830 N N . ARG B 1 361 ? -11.43 -30.875 -17.375 1 43.16 361 ARG B N 1
ATOM 5831 C CA . ARG B 1 361 ? -12.5 -30.812 -18.359 1 43.16 361 ARG B CA 1
ATOM 5832 C C . ARG B 1 361 ? -13.82 -31.266 -17.766 1 43.16 361 ARG B C 1
ATOM 5834 O O . ARG B 1 361 ? -13.844 -32.062 -16.812 1 43.16 361 ARG B O 1
#

Organism: Legionella spiritensis (NCBI:txid452)

InterPro domains:
  IPR039523 Alpha-L-glutamate ligase-related protein, ATP-grasp domain [PF14397] (90-355)

Solvent-accessible surface area (backbone atoms only — not comparable to full-atom values): 38072 Å² total; per-residue (Å²): 131,84,80,75,25,59,63,58,38,53,49,50,52,50,41,45,72,71,31,64,67,54,35,51,53,47,50,49,47,46,51,49,49,14,62,74,60,72,45,56,57,67,59,37,51,53,49,40,48,48,38,20,53,73,52,30,28,47,58,78,61,30,46,34,70,48,63,64,31,72,93,67,55,62,90,71,70,70,61,67,26,56,54,53,48,43,51,51,44,59,50,40,26,50,72,88,60,42,51,44,33,50,28,44,60,51,29,50,53,52,32,54,43,64,68,49,59,50,65,58,57,49,32,39,46,36,45,77,26,40,14,30,31,67,86,77,42,77,33,76,46,70,66,46,45,36,50,41,57,74,70,68,57,61,56,51,34,30,39,30,39,22,72,50,60,77,61,46,73,56,44,44,35,34,46,69,77,84,31,33,32,36,83,83,69,48,75,39,39,48,63,55,52,51,50,50,53,46,65,38,90,85,46,59,36,32,35,31,28,49,65,64,53,50,19,69,70,57,29,62,45,46,68,41,73,49,43,41,38,35,35,40,27,38,35,49,43,96,84,73,44,78,43,77,76,49,39,36,38,24,42,48,49,73,85,59,73,55,29,40,51,82,30,88,92,34,53,13,28,44,23,37,39,37,87,88,73,31,19,25,61,50,33,35,31,49,38,84,90,80,48,35,58,41,80,50,58,46,36,90,84,61,56,36,68,44,58,63,38,64,49,74,64,40,68,58,39,52,49,49,48,52,50,48,49,62,70,50,54,46,42,31,53,37,25,32,31,27,34,42,29,78,87,52,57,27,47,75,45,47,27,60,75,52,75,62,86,72,77,63,124,134,83,82,74,25,58,62,58,37,53,48,50,54,48,40,44,72,72,31,66,67,54,36,52,52,47,51,50,47,46,50,49,48,14,61,76,59,72,47,55,57,69,60,38,50,52,50,39,47,47,39,19,52,74,53,30,27,48,58,80,61,29,46,34,71,48,64,65,32,71,92,68,54,62,92,72,69,65,62,67,25,56,55,54,47,42,52,52,45,58,50,41,27,49,71,86,59,41,52,45,32,50,29,44,57,52,29,51,53,52,33,55,43,66,67,47,57,50,65,57,58,49,33,40,46,36,44,77,26,40,15,30,32,68,85,76,42,75,34,75,47,70,66,46,46,36,51,41,56,73,70,67,58,60,56,50,32,30,38,31,40,22,72,49,60,74,61,47,72,56,44,44,35,35,44,68,77,86,32,32,30,35,83,81,70,48,77,41,38,48,64,56,51,50,50,51,52,47,62,38,90,85,45,57,38,32,36,32,30,49,66,64,53,50,19,68,71,59,28,63,46,48,68,41,74,48,43,42,37,35,35,40,28,38,34,49,44,98,83,71,43,79,42,76,76,50,37,38,38,24,41,51,50,75,85,58,73,55,29,39,50,83,30,86,92,35,52,14,28,44,24,38,39,37,87,89,73,32,19,27,61,50,33,34,32,49,37,84,91,78,48,35,57,41,78,50,57,46,36,89,85,62,56,37,67,45,59,62,39,65,48,73,64,40,68,59,39,53,50,50,49,51,50,49,49,63,69,51,55,45,42,32,52,37,25,33,32,26,33,41,29,79,87,51,56,28,47,74,45,48,26,61,76,53,75,60,87,71,77,62,121

Secondary structure (DSSP, 8-state):
-----HHHHHHHHHHHHH-HHHHHHHHHHHHHHHHHTT--HHHHHHHHHHIIIII---HHHHTTTTTT-GGG--SS--S--HHHHHHHHHHHS-GGGTHHHHSHHHHHHHHHHHT---PPEEEEEESSS-EEETTTEEE-SHHHHHHHHHHT--SEEEEEETT--TTTT-EEEEE-SSSEEETT--EE-HHHHHHHHHT-SS-SEEEEEE-----HHHHHHH---S--EEEEEEEE-TTS-EEEEEEEEEE--SS-S---TTSTT---EEEEE-TTT-BEEEEEEE-TTT--EEE-SB-TTT--B-TTPBPTTHHHHHHHHHHHHHHTTT--EEEEEEEE-SS-EEEEEEESSPPP-TT--/----HHHHHHHHHHHHHH-HHHHHHHHHHHHHHHHHTT--HHHHHHHHHHIIIII---HHHHTTTTTT-GGG--SS--S--HHHHHHHHHHHS-GGGTHHHHSHHHHHHHHHHHT---PPEEEEEESSS-EEETTTEEE-SHHHHHHHHHHT--SEEEEEETT--TTTT-EEEEE-SSSEEETT--EE-HHHHHHHHHT-SS-SEEEEEE-----HHHHHHH---S--EEEEEEEE-TTS-EEEEEEEEEE--SS-S---TTSTT---EEEEE-TTT-BEEEEEEE-TTT--EEE-SB-TTT--B-TTPBPTTHHHHHHHHHHHHHHTTT--EEEEEEEE-SSSEEEEEEESS----TT--

Foldseek 3Di:
DDDPLPVLLVVLVVCCVPPVVSVVVLLVLLVLQCVVLVHDSVLLVVQQNCCCRPQNAHSLRCRQAVCSNPVPHDPDDPFHHLVRQLVVLPVQFPPVLQVCFQFQVNVVVLCVVVVAFAFAWAKKDFLQAWIAGPVRDIQGDLVSQLCCLQPPDDQKKWKAARRDPLCPPIWIWGDPRQWIAIPVRDTDGRSVVSCCQNVPPPGGMIIIGDQAFAAPLLCLQAVARAFWWKKWKWFLDPVRDIDTDWIKTQRWHDHDNDRGCPPDVTFIKIFTADLVFQATAWIWTQDPPSRHIDTDQGRPPNRHGRHRHHGPQSVQVRVSVSVVCVSSPPNGMWIFIWGHHNPGIHTHGIGSRDGTPRGDD/DDDPLPVLLVVLVVCCVPPVVSVVVLLVLLVLLCVVLVHDSVLLVVQQNCCCRPQNAHSLRCRQAVCSNPVPHDPDDPFHHLVRQQVVLPVQFPPVLQVCFQFQVNVVVLCVVVVAFAFAWAKKDFLPAWIAGPVRDIQGDLVSQLCCLQPPDDQKKWKAARRDPLCPPIWIWGDPRQWIAIPVRDTDGRSVVSCCQNVPPPGGMIIIGDQAFAAPLLCLQAVARAFWWKKWKWFLDPVRDIDTDWIKTQRWHDHDNDRGCPPDVTFIKIFTADLVFQATAWIWTQDPVSRHIDTDQGRPPNRHGRHRHHGPCSVQVRVSVSVVCVSSPPNGMWIFIWGHHNPGIHTHGIGSRDGTPRGDD